Protein AF-A0A6I1GGJ2-F1 (afdb_monomer_lite)

pLDDT: mean 74.33, std 25.75, range [23.42, 98.56]

Structure (mmCIF, N/CA/C/O backbone):
data_AF-A0A6I1GGJ2-F1
#
_entry.id   AF-A0A6I1GGJ2-F1
#
loop_
_atom_site.group_PDB
_atom_site.id
_atom_site.type_symbol
_atom_site.label_atom_id
_atom_site.label_alt_id
_atom_site.label_comp_id
_atom_site.label_asym_id
_atom_site.label_entity_id
_atom_site.label_seq_id
_atom_site.pdbx_PDB_ins_code
_atom_site.Cartn_x
_atom_site.Cartn_y
_atom_site.Cartn_z
_atom_site.occupancy
_atom_site.B_iso_or_equiv
_atom_site.auth_seq_id
_atom_site.auth_comp_id
_atom_site.auth_asym_id
_atom_site.auth_atom_id
_atom_site.pdbx_PDB_model_num
ATOM 1 N N . MET A 1 1 ? 4.518 8.548 12.542 1.00 58.81 1 MET A N 1
ATOM 2 C CA . MET A 1 1 ? 3.381 9.434 12.881 1.00 58.81 1 MET A CA 1
ATOM 3 C C . MET A 1 1 ? 2.373 9.217 11.781 1.00 58.81 1 MET A C 1
ATOM 5 O O . MET A 1 1 ? 2.470 9.875 10.749 1.00 58.81 1 MET A O 1
ATOM 9 N N . SER A 1 2 ? 1.492 8.241 11.960 1.00 67.00 2 SER A N 1
ATOM 10 C CA . SER A 1 2 ? 0.818 7.618 10.827 1.00 67.00 2 SER A CA 1
ATOM 11 C C . SER A 1 2 ? -0.687 7.611 11.093 1.00 67.00 2 SER A C 1
ATOM 13 O O . SER A 1 2 ? -1.154 7.250 12.176 1.00 67.00 2 SER A O 1
ATOM 15 N N . VAL A 1 3 ? -1.469 8.124 10.138 1.00 72.62 3 VAL A N 1
ATOM 16 C CA . VAL A 1 3 ? -2.931 8.223 10.251 1.00 72.62 3 VAL A CA 1
ATOM 17 C C . VAL A 1 3 ? -3.589 7.920 8.914 1.00 72.62 3 VAL A C 1
ATOM 19 O O . VAL A 1 3 ? -3.220 8.500 7.898 1.00 72.62 3 VAL A O 1
ATOM 22 N N . VAL A 1 4 ? -4.603 7.062 8.938 1.00 72.38 4 VAL A N 1
ATOM 23 C CA . VAL A 1 4 ? -5.478 6.752 7.800 1.00 72.38 4 VAL A CA 1
ATOM 24 C C . VAL A 1 4 ? -6.804 7.469 7.987 1.00 72.38 4 VAL A C 1
ATOM 26 O O . VAL A 1 4 ? -7.313 7.514 9.104 1.00 72.38 4 VAL A O 1
ATOM 29 N N . SER A 1 5 ? -7.379 8.019 6.919 1.00 73.62 5 SER A N 1
ATOM 30 C CA . SER A 1 5 ? -8.709 8.649 6.937 1.00 73.62 5 SER A CA 1
ATOM 31 C C . SER A 1 5 ? -9.759 7.798 6.213 1.00 73.62 5 SER A C 1
ATOM 33 O O . SER A 1 5 ? -9.436 7.028 5.315 1.00 73.62 5 SER A O 1
ATOM 35 N N . GLU A 1 6 ? -11.021 7.938 6.612 1.00 79.19 6 GLU A N 1
ATOM 36 C CA . GLU A 1 6 ? -12.163 7.235 6.023 1.00 79.19 6 GLU A CA 1
ATOM 37 C C . GLU A 1 6 ? -12.409 7.659 4.572 1.00 79.19 6 GLU A C 1
ATOM 39 O O . GLU A 1 6 ? -12.434 8.849 4.242 1.00 79.19 6 GLU A O 1
ATOM 44 N N . ALA A 1 7 ? -12.669 6.678 3.707 1.00 75.44 7 ALA A N 1
ATOM 45 C CA . ALA A 1 7 ? -13.117 6.944 2.349 1.00 75.44 7 ALA A CA 1
ATOM 46 C C . ALA A 1 7 ? -14.560 7.470 2.311 1.00 75.44 7 ALA A C 1
ATOM 48 O O . ALA A 1 7 ? -15.476 6.899 2.902 1.00 75.44 7 ALA A O 1
ATOM 49 N N . VAL A 1 8 ? -14.794 8.487 1.474 1.00 64.25 8 VAL A N 1
ATOM 50 C CA . VAL A 1 8 ? -16.075 9.213 1.306 1.00 64.25 8 VAL A CA 1
ATOM 51 C C . VAL A 1 8 ? -17.298 8.303 1.052 1.00 64.25 8 VAL A C 1
ATOM 53 O O . VAL A 1 8 ? -18.436 8.713 1.276 1.00 64.25 8 VAL A O 1
ATOM 56 N N . GLY A 1 9 ? -17.095 7.064 0.590 1.00 61.88 9 GLY A N 1
ATOM 57 C CA . GLY A 1 9 ? -18.158 6.115 0.247 1.00 61.88 9 GLY A CA 1
ATOM 58 C C . GLY A 1 9 ? -18.479 5.036 1.285 1.00 61.88 9 GLY A C 1
ATOM 59 O O . GLY A 1 9 ? -19.393 4.245 1.034 1.00 61.88 9 GLY A O 1
ATOM 60 N N . ARG A 1 10 ? -17.762 4.944 2.414 1.00 69.19 10 ARG A N 1
ATOM 61 C CA . ARG A 1 10 ? -17.879 3.789 3.316 1.00 69.19 10 ARG A CA 1
ATOM 62 C C . ARG A 1 10 ? -17.888 4.190 4.782 1.00 69.19 10 ARG A C 1
ATOM 64 O O . ARG A 1 10 ? -16.882 4.635 5.294 1.00 69.19 10 ARG A O 1
ATOM 71 N N . ARG A 1 11 ? -19.019 3.941 5.451 1.00 84.06 11 ARG A N 1
ATOM 72 C CA . ARG A 1 11 ? -19.171 4.164 6.892 1.00 84.06 11 ARG A CA 1
ATOM 73 C C . ARG A 1 11 ? -18.656 2.967 7.686 1.00 84.06 11 ARG A C 1
ATOM 75 O O . ARG A 1 11 ? -19.275 1.903 7.623 1.00 84.06 11 ARG A O 1
ATOM 82 N N . VAL A 1 12 ? -17.603 3.152 8.478 1.00 91.81 12 VAL A N 1
ATOM 83 C CA . VAL A 1 12 ? -17.054 2.102 9.355 1.00 91.81 12 VAL A CA 1
ATOM 84 C C . VAL A 1 12 ? -17.538 2.299 10.792 1.00 91.81 12 VAL A C 1
ATOM 86 O O . VAL A 1 12 ? -17.296 3.333 11.413 1.00 91.81 12 VAL A O 1
ATOM 89 N N . THR A 1 13 ? -18.253 1.312 11.342 1.00 94.75 13 THR A N 1
ATOM 90 C CA . THR A 1 13 ? -18.711 1.335 12.744 1.00 94.75 13 THR A CA 1
ATOM 91 C C . THR A 1 13 ? -17.974 0.320 13.605 1.00 94.75 13 THR A C 1
ATOM 93 O O . THR A 1 13 ? -17.486 -0.689 13.102 1.00 94.75 13 THR A O 1
ATOM 96 N N . LEU A 1 14 ? -17.939 0.544 14.921 1.00 95.12 14 LEU A N 1
ATOM 97 C CA . LEU A 1 14 ? -17.317 -0.400 15.856 1.00 95.12 14 LEU A CA 1
ATOM 98 C C . LEU A 1 14 ? -18.001 -1.769 15.829 1.00 95.12 14 LEU A C 1
ATOM 100 O O . LEU A 1 14 ? -17.326 -2.788 15.888 1.00 95.12 14 LEU A O 1
ATOM 104 N N . GLY A 1 15 ? -19.332 -1.802 15.692 1.00 94.50 15 GLY A N 1
ATOM 105 C CA . GLY A 1 15 ? -20.070 -3.058 15.546 1.00 94.50 15 GLY A CA 1
ATOM 106 C C . GLY A 1 15 ? -19.724 -3.786 14.249 1.00 94.50 15 GLY A C 1
ATOM 107 O O . GLY A 1 15 ? -19.552 -4.996 14.257 1.00 94.50 15 GLY A O 1
ATOM 108 N N . TYR A 1 16 ? -19.541 -3.048 13.150 1.00 95.19 16 TYR A N 1
ATOM 109 C CA . TYR A 1 16 ? -19.079 -3.634 11.895 1.00 95.19 16 TYR A CA 1
ATOM 110 C C . TYR A 1 16 ? -17.673 -4.231 12.027 1.00 95.19 16 TYR A C 1
ATOM 112 O O . TYR A 1 16 ? -17.453 -5.347 11.563 1.00 95.19 16 TYR A O 1
ATOM 120 N N . LEU A 1 17 ? -16.741 -3.519 12.672 1.00 95.06 17 LEU A N 1
ATOM 121 C CA . LEU A 1 17 ? -15.391 -4.028 12.913 1.00 95.06 17 LEU A CA 1
ATOM 122 C C . LEU A 1 17 ? -15.421 -5.286 13.792 1.00 95.06 17 LEU A C 1
ATOM 124 O O . LEU A 1 17 ? -14.803 -6.285 13.439 1.00 95.06 17 LEU A O 1
ATOM 128 N N . ALA A 1 18 ? -16.193 -5.263 14.881 1.00 94.25 18 ALA A N 1
ATOM 129 C CA . ALA A 1 18 ? -16.393 -6.410 15.763 1.00 94.25 18 ALA A CA 1
ATOM 130 C C . ALA A 1 18 ? -16.926 -7.639 15.011 1.00 94.25 18 ALA A C 1
ATOM 132 O O . ALA A 1 18 ? -16.300 -8.698 15.030 1.00 94.25 18 ALA A O 1
ATOM 133 N N . ASP A 1 19 ? -18.027 -7.480 14.275 1.00 94.75 19 ASP A N 1
ATOM 134 C CA . ASP A 1 19 ? -18.679 -8.581 13.562 1.00 94.75 19 ASP A CA 1
ATOM 135 C C . ASP A 1 19 ? -17.818 -9.133 12.415 1.00 94.75 19 ASP A C 1
ATOM 137 O O . ASP A 1 19 ? -17.764 -10.345 12.201 1.00 94.75 19 ASP A O 1
ATOM 141 N N . ARG A 1 20 ? -17.158 -8.255 11.647 1.00 94.38 20 ARG A N 1
ATOM 142 C CA . ARG A 1 20 ? -16.384 -8.646 10.460 1.00 94.38 20 ARG A CA 1
ATOM 143 C C . ARG A 1 20 ? -15.062 -9.310 10.815 1.00 94.38 20 ARG A C 1
ATOM 145 O O . ARG A 1 20 ? -14.686 -10.274 10.153 1.00 94.38 20 ARG A O 1
ATOM 152 N N . TYR A 1 21 ? -14.366 -8.764 11.804 1.00 94.31 21 TYR A N 1
ATOM 153 C CA . TYR A 1 21 ? -12.999 -9.147 12.146 1.00 94.31 21 TYR A CA 1
ATOM 154 C C . TYR A 1 21 ? -12.923 -10.029 13.397 1.00 94.31 21 TYR A C 1
ATOM 156 O O . TYR A 1 21 ? -11.836 -10.402 13.819 1.00 94.31 21 TYR A O 1
ATOM 164 N N . GLY A 1 22 ? -14.070 -10.390 13.985 1.00 92.75 22 GLY A N 1
ATOM 165 C CA . GLY A 1 22 ? -14.121 -11.248 15.169 1.00 92.75 22 GLY A CA 1
ATOM 166 C C . GLY A 1 22 ? -13.567 -10.574 16.424 1.00 92.75 22 GLY A C 1
ATOM 167 O O . GLY A 1 22 ? -13.031 -11.260 17.292 1.00 92.75 22 GLY A O 1
ATOM 168 N N . LEU A 1 23 ? -13.679 -9.246 16.511 1.00 92.69 23 LEU A N 1
ATOM 169 C CA . LEU A 1 23 ? -13.225 -8.469 17.663 1.00 92.69 23 LEU A CA 1
ATOM 170 C C . LEU A 1 23 ? -14.333 -8.392 18.719 1.00 92.69 23 LEU A C 1
ATOM 172 O O . LEU A 1 23 ? -15.518 -8.278 18.406 1.00 92.69 23 LEU A O 1
ATOM 176 N N . GLU A 1 24 ? -13.945 -8.401 19.984 1.00 92.06 24 GLU A N 1
ATOM 177 C CA . GLU A 1 24 ? -14.825 -8.180 21.121 1.00 92.06 24 GLU A CA 1
ATOM 178 C C . GLU A 1 24 ? -14.922 -6.683 21.427 1.00 92.06 24 GLU A C 1
ATOM 180 O O . GLU A 1 24 ? -13.915 -6.015 21.648 1.00 92.06 24 GLU A O 1
ATOM 185 N N . LEU A 1 25 ? -16.145 -6.150 21.438 1.00 91.06 25 LEU A N 1
ATOM 186 C CA . LEU A 1 25 ? -16.409 -4.741 21.717 1.00 91.06 25 LEU A CA 1
ATOM 187 C C . LEU A 1 25 ? -16.906 -4.539 23.150 1.00 91.06 25 LEU A C 1
ATOM 189 O O . LEU A 1 25 ? -17.974 -5.038 23.516 1.00 91.06 25 LEU A O 1
ATOM 193 N N . ASP A 1 26 ? -16.206 -3.694 23.901 1.00 87.38 26 ASP A N 1
ATOM 194 C CA . ASP A 1 26 ? -16.595 -3.257 25.240 1.00 87.38 26 ASP A CA 1
ATOM 195 C C . ASP A 1 26 ? -16.662 -1.719 25.323 1.00 87.38 26 ASP A C 1
ATOM 197 O O . ASP A 1 26 ? -15.684 -1.043 25.011 1.00 87.38 26 ASP A O 1
ATOM 201 N N . PRO A 1 27 ? -17.793 -1.113 25.718 1.00 87.56 27 PRO A N 1
ATOM 202 C CA . PRO A 1 27 ? -19.073 -1.747 26.002 1.00 87.56 27 PRO A CA 1
ATOM 203 C C . PRO A 1 27 ? -19.859 -2.071 24.728 1.00 87.56 27 PRO A C 1
ATOM 205 O O . PRO A 1 27 ? -19.887 -1.301 23.767 1.00 87.56 27 PRO A O 1
ATOM 208 N N . SER A 1 28 ? -20.617 -3.167 24.759 1.00 84.44 28 SER A N 1
ATOM 209 C CA . SER A 1 28 ? -21.405 -3.661 23.615 1.00 84.44 28 SER A CA 1
ATOM 210 C C . SER A 1 28 ? -22.452 -2.676 23.068 1.00 84.44 28 SER A C 1
ATOM 212 O O . SER A 1 28 ? -22.871 -2.783 21.916 1.00 84.44 28 SER A O 1
ATOM 214 N N . PHE A 1 29 ? -22.873 -1.668 23.838 1.00 86.12 29 PHE A N 1
ATOM 215 C CA . PHE A 1 29 ? -23.775 -0.628 23.326 1.00 86.12 29 PHE A CA 1
ATOM 216 C C . PHE A 1 29 ? -23.089 0.347 22.351 1.00 86.12 29 PHE A C 1
ATOM 218 O O . PHE A 1 29 ? -23.779 1.096 21.659 1.00 86.12 29 PHE A O 1
ATOM 225 N N . ALA A 1 30 ? -21.754 0.354 22.271 1.00 90.81 30 ALA A N 1
ATOM 226 C CA . ALA A 1 30 ? -20.984 1.240 21.398 1.00 90.81 30 ALA A CA 1
ATOM 227 C C . ALA A 1 30 ? -20.971 0.796 19.921 1.00 90.81 30 ALA A C 1
ATOM 229 O O . ALA A 1 30 ? -20.355 1.454 19.088 1.00 90.81 30 ALA A O 1
ATOM 230 N N . THR A 1 31 ? -21.684 -0.276 19.558 1.00 93.56 31 THR A N 1
ATOM 231 C CA . THR A 1 31 ? -21.755 -0.819 18.183 1.00 93.56 31 THR A CA 1
ATOM 232 C C . THR A 1 31 ? -22.093 0.219 17.107 1.00 93.56 31 THR A C 1
ATOM 234 O O . THR A 1 31 ? -21.592 0.134 15.986 1.00 93.56 31 THR A O 1
ATOM 237 N N . GLY A 1 32 ? -22.925 1.214 17.434 1.00 92.81 32 GLY A N 1
ATOM 238 C CA . GLY A 1 32 ? -23.326 2.286 16.516 1.00 92.81 32 GLY A CA 1
ATOM 239 C C . GLY A 1 32 ? -22.306 3.420 16.336 1.00 92.81 32 GLY A C 1
ATOM 240 O O . GLY A 1 32 ? -22.527 4.298 15.495 1.00 92.81 32 GLY A O 1
ATOM 241 N N . VAL A 1 33 ? -21.215 3.436 17.109 1.00 93.38 33 VAL A N 1
ATOM 242 C CA . VAL A 1 33 ? -20.159 4.454 17.009 1.00 93.38 33 VAL A CA 1
ATOM 243 C C . VAL A 1 33 ? -19.429 4.292 15.680 1.00 93.38 33 VAL A C 1
ATOM 245 O O . VAL A 1 33 ? -19.117 3.181 15.261 1.00 93.38 33 VAL A O 1
ATOM 248 N N . THR A 1 34 ? -19.207 5.406 14.987 1.00 93.75 34 THR A N 1
ATOM 249 C CA . THR A 1 34 ? -18.533 5.460 13.682 1.00 93.75 34 THR A CA 1
ATOM 250 C C . THR A 1 34 ? -17.123 5.983 13.870 1.00 93.75 34 THR A C 1
ATOM 252 O O . THR A 1 34 ? -16.952 6.976 14.574 1.00 93.75 34 THR A O 1
ATOM 255 N N . VAL A 1 35 ? -16.151 5.319 13.252 1.00 94.12 35 VAL A N 1
ATOM 256 C CA . VAL A 1 35 ? -14.756 5.756 13.222 1.00 94.12 35 VAL A CA 1
ATOM 257 C C . VAL A 1 35 ? -14.412 6.227 11.819 1.00 94.12 35 VAL A C 1
ATOM 259 O O . VAL A 1 35 ? -14.782 5.588 10.840 1.00 94.12 35 VAL A O 1
ATOM 262 N N . THR A 1 36 ? -13.739 7.368 11.738 1.00 91.69 36 THR A N 1
ATOM 263 C CA . THR A 1 36 ? -13.448 8.065 10.479 1.00 91.69 36 THR A CA 1
ATOM 264 C C . THR A 1 36 ? -11.951 8.163 10.195 1.00 91.69 36 THR A C 1
ATOM 266 O O . THR A 1 36 ? -11.535 8.768 9.212 1.00 91.69 36 THR A O 1
ATOM 269 N N . SER A 1 37 ? -11.119 7.652 11.096 1.00 92.69 37 SER A N 1
ATOM 270 C CA . SER A 1 37 ? -9.673 7.579 10.925 1.00 92.69 37 SER A CA 1
ATOM 271 C C . SER A 1 37 ? -9.078 6.495 11.817 1.00 92.69 37 SER A C 1
ATOM 273 O O . SER A 1 37 ? -9.748 6.004 12.723 1.00 92.69 37 SER A O 1
ATOM 275 N N . MET A 1 38 ? -7.837 6.105 11.556 1.00 94.88 38 MET A N 1
ATOM 276 C CA . MET A 1 38 ? -7.077 5.161 12.371 1.00 94.88 38 MET A CA 1
ATOM 277 C C . MET A 1 38 ? -5.667 5.703 12.566 1.00 94.88 38 MET A C 1
ATOM 279 O O . MET A 1 38 ? -5.090 6.204 11.606 1.00 94.88 38 MET A O 1
ATOM 283 N N . ALA A 1 39 ? -5.137 5.647 13.785 1.00 94.25 39 ALA A N 1
ATOM 284 C CA . ALA A 1 39 ? -3.797 6.136 14.112 1.00 94.25 39 ALA A CA 1
ATOM 285 C C . ALA A 1 39 ? -3.075 5.151 15.030 1.00 94.25 39 ALA A C 1
ATOM 287 O O . ALA A 1 39 ? -3.695 4.619 15.951 1.00 94.25 39 ALA A O 1
ATOM 288 N N . ASP A 1 40 ? -1.781 4.956 14.803 1.00 91.62 40 ASP A N 1
ATOM 289 C CA . ASP A 1 40 ? -0.914 4.066 15.585 1.00 91.62 40 ASP A CA 1
ATOM 290 C C . ASP A 1 40 ? -0.084 4.795 16.646 1.00 91.62 40 ASP A C 1
ATOM 292 O O . ASP A 1 40 ? 0.334 4.208 17.645 1.00 91.62 40 ASP A O 1
ATOM 296 N N . ASP A 1 41 ? 0.079 6.101 16.464 1.00 91.00 41 ASP A N 1
ATOM 297 C CA . ASP A 1 41 ? 0.760 6.999 17.376 1.00 91.00 41 ASP A CA 1
ATOM 298 C C . ASP A 1 41 ? -0.206 8.009 18.014 1.00 91.00 41 ASP A C 1
ATOM 300 O O . ASP A 1 41 ? -1.119 8.556 17.382 1.00 91.00 41 ASP A O 1
ATOM 304 N N . ILE A 1 42 ? 0.037 8.294 19.293 1.00 90.69 42 ILE A N 1
ATOM 305 C CA . ILE A 1 42 ? -0.795 9.184 20.100 1.00 90.69 42 ILE A CA 1
ATOM 306 C C . ILE A 1 42 ? -0.821 10.608 19.542 1.00 90.69 42 ILE A C 1
ATOM 308 O O . ILE A 1 42 ? -1.840 11.296 19.643 1.00 90.69 42 ILE A O 1
ATOM 312 N N . GLU A 1 43 ? 0.273 11.063 18.924 1.00 90.81 43 GLU A N 1
ATOM 313 C CA . GLU A 1 43 ? 0.354 12.404 18.353 1.00 90.81 43 GLU A CA 1
ATOM 314 C C . GLU A 1 43 ? -0.520 12.564 17.112 1.00 90.81 43 GLU A C 1
ATOM 316 O O . GLU A 1 43 ? -1.009 13.661 16.833 1.00 90.81 43 GLU A O 1
ATOM 321 N N . SER A 1 44 ? -0.795 11.447 16.442 1.00 90.81 44 SER A N 1
ATOM 322 C CA . SER A 1 44 ? -1.529 11.365 15.181 1.00 90.81 44 SER A CA 1
ATOM 323 C C . SER A 1 44 ? -3.039 11.157 15.369 1.00 90.81 44 SER A C 1
ATOM 325 O O . SER A 1 44 ? -3.804 11.283 14.410 1.00 90.81 44 SER A O 1
ATOM 327 N N . VAL A 1 45 ? -3.495 10.895 16.601 1.00 93.56 45 VAL A N 1
ATOM 328 C CA . VAL A 1 45 ? -4.918 10.729 16.935 1.00 93.56 45 VAL A CA 1
ATOM 329 C C . VAL A 1 45 ? -5.713 11.992 16.599 1.00 93.56 45 VAL A C 1
ATOM 331 O O . VAL A 1 45 ? -5.379 13.104 17.016 1.00 93.56 45 VAL A O 1
ATOM 334 N N . ARG A 1 46 ? -6.822 11.802 15.879 1.00 90.44 46 ARG A N 1
ATOM 335 C CA . ARG A 1 46 ? -7.773 12.855 15.507 1.00 90.44 46 ARG A CA 1
ATOM 336 C C . ARG A 1 46 ? -9.166 12.558 16.068 1.00 90.44 46 ARG A C 1
ATOM 338 O O . ARG A 1 46 ? -9.492 11.389 16.283 1.00 90.44 46 ARG A O 1
ATOM 345 N N . PRO A 1 47 ? -10.015 13.585 16.256 1.00 92.56 47 PRO A N 1
ATOM 346 C CA . PRO A 1 47 ? -11.421 13.387 16.582 1.00 92.56 47 PRO A CA 1
ATOM 347 C C . PRO A 1 47 ? -12.108 12.424 15.608 1.00 92.56 47 PRO A C 1
ATOM 349 O O . PRO A 1 47 ? -12.028 12.622 14.398 1.00 92.56 47 PRO A O 1
ATOM 352 N N . GLY A 1 48 ? -12.789 11.409 16.142 1.00 89.81 48 GLY A N 1
ATOM 353 C CA . GLY A 1 48 ? -13.439 10.362 15.344 1.00 89.81 48 GLY A CA 1
ATOM 354 C C . GLY A 1 48 ? -12.536 9.173 15.006 1.00 89.81 48 GLY A C 1
ATOM 355 O O . GLY A 1 48 ? -12.986 8.255 14.328 1.00 89.81 48 GLY A O 1
ATOM 356 N N . GLY A 1 49 ? -11.284 9.164 15.469 1.00 92.56 49 GLY A N 1
ATOM 357 C CA . GLY A 1 49 ? -10.326 8.109 15.153 1.00 92.56 49 GLY A CA 1
ATOM 358 C C . GLY A 1 49 ? -10.445 6.850 16.015 1.00 92.56 49 GLY A C 1
ATOM 359 O O . GLY A 1 49 ? -10.863 6.900 17.173 1.00 92.56 49 GLY A O 1
ATOM 360 N N . LEU A 1 50 ? -10.022 5.726 15.448 1.00 95.06 50 LEU A N 1
ATOM 361 C CA . LEU A 1 50 ? -9.662 4.491 16.131 1.00 95.06 50 LEU A CA 1
ATOM 362 C C . LEU A 1 50 ? -8.167 4.544 16.464 1.00 95.06 50 LEU A C 1
ATOM 364 O O . LEU A 1 50 ? -7.335 4.653 15.566 1.00 95.06 50 LEU A O 1
ATOM 368 N N . TYR A 1 51 ? -7.813 4.481 17.741 1.00 94.81 51 TYR A N 1
ATOM 369 C CA . TYR A 1 51 ? -6.409 4.398 18.137 1.00 94.81 51 TYR A CA 1
ATOM 370 C C . TYR A 1 51 ? -5.966 2.930 18.161 1.00 94.81 51 TYR A C 1
ATOM 372 O O . TYR A 1 51 ? -6.577 2.125 18.856 1.00 94.81 51 TYR A O 1
ATOM 380 N N . ALA A 1 52 ? -4.941 2.579 17.393 1.00 92.75 52 ALA A N 1
ATOM 381 C CA . ALA A 1 52 ? -4.412 1.228 17.233 1.00 92.75 52 ALA A CA 1
ATOM 382 C C . ALA A 1 52 ? -2.917 1.225 17.586 1.00 92.75 52 ALA A C 1
ATOM 384 O O . ALA A 1 52 ? -2.076 1.271 16.695 1.00 92.75 52 ALA A O 1
ATOM 385 N N . PRO A 1 53 ? -2.589 1.267 18.882 1.00 87.31 53 PRO A N 1
ATOM 386 C CA . PRO A 1 53 ? -1.232 1.482 19.358 1.00 87.31 53 PRO A CA 1
ATOM 387 C C . PRO A 1 53 ? -0.250 0.432 18.828 1.00 87.31 53 PRO A C 1
ATOM 389 O O . PRO A 1 53 ? -0.524 -0.763 18.901 1.00 87.31 53 PRO A O 1
ATOM 392 N N . ALA A 1 54 ? 0.918 0.888 18.375 1.00 78.31 54 ALA A N 1
ATOM 393 C CA . ALA A 1 54 ? 2.012 -0.000 17.972 1.00 78.31 54 ALA A CA 1
ATOM 394 C C . ALA A 1 54 ? 2.716 -0.683 19.166 1.00 78.31 54 ALA A C 1
ATOM 396 O O . ALA A 1 54 ? 3.284 -1.761 19.023 1.00 78.31 54 ALA A O 1
ATOM 397 N N . ASP A 1 55 ? 2.669 -0.057 20.346 1.00 78.69 55 ASP A N 1
ATOM 398 C CA . ASP A 1 55 ? 3.293 -0.545 21.580 1.00 78.69 55 ASP A CA 1
ATOM 399 C C . ASP A 1 55 ? 2.245 -0.900 22.641 1.00 78.69 55 ASP A C 1
ATOM 401 O O . ASP A 1 55 ? 1.093 -0.466 22.575 1.00 78.69 55 ASP A O 1
ATOM 405 N N . ASP A 1 56 ? 2.686 -1.558 23.716 1.00 75.88 56 ASP A N 1
ATOM 406 C CA . ASP A 1 56 ? 1.886 -1.714 24.929 1.00 75.88 56 ASP A CA 1
ATOM 407 C C . ASP A 1 56 ? 1.313 -0.371 25.421 1.00 75.88 56 ASP A C 1
ATOM 409 O O . ASP A 1 56 ? 1.967 0.686 25.448 1.00 75.88 56 ASP A O 1
ATOM 413 N N . VAL A 1 57 ? 0.051 -0.425 25.845 1.00 76.44 57 VAL A N 1
ATOM 414 C CA . VAL A 1 57 ? -0.715 0.743 26.273 1.00 76.44 57 VAL A CA 1
ATOM 415 C C . VAL A 1 57 ? -1.083 0.649 27.740 1.00 76.44 57 VAL A C 1
ATOM 417 O O . VAL A 1 57 ? -1.653 -0.332 28.208 1.00 76.44 57 VAL A O 1
ATOM 420 N N . ASP A 1 58 ? -0.792 1.729 28.461 1.00 80.56 58 ASP A N 1
ATOM 421 C CA . ASP A 1 58 ? -1.241 1.939 29.826 1.00 80.56 58 ASP A CA 1
ATOM 422 C C . ASP A 1 58 ? -2.515 2.802 29.878 1.00 80.56 58 ASP A C 1
ATOM 424 O O . ASP A 1 58 ? -2.949 3.414 28.898 1.00 80.56 58 ASP A O 1
ATOM 428 N N . LEU A 1 59 ? -3.121 2.883 31.066 1.00 78.31 59 LEU A N 1
ATOM 429 C CA . LEU A 1 59 ? -4.324 3.692 31.291 1.00 78.31 59 LEU A CA 1
ATOM 430 C C . LEU A 1 59 ? -4.120 5.169 30.921 1.00 78.31 59 LEU A C 1
ATOM 432 O O . LEU A 1 59 ? -5.044 5.815 30.432 1.00 78.31 59 LEU A O 1
ATOM 436 N N . LYS A 1 60 ? -2.910 5.701 31.122 1.00 83.19 60 LYS A N 1
ATOM 437 C CA . LYS A 1 60 ? -2.596 7.101 30.835 1.00 83.19 60 LYS A CA 1
ATOM 438 C C . LYS A 1 60 ? -2.640 7.382 29.332 1.00 83.19 60 LYS A C 1
ATOM 440 O O . LYS A 1 60 ? -3.212 8.390 28.923 1.00 83.19 60 LYS A O 1
ATOM 445 N N . ARG A 1 61 ? -2.085 6.490 28.507 1.00 85.62 61 ARG A N 1
ATOM 446 C CA . ARG A 1 61 ? -2.167 6.573 27.043 1.00 85.62 61 ARG A CA 1
ATOM 447 C C . ARG A 1 61 ? -3.610 6.446 26.548 1.00 85.62 61 ARG A C 1
ATOM 449 O O . ARG A 1 61 ? -3.988 7.194 25.652 1.00 85.62 61 ARG A O 1
ATOM 456 N N . LEU A 1 62 ? -4.440 5.590 27.155 1.00 87.25 62 LEU A N 1
ATOM 457 C CA . LEU A 1 62 ? -5.876 5.508 26.823 1.00 87.25 62 LEU A CA 1
ATOM 458 C C . LEU A 1 62 ? -6.612 6.823 27.118 1.00 87.25 62 LEU A C 1
ATOM 460 O O . LEU A 1 62 ? -7.403 7.302 26.302 1.00 87.25 62 LEU A O 1
ATOM 464 N N . GLU A 1 63 ? -6.349 7.427 28.278 1.00 85.94 63 GLU A N 1
ATOM 465 C CA . GLU A 1 63 ? -6.923 8.722 28.646 1.00 85.94 63 GLU A CA 1
ATOM 466 C C . GLU A 1 63 ? -6.470 9.839 27.705 1.00 85.94 63 GLU A C 1
ATOM 468 O O . GLU A 1 63 ? -7.291 10.672 27.312 1.00 85.94 63 GLU A O 1
ATOM 473 N N . GLU A 1 64 ? -5.195 9.841 27.316 1.00 90.19 64 GLU A N 1
ATOM 474 C CA . GLU A 1 64 ? -4.656 10.796 26.352 1.00 90.19 64 GLU A CA 1
ATOM 475 C C . GLU A 1 64 ? -5.293 10.618 24.968 1.00 90.19 64 GLU A C 1
ATOM 477 O O . GLU A 1 64 ? -5.715 11.606 24.363 1.00 90.19 64 GLU A O 1
ATOM 482 N N . ALA A 1 65 ? -5.451 9.379 24.494 1.00 91.38 65 ALA A N 1
ATOM 483 C CA . ALA A 1 65 ? -6.062 9.090 23.197 1.00 91.38 65 ALA A CA 1
ATOM 484 C C . ALA A 1 65 ? -7.506 9.602 23.168 1.00 91.38 65 ALA A C 1
ATOM 486 O O . ALA A 1 65 ? -7.913 10.314 22.246 1.00 91.38 65 ALA A O 1
ATOM 487 N N . ARG A 1 66 ? -8.261 9.338 24.239 1.00 91.00 66 ARG A N 1
ATOM 488 C CA . ARG A 1 66 ? -9.612 9.876 24.431 1.00 91.00 66 ARG A CA 1
ATOM 489 C C . ARG A 1 66 ? -9.619 11.404 24.465 1.00 91.00 66 ARG A C 1
ATOM 491 O O . ARG A 1 66 ? -10.468 12.021 23.827 1.00 91.00 66 ARG A O 1
ATOM 498 N N . ALA A 1 67 ? -8.692 12.027 25.194 1.00 91.25 67 ALA A N 1
ATOM 499 C CA . ALA A 1 67 ? -8.594 13.484 25.290 1.00 91.25 67 ALA A CA 1
ATOM 500 C C . ALA A 1 67 ? -8.286 14.144 23.934 1.00 91.25 67 ALA A C 1
ATOM 502 O O . ALA A 1 67 ? -8.756 15.251 23.672 1.00 91.25 67 ALA A O 1
ATOM 503 N N . ARG A 1 68 ? -7.556 13.447 23.056 1.00 92.31 68 ARG A N 1
ATOM 504 C CA . ARG A 1 68 ? -7.281 13.853 21.668 1.00 92.31 68 ARG A CA 1
ATOM 505 C C . ARG A 1 68 ? -8.431 13.556 20.698 1.00 92.31 68 ARG A C 1
ATOM 507 O O . ARG A 1 68 ? -8.415 14.030 19.565 1.00 92.31 68 ARG A O 1
ATOM 514 N N . GLY A 1 69 ? -9.461 12.844 21.153 1.00 91.25 69 GLY A N 1
ATOM 515 C CA . GLY A 1 69 ? -10.692 12.607 20.405 1.00 91.25 69 GLY A CA 1
ATOM 516 C C . GLY A 1 69 ? -10.803 11.228 19.757 1.00 91.25 69 GLY A C 1
ATOM 517 O O . GLY A 1 69 ? -11.675 11.055 18.904 1.00 91.25 69 GLY A O 1
ATOM 518 N N . ALA A 1 70 ? -9.983 10.252 20.161 1.00 94.69 70 ALA A N 1
ATOM 519 C CA . ALA A 1 70 ? -10.218 8.859 19.794 1.00 94.69 70 ALA A CA 1
ATOM 520 C C . ALA A 1 70 ? -11.602 8.408 20.286 1.00 94.69 70 ALA A C 1
ATOM 522 O O . ALA A 1 70 ? -12.004 8.684 21.421 1.00 94.69 70 ALA A O 1
ATOM 523 N N . TYR A 1 71 ? -12.340 7.730 19.413 1.00 94.56 71 TYR A N 1
ATOM 524 C CA . TYR A 1 71 ? -13.673 7.196 19.693 1.00 94.56 71 TYR A CA 1
ATOM 525 C C . TYR A 1 71 ? -13.630 5.747 20.161 1.00 94.56 71 TYR A C 1
ATOM 527 O O . TYR A 1 71 ? -14.591 5.285 20.769 1.00 94.56 71 TYR A O 1
ATOM 535 N N . ALA A 1 72 ? -12.534 5.048 19.881 1.00 94.38 72 ALA A N 1
ATOM 536 C CA . ALA A 1 72 ? -12.268 3.709 20.368 1.00 94.38 72 ALA A CA 1
ATOM 537 C C . ALA A 1 72 ? -10.764 3.424 20.359 1.00 94.38 72 ALA A C 1
ATOM 539 O O . ALA A 1 72 ? -9.992 4.148 19.720 1.00 94.38 72 ALA A O 1
ATOM 540 N N . VAL A 1 73 ? -10.373 2.348 21.035 1.00 93.81 73 VAL A N 1
ATOM 541 C CA . VAL A 1 73 ? -9.013 1.803 21.011 1.00 93.81 73 VAL A CA 1
ATOM 542 C C . VAL A 1 73 ? -9.052 0.343 20.576 1.00 93.81 73 VAL A C 1
ATOM 544 O O . VAL A 1 73 ? -9.893 -0.415 21.050 1.00 93.81 73 VAL A O 1
ATOM 547 N N . LEU A 1 74 ? -8.157 -0.039 19.672 1.00 92.38 74 LEU A N 1
ATOM 548 C CA . LEU A 1 74 ? -7.921 -1.415 19.252 1.00 92.38 74 LEU A CA 1
ATOM 549 C C . LEU A 1 74 ? -6.823 -2.015 20.140 1.00 92.38 74 LEU A C 1
ATOM 551 O O . LEU A 1 74 ? -5.818 -1.358 20.393 1.00 92.38 74 LEU A O 1
ATOM 555 N N . MET A 1 75 ? -7.013 -3.227 20.653 1.00 87.94 75 MET A N 1
ATOM 556 C CA . MET A 1 75 ? -6.084 -3.821 21.616 1.00 87.94 75 MET A CA 1
ATOM 557 C C . MET A 1 75 ? -6.020 -5.355 21.553 1.00 87.94 75 MET A C 1
ATOM 559 O O . MET A 1 75 ? -7.013 -5.996 21.206 1.00 87.94 75 MET A O 1
ATOM 563 N N . PRO A 1 76 ? -4.876 -5.977 21.886 1.00 86.56 76 PRO A N 1
ATOM 564 C CA . PRO A 1 76 ? -4.768 -7.431 21.871 1.00 86.56 76 PRO A CA 1
ATOM 565 C C . PRO A 1 76 ? -5.716 -8.096 22.878 1.00 86.56 76 PRO A C 1
ATOM 567 O O . PRO A 1 76 ? -5.991 -7.562 23.958 1.00 86.56 76 PRO A O 1
ATOM 570 N N . ALA A 1 77 ? -6.196 -9.295 22.565 1.00 79.12 77 ALA A N 1
ATOM 571 C CA . ALA A 1 77 ? -7.061 -10.060 23.453 1.00 79.12 77 ALA A CA 1
ATOM 572 C C . ALA A 1 77 ? -6.385 -10.305 24.814 1.00 79.12 77 ALA A C 1
ATOM 574 O O . ALA A 1 77 ? -5.183 -10.545 24.909 1.00 79.12 77 ALA A O 1
ATOM 575 N N . GLY A 1 78 ? -7.162 -10.230 25.898 1.00 67.81 78 GL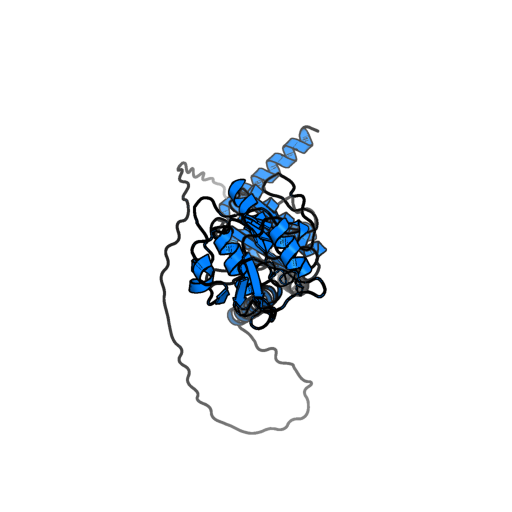Y A N 1
ATOM 576 C CA . GLY A 1 78 ? -6.643 -10.415 27.258 1.00 67.81 78 GLY A CA 1
ATOM 577 C C . GLY A 1 78 ? -5.833 -9.238 27.819 1.00 67.81 78 GLY A C 1
ATOM 578 O O . GLY A 1 78 ? -5.451 -9.292 28.985 1.00 67.81 78 GLY A O 1
ATOM 579 N N . THR A 1 79 ? -5.619 -8.166 27.046 1.00 65.88 79 THR A N 1
ATOM 580 C CA . THR A 1 79 ? -5.020 -6.908 27.539 1.00 65.88 79 THR A CA 1
ATOM 581 C C . THR A 1 79 ? -6.058 -5.905 28.033 1.00 65.88 79 THR A C 1
ATOM 583 O O . THR A 1 79 ? -5.695 -4.793 28.415 1.00 65.88 79 THR A O 1
ATOM 586 N N . LEU A 1 80 ? -7.347 -6.286 28.049 1.00 59.41 80 LEU A N 1
ATOM 587 C CA . LEU A 1 80 ? -8.403 -5.492 28.676 1.00 59.41 80 LEU A CA 1
ATOM 588 C C . LEU A 1 80 ? -7.929 -5.145 30.090 1.00 59.41 80 LEU A C 1
ATOM 590 O O . LEU A 1 80 ? -7.737 -6.062 30.895 1.00 59.41 80 LEU A O 1
ATOM 594 N N . PRO A 1 81 ? -7.676 -3.861 30.408 1.00 55.81 81 PRO A N 1
ATOM 595 C CA . PRO A 1 81 ? -7.232 -3.512 31.740 1.00 55.81 81 PRO A CA 1
ATOM 596 C C . PRO A 1 81 ? -8.288 -4.033 32.711 1.00 55.81 81 PRO A C 1
ATOM 598 O O . PRO A 1 81 ? -9.481 -3.852 32.469 1.00 55.81 81 PRO A O 1
ATOM 601 N N . GLU A 1 82 ? -7.866 -4.656 33.816 1.00 47.03 82 GLU A N 1
ATOM 602 C CA . GLU A 1 82 ? -8.757 -5.266 34.824 1.00 47.03 82 GLU A CA 1
ATOM 603 C C . GLU A 1 82 ? -9.874 -4.307 35.309 1.00 47.03 82 GLU A C 1
ATOM 605 O O . GLU A 1 82 ? -10.885 -4.735 35.859 1.00 47.03 82 GLU A O 1
ATOM 610 N N . ARG A 1 83 ? -9.721 -3.000 35.048 1.00 44.62 83 ARG A N 1
ATOM 611 C CA . ARG A 1 83 ? -10.648 -1.904 35.355 1.00 44.62 83 ARG A CA 1
ATOM 612 C C . ARG A 1 83 ? -11.641 -1.496 34.255 1.00 44.62 83 ARG A C 1
ATOM 614 O O . ARG A 1 83 ? -12.506 -0.684 34.560 1.00 44.62 83 ARG A O 1
ATOM 621 N N . ALA A 1 84 ? -11.531 -1.980 33.014 1.00 45.28 84 ALA A N 1
ATOM 622 C CA . ALA A 1 84 ? -12.480 -1.651 31.936 1.00 45.28 84 ALA A CA 1
ATOM 623 C C . ALA A 1 84 ? -13.793 -2.444 32.027 1.00 45.28 84 ALA A C 1
ATOM 625 O O . ALA A 1 84 ? -14.809 -2.017 31.490 1.00 45.28 84 ALA A O 1
ATOM 626 N N . THR A 1 85 ? -13.802 -3.547 32.779 1.00 41.50 85 THR A N 1
ATOM 627 C CA . THR A 1 85 ? -15.028 -4.308 33.018 1.00 41.50 85 THR A CA 1
ATOM 628 C C . THR A 1 85 ? -16.009 -3.507 33.882 1.00 41.50 85 THR A C 1
ATOM 630 O O . THR A 1 85 ? -15.635 -2.838 34.849 1.00 41.50 85 THR A O 1
ATOM 633 N N . ALA A 1 86 ? -17.293 -3.585 33.530 1.00 43.91 86 ALA A N 1
ATOM 634 C CA . ALA A 1 86 ? -18.403 -2.819 34.106 1.00 43.91 86 ALA A CA 1
ATOM 635 C C . ALA A 1 86 ? -18.601 -2.943 35.641 1.00 43.91 86 ALA A C 1
ATOM 637 O O . ALA A 1 86 ? -19.443 -2.240 36.200 1.00 43.91 86 ALA A O 1
ATOM 638 N N . ASP A 1 87 ? -17.813 -3.773 36.333 1.00 40.28 87 ASP A N 1
ATOM 639 C CA . ASP A 1 87 ? -17.860 -3.986 37.785 1.00 40.28 87 ASP A CA 1
ATOM 640 C C . ASP A 1 87 ? -16.910 -3.069 38.593 1.00 40.28 87 ASP A C 1
ATOM 642 O O . ASP A 1 87 ? -16.991 -3.014 39.824 1.00 40.28 87 ASP A O 1
ATOM 646 N N . ALA A 1 88 ? -16.060 -2.265 37.938 1.00 43.50 88 ALA A N 1
ATOM 647 C CA . ALA A 1 88 ? -15.120 -1.348 38.602 1.00 43.50 88 ALA A CA 1
ATOM 648 C C . ALA A 1 88 ? -15.770 -0.104 39.257 1.00 43.50 88 ALA A C 1
ATOM 650 O O . ALA A 1 88 ? -15.084 0.704 39.884 1.00 43.50 88 ALA A O 1
ATOM 651 N N . ALA A 1 89 ? -17.099 0.044 39.188 1.00 43.81 89 ALA A N 1
ATOM 652 C CA . ALA A 1 89 ? -17.848 1.162 39.775 1.00 43.81 89 ALA A CA 1
ATOM 653 C C . ALA A 1 89 ? -17.851 1.209 41.324 1.00 43.81 89 ALA A C 1
ATOM 655 O O . ALA A 1 89 ? -18.543 2.046 41.906 1.00 43.81 89 ALA A O 1
ATOM 656 N N . THR A 1 90 ? -17.100 0.333 42.003 1.00 43.28 90 THR A N 1
ATOM 657 C CA . THR A 1 90 ? -17.156 0.176 43.469 1.00 43.28 90 THR A CA 1
ATOM 658 C C . THR A 1 90 ? -15.853 0.532 44.196 1.00 43.28 90 THR A C 1
ATOM 660 O O . THR A 1 90 ? -15.857 0.602 45.425 1.00 43.28 90 THR A O 1
ATOM 663 N N . GLU A 1 91 ? -14.748 0.821 43.499 1.00 41.47 91 GLU A N 1
ATOM 664 C CA . GLU A 1 91 ? -13.500 1.211 44.170 1.00 41.47 91 GLU A CA 1
ATOM 665 C C . GLU A 1 91 ? -13.335 2.731 44.255 1.00 41.47 91 GLU A C 1
ATOM 667 O O . GLU A 1 91 ? -13.269 3.467 43.268 1.00 41.47 91 GLU A O 1
ATOM 672 N N . THR A 1 92 ? -13.304 3.194 45.500 1.00 41.19 92 THR A N 1
ATOM 673 C CA . THR A 1 92 ? -13.087 4.582 45.889 1.00 41.19 92 THR A CA 1
ATOM 674 C C . THR A 1 92 ? -11.581 4.855 45.915 1.00 41.19 92 THR A C 1
ATOM 676 O O . THR A 1 92 ? -10.839 4.093 46.532 1.00 41.19 92 THR A O 1
ATOM 679 N N . GLY A 1 93 ? -11.116 5.919 45.258 1.00 46.66 93 GLY A N 1
ATOM 680 C CA . GLY A 1 93 ? -9.740 6.406 45.378 1.00 46.66 93 GLY A CA 1
ATOM 681 C C . GLY A 1 93 ? -9.383 6.777 46.824 1.00 46.66 93 GLY A C 1
ATOM 682 O O . GLY A 1 93 ? -10.266 6.930 47.672 1.00 46.66 93 GLY A O 1
ATOM 683 N N . GLU A 1 94 ? -8.088 6.949 47.117 1.00 48.34 94 GLU A N 1
ATOM 684 C CA . GLU A 1 94 ? -7.571 7.330 48.452 1.00 48.34 94 GLU A CA 1
ATOM 685 C C . GLU A 1 94 ? -8.165 8.653 48.996 1.00 48.34 94 GLU A C 1
ATOM 687 O O . GLU A 1 94 ? -8.059 8.958 50.183 1.00 48.34 94 GLU A O 1
ATOM 692 N N . ASP A 1 95 ? -8.823 9.424 48.133 1.00 49.91 95 ASP A N 1
ATOM 693 C CA . ASP A 1 95 ? -9.470 10.715 48.352 1.00 49.91 95 ASP A CA 1
ATOM 694 C C . ASP A 1 95 ? -11.013 10.657 48.397 1.00 49.91 95 ASP A C 1
ATOM 696 O O . ASP A 1 95 ? -11.663 11.691 48.564 1.00 49.91 95 ASP A O 1
ATOM 700 N N . GLY A 1 96 ? -11.627 9.477 48.278 1.00 45.38 96 GLY A N 1
ATOM 701 C CA . GLY A 1 96 ? -13.088 9.354 48.246 1.00 45.38 96 GLY A CA 1
ATOM 702 C C . GLY A 1 96 ? -13.713 9.571 46.857 1.00 45.38 96 GLY A C 1
ATOM 703 O O . GLY A 1 96 ? -14.936 9.498 46.728 1.00 45.38 96 GLY A O 1
ATOM 704 N N . SER A 1 97 ? -12.906 9.828 45.823 1.00 44.66 97 SER A N 1
ATOM 705 C CA . SER A 1 97 ? -13.354 10.015 44.437 1.00 44.66 97 SER A CA 1
ATOM 706 C C . SER A 1 97 ? -13.595 8.658 43.760 1.00 44.66 97 SER A C 1
ATOM 708 O O . SER A 1 97 ? -12.828 7.727 44.001 1.00 44.66 97 SER A O 1
ATOM 710 N N . PRO A 1 98 ? -14.611 8.486 42.893 1.00 46.12 98 PRO A N 1
ATOM 711 C CA . PRO A 1 98 ? -14.721 7.264 42.095 1.00 46.12 98 PRO A CA 1
ATOM 712 C C . PRO A 1 98 ? -13.472 7.109 41.215 1.00 46.12 98 PRO A C 1
ATOM 714 O O . PRO A 1 98 ? -13.055 8.080 40.576 1.00 46.12 98 PRO A O 1
ATOM 717 N N . ALA A 1 99 ? -12.879 5.910 41.175 1.00 45.75 99 ALA A N 1
ATOM 718 C CA . ALA A 1 99 ? -11.810 5.603 40.229 1.00 45.75 99 ALA A CA 1
ATOM 719 C C . ALA A 1 99 ? -12.307 5.898 38.801 1.00 45.75 99 ALA A C 1
ATOM 721 O O . ALA A 1 99 ? -13.316 5.346 38.358 1.00 45.75 99 ALA A O 1
ATOM 722 N N . GLN A 1 100 ? -11.647 6.821 38.096 1.00 47.62 100 GLN A N 1
ATOM 723 C CA . GLN A 1 100 ? -12.014 7.173 36.725 1.00 47.62 100 GLN A CA 1
ATOM 724 C C . GLN A 1 100 ? -11.616 6.019 35.804 1.00 47.62 100 GLN A C 1
ATOM 726 O O . GLN A 1 100 ? -10.464 5.877 35.414 1.00 47.62 100 GLN A O 1
ATOM 731 N N . VAL A 1 101 ? -12.581 5.154 35.501 1.00 50.97 101 VAL A N 1
ATOM 732 C CA . VAL A 1 101 ? -12.456 4.157 34.437 1.00 50.97 101 VAL A CA 1
ATOM 733 C C . VAL A 1 101 ? -12.349 4.914 33.107 1.00 50.97 101 VAL A C 1
ATOM 735 O O . VAL A 1 101 ? -13.152 5.832 32.883 1.00 50.97 101 VAL A O 1
ATOM 738 N N . PRO A 1 102 ? -11.391 4.586 32.220 1.00 53.34 102 PRO A N 1
ATOM 739 C CA . PRO A 1 102 ? -11.320 5.215 30.909 1.00 53.34 102 PRO A CA 1
ATOM 740 C C . PRO A 1 102 ? -12.625 4.953 30.143 1.00 53.34 102 PRO A C 1
ATOM 742 O O . PRO A 1 102 ? -12.939 3.830 29.773 1.00 53.34 102 PRO A O 1
ATOM 745 N N . GLN A 1 103 ? -13.410 6.011 29.920 1.00 73.56 103 GLN A N 1
ATOM 746 C CA . GLN A 1 103 ? -14.688 5.969 29.195 1.00 73.56 103 GLN A CA 1
ATOM 747 C C . GLN A 1 103 ? -14.470 5.964 27.672 1.00 73.56 103 GLN A C 1
ATOM 749 O O . GLN A 1 103 ? -15.041 6.795 26.962 1.00 73.56 103 GLN A O 1
ATOM 754 N N . ILE A 1 104 ? -13.583 5.108 27.171 1.00 87.25 104 ILE A N 1
ATOM 755 C CA . ILE A 1 104 ? -13.358 4.930 25.735 1.00 87.25 104 ILE A CA 1
ATOM 756 C C . ILE A 1 104 ? -13.672 3.476 25.363 1.00 87.25 104 ILE A C 1
ATOM 758 O O . ILE A 1 104 ? -13.167 2.578 26.031 1.00 87.25 104 ILE A O 1
ATOM 762 N N . PRO A 1 105 ? -14.521 3.234 24.348 1.00 91.31 105 PRO A N 1
ATOM 763 C CA . PRO A 1 105 ? -14.763 1.894 23.833 1.00 91.31 105 PRO A CA 1
ATOM 764 C C . PRO A 1 105 ? -13.474 1.173 23.430 1.00 91.31 105 PRO A C 1
ATOM 766 O O . PRO A 1 105 ? -12.575 1.772 22.838 1.00 91.31 105 PRO A O 1
ATOM 769 N N . LEU A 1 106 ? -13.415 -0.119 23.715 1.00 90.50 106 LEU A N 1
ATOM 770 C CA . LEU A 1 106 ? -12.295 -1.007 23.447 1.00 90.50 106 LEU A CA 1
ATOM 771 C C . LEU A 1 106 ? -12.732 -2.082 22.448 1.00 90.50 106 LEU A C 1
ATOM 773 O O . LEU A 1 106 ? -13.789 -2.690 22.619 1.00 90.50 106 LEU A O 1
ATOM 777 N N . LEU A 1 107 ? -11.929 -2.310 21.411 1.00 91.94 107 LEU A N 1
ATOM 778 C CA . LEU A 1 107 ? -12.040 -3.459 20.518 1.00 91.94 107 LEU A CA 1
ATOM 779 C C . LEU A 1 107 ? -10.867 -4.392 20.785 1.00 91.94 107 LEU A C 1
ATOM 781 O O . LEU A 1 107 ? -9.731 -4.070 20.440 1.00 91.94 107 LEU A O 1
ATOM 785 N N . ALA A 1 108 ? -11.149 -5.535 21.397 1.00 90.62 108 ALA A N 1
ATOM 786 C CA . ALA A 1 108 ? -10.153 -6.530 21.752 1.00 90.62 108 ALA A CA 1
ATOM 787 C C . ALA A 1 108 ? -10.175 -7.716 20.779 1.00 90.62 108 ALA A C 1
ATOM 789 O O . ALA A 1 108 ? -11.241 -8.219 20.439 1.00 90.62 108 ALA A O 1
ATOM 790 N N . GLY A 1 109 ? -9.017 -8.209 20.348 1.00 90.19 109 GLY A N 1
ATOM 791 C CA . GLY A 1 109 ? -8.957 -9.386 19.476 1.00 90.19 109 GLY A CA 1
ATOM 792 C C . GLY A 1 109 ? -7.547 -9.904 19.236 1.00 90.19 109 GLY A C 1
ATOM 793 O O . GLY A 1 109 ? -6.591 -9.426 19.841 1.00 90.19 109 GLY A O 1
ATOM 794 N N . ASP A 1 110 ? -7.422 -10.909 18.375 1.00 89.69 110 ASP A N 1
ATOM 795 C CA . ASP A 1 110 ? -6.116 -11.369 17.899 1.00 89.69 110 ASP A CA 1
ATOM 796 C C . ASP A 1 110 ? -5.621 -10.389 16.832 1.00 89.69 110 ASP A C 1
ATOM 798 O O . ASP A 1 110 ? -6.129 -10.382 15.714 1.00 89.69 110 ASP A O 1
ATOM 802 N N . LEU A 1 111 ? -4.736 -9.475 17.228 1.00 88.75 111 LEU A N 1
ATOM 803 C CA . LEU A 1 111 ? -4.268 -8.385 16.378 1.00 88.75 111 LEU A CA 1
ATOM 804 C C . LEU A 1 111 ? -2.901 -8.737 15.801 1.00 88.75 111 LEU A C 1
ATOM 806 O O . LEU A 1 111 ? -1.878 -8.485 16.437 1.00 88.75 111 LEU A O 1
ATOM 810 N N . ASP A 1 112 ? -2.898 -9.308 14.603 1.00 90.75 112 ASP A N 1
ATOM 811 C CA . ASP A 1 112 ? -1.704 -9.395 13.770 1.00 90.75 112 ASP A CA 1
ATOM 812 C C . ASP A 1 112 ? -1.657 -8.241 12.753 1.00 90.75 112 ASP A C 1
ATOM 814 O O . ASP A 1 112 ? -2.659 -7.572 12.479 1.00 90.75 112 ASP A O 1
ATOM 818 N N . ASP A 1 113 ? -0.475 -7.989 12.191 1.00 92.81 113 ASP A N 1
ATOM 819 C CA . ASP A 1 113 ? -0.256 -6.906 11.225 1.00 92.81 113 ASP A CA 1
ATOM 820 C C . ASP A 1 113 ? -1.156 -7.035 9.991 1.00 92.81 113 ASP A C 1
ATOM 822 O O . ASP A 1 113 ? -1.663 -6.044 9.459 1.00 92.81 113 ASP A O 1
ATOM 826 N N . ARG A 1 114 ? -1.451 -8.274 9.589 1.00 92.56 114 ARG A N 1
ATOM 827 C CA . ARG A 1 114 ? -2.385 -8.561 8.507 1.00 92.56 114 ARG A CA 1
ATOM 828 C C . ARG A 1 114 ? -3.779 -8.024 8.819 1.00 92.56 114 ARG A C 1
ATOM 830 O O . ARG A 1 114 ? -4.364 -7.345 7.976 1.00 92.56 114 ARG A O 1
ATOM 837 N N . LEU A 1 115 ? -4.312 -8.296 10.008 1.00 93.88 115 LEU A N 1
ATOM 838 C CA . LEU A 1 115 ? -5.612 -7.799 10.439 1.00 93.88 115 LEU A CA 1
ATOM 839 C C . LEU A 1 115 ? -5.625 -6.272 10.535 1.00 93.88 115 LEU A C 1
ATOM 841 O O . LEU A 1 115 ? -6.586 -5.639 10.094 1.00 93.88 115 LEU A O 1
ATOM 845 N N . ILE A 1 116 ? -4.553 -5.674 11.063 1.00 94.94 116 ILE A N 1
ATOM 846 C CA . ILE A 1 116 ? -4.378 -4.216 11.100 1.00 94.94 116 ILE A CA 1
ATOM 847 C C . ILE A 1 116 ? -4.429 -3.636 9.683 1.00 94.94 116 ILE A C 1
ATOM 849 O O . ILE A 1 116 ? -5.171 -2.683 9.441 1.00 94.94 116 ILE A O 1
ATOM 853 N N . GLY A 1 117 ? -3.713 -4.241 8.733 1.00 95.00 117 GLY A N 1
ATOM 854 C CA . GLY A 1 117 ? -3.737 -3.862 7.322 1.00 95.00 117 GLY A CA 1
ATOM 855 C C . GLY A 1 117 ? -5.111 -4.018 6.683 1.00 95.00 117 GLY A C 1
ATOM 856 O O . GLY A 1 117 ? -5.557 -3.123 5.968 1.00 95.00 117 GLY A O 1
ATOM 857 N N . GLU A 1 118 ? -5.832 -5.099 6.982 1.00 94.31 118 GLU A N 1
ATOM 858 C CA . GLU A 1 118 ? -7.197 -5.307 6.496 1.00 94.31 118 GLU A CA 1
ATOM 859 C C . GLU A 1 118 ? -8.175 -4.261 7.047 1.00 94.31 118 GLU A C 1
ATOM 861 O O . GLU A 1 118 ? -9.007 -3.765 6.288 1.00 94.31 118 GLU A O 1
ATOM 866 N N . ILE A 1 119 ? -8.088 -3.893 8.330 1.00 95.19 119 ILE A N 1
ATOM 867 C CA . ILE A 1 119 ? -8.916 -2.835 8.935 1.00 95.19 119 ILE A CA 1
ATOM 868 C C . ILE A 1 119 ? -8.565 -1.470 8.334 1.00 95.19 119 ILE A C 1
ATOM 870 O O . ILE A 1 119 ? -9.464 -0.717 7.951 1.00 95.19 119 ILE A O 1
ATOM 874 N N . ALA A 1 120 ? -7.273 -1.154 8.226 1.00 95.12 120 ALA A N 1
ATOM 875 C CA . ALA A 1 120 ? -6.789 0.114 7.692 1.00 95.12 120 ALA A CA 1
ATOM 876 C C . ALA A 1 120 ? -7.181 0.292 6.218 1.00 95.12 120 ALA A C 1
ATOM 878 O O . ALA A 1 120 ? -7.707 1.340 5.845 1.00 95.12 120 ALA A O 1
ATOM 879 N N . ALA A 1 121 ? -7.005 -0.747 5.396 1.00 93.88 121 ALA A N 1
ATOM 880 C CA . ALA A 1 121 ? -7.447 -0.754 4.006 1.00 93.88 121 ALA A CA 1
ATOM 881 C C . ALA A 1 121 ? -8.968 -0.599 3.906 1.00 93.88 121 ALA A C 1
ATOM 883 O O . ALA A 1 121 ? -9.456 0.159 3.071 1.00 93.88 121 ALA A O 1
ATOM 884 N N . ASP A 1 122 ? -9.737 -1.280 4.756 1.00 92.81 122 ASP A N 1
ATOM 885 C CA . ASP A 1 122 ? -11.196 -1.194 4.735 1.00 92.81 122 ASP A CA 1
ATOM 886 C C . ASP A 1 122 ? -11.702 0.209 5.089 1.00 92.81 122 ASP A C 1
ATOM 888 O O . ASP A 1 122 ? -12.593 0.731 4.411 1.00 92.81 122 ASP A O 1
ATOM 892 N N . LEU A 1 123 ? -11.080 0.841 6.089 1.00 93.56 123 LEU A N 1
ATOM 893 C CA . LEU A 1 123 ? -11.334 2.224 6.480 1.00 93.56 123 LEU A CA 1
ATOM 894 C C . LEU A 1 123 ? -10.967 3.207 5.362 1.00 93.56 123 LEU A C 1
ATOM 896 O O . LEU A 1 123 ? -11.770 4.077 5.027 1.00 93.56 123 LEU A O 1
ATOM 900 N N . ALA A 1 124 ? -9.813 3.012 4.722 1.00 92.50 124 ALA A N 1
ATOM 901 C CA . ALA A 1 124 ? -9.355 3.794 3.573 1.00 92.50 124 ALA A CA 1
ATOM 902 C C . ALA A 1 124 ? -10.154 3.536 2.279 1.00 92.50 124 ALA A C 1
ATOM 904 O O . ALA A 1 124 ? -9.869 4.129 1.242 1.00 92.50 124 ALA A O 1
ATOM 905 N N . GLY A 1 125 ? -11.145 2.635 2.286 1.00 92.69 125 GLY A N 1
ATOM 906 C CA . GLY A 1 125 ? -11.925 2.300 1.091 1.00 92.69 125 GLY A CA 1
ATOM 907 C C . GLY A 1 125 ? -11.171 1.454 0.061 1.00 92.69 125 GLY A C 1
ATOM 908 O O . GLY A 1 125 ? -11.554 1.420 -1.107 1.00 92.69 125 GLY A O 1
ATOM 909 N N . THR A 1 126 ? -10.142 0.726 0.487 1.00 93.69 126 THR A N 1
ATOM 910 C CA . THR A 1 126 ? -9.295 -0.176 -0.308 1.00 93.69 126 THR A CA 1
ATOM 911 C C . THR A 1 126 ? -8.603 0.522 -1.488 1.00 93.69 126 THR A C 1
ATOM 913 O O . THR A 1 126 ? -8.811 0.133 -2.639 1.00 93.69 126 THR A O 1
ATOM 916 N N . PRO A 1 127 ? -7.777 1.554 -1.234 1.00 94.69 127 PRO A N 1
ATOM 917 C CA . PRO A 1 127 ? -7.227 2.413 -2.285 1.00 94.69 127 PRO A CA 1
ATOM 918 C C . PRO A 1 127 ? -6.337 1.649 -3.277 1.00 94.69 127 PRO A C 1
ATOM 920 O O . PRO A 1 127 ? -6.344 1.958 -4.466 1.00 94.69 127 PRO A O 1
ATOM 923 N N . ALA A 1 128 ? -5.650 0.592 -2.825 1.00 95.38 128 ALA A N 1
ATOM 924 C CA . ALA A 1 128 ? -4.854 -0.284 -3.687 1.00 95.38 128 ALA A CA 1
ATOM 925 C C . ALA A 1 128 ? -5.659 -0.872 -4.862 1.00 95.38 128 ALA A C 1
ATOM 927 O O . ALA A 1 128 ? -5.123 -1.022 -5.949 1.00 95.38 128 ALA A O 1
ATOM 928 N N . ASN A 1 129 ? -6.961 -1.137 -4.691 1.00 94.31 129 ASN A N 1
ATOM 929 C CA . ASN A 1 129 ? -7.801 -1.707 -5.752 1.00 94.31 129 ASN A CA 1
ATOM 930 C C . ASN A 1 129 ? -8.050 -0.746 -6.929 1.00 94.31 129 ASN A C 1
ATOM 932 O O . ASN A 1 129 ? -8.560 -1.175 -7.965 1.00 94.31 129 ASN A O 1
ATOM 936 N N . ALA A 1 130 ? -7.755 0.546 -6.764 1.00 94.88 130 ALA A N 1
ATOM 937 C CA . ALA A 1 130 ? -7.897 1.563 -7.802 1.00 94.88 130 ALA A CA 1
ATOM 938 C C . ALA A 1 130 ? -6.583 1.850 -8.552 1.00 94.88 130 ALA A C 1
ATOM 940 O O . ALA A 1 130 ? -6.594 2.621 -9.511 1.00 94.88 130 ALA A O 1
ATOM 941 N N . LEU A 1 131 ? -5.469 1.245 -8.130 1.00 95.88 131 LEU A N 1
ATOM 942 C CA . LEU A 1 131 ? -4.131 1.479 -8.664 1.00 95.88 131 LEU A CA 1
ATOM 943 C C . LEU A 1 131 ? -3.559 0.180 -9.230 1.00 95.88 131 LEU A C 1
ATOM 945 O O . LEU A 1 131 ? -3.794 -0.889 -8.681 1.00 95.88 131 LEU A O 1
ATOM 949 N N . ALA A 1 132 ? -2.753 0.280 -10.284 1.00 96.50 132 ALA A N 1
ATOM 950 C CA . ALA A 1 132 ? -1.824 -0.788 -10.633 1.00 96.50 132 ALA A CA 1
ATOM 951 C C . ALA A 1 132 ? -0.604 -0.716 -9.702 1.00 96.50 132 ALA A C 1
ATOM 953 O O . ALA A 1 132 ? 0.149 0.264 -9.736 1.00 96.50 132 ALA A O 1
ATOM 954 N N . VAL A 1 133 ? -0.408 -1.726 -8.862 1.00 98.12 133 VAL A N 1
ATOM 955 C CA . VAL A 1 133 ? 0.643 -1.738 -7.840 1.00 98.12 133 VAL A CA 1
ATOM 956 C C . VAL A 1 133 ? 1.864 -2.505 -8.340 1.00 98.12 133 VAL A C 1
ATOM 958 O O . VAL A 1 133 ? 1.824 -3.718 -8.555 1.00 98.12 133 VAL A O 1
ATOM 961 N N . PHE A 1 134 ? 2.975 -1.789 -8.485 1.00 98.44 134 PHE A N 1
ATOM 962 C CA . PHE A 1 134 ? 4.277 -2.333 -8.848 1.00 98.44 134 PHE A CA 1
ATOM 963 C C . PHE A 1 134 ? 5.185 -2.352 -7.622 1.00 98.44 134 PHE A C 1
ATOM 965 O O . PHE A 1 134 ? 5.285 -1.364 -6.897 1.00 98.44 134 PHE A O 1
ATOM 972 N N . ALA A 1 135 ? 5.894 -3.453 -7.422 1.00 98.00 135 ALA A N 1
ATOM 973 C CA . ALA A 1 135 ? 6.888 -3.590 -6.372 1.00 98.00 135 ALA A CA 1
ATOM 974 C C . ALA A 1 135 ? 8.223 -4.019 -6.982 1.00 98.00 135 ALA A C 1
ATOM 976 O O . ALA A 1 135 ? 8.272 -4.902 -7.838 1.00 98.00 135 ALA A O 1
ATOM 977 N N . VAL A 1 136 ? 9.303 -3.373 -6.569 1.00 97.12 136 VAL A N 1
ATOM 978 C CA . VAL A 1 136 ? 10.650 -3.600 -7.094 1.00 97.12 136 VAL A CA 1
ATOM 979 C C . VAL A 1 136 ? 11.540 -4.056 -5.956 1.00 97.12 136 VAL A C 1
ATOM 981 O O . VAL A 1 136 ? 11.506 -3.451 -4.892 1.00 97.12 136 VAL A O 1
ATOM 984 N N . SER A 1 137 ? 12.336 -5.098 -6.174 1.00 93.62 137 SER A N 1
ATOM 985 C CA . SER A 1 137 ? 13.312 -5.581 -5.201 1.00 93.62 137 SER A CA 1
ATOM 986 C C . SER A 1 137 ? 14.663 -5.846 -5.861 1.00 93.62 137 SER A C 1
ATOM 988 O O . SER A 1 137 ? 14.731 -6.374 -6.974 1.00 93.62 137 SER A O 1
ATOM 990 N N . ASP A 1 138 ? 15.725 -5.479 -5.148 1.00 91.00 138 ASP A N 1
ATOM 991 C CA . ASP A 1 138 ? 17.124 -5.789 -5.443 1.00 91.00 138 ASP A CA 1
ATOM 992 C C . ASP A 1 138 ? 17.831 -6.104 -4.116 1.00 91.00 138 ASP A C 1
ATOM 994 O O . ASP A 1 138 ? 17.415 -5.631 -3.057 1.00 91.00 138 ASP A O 1
ATOM 998 N N . ASP A 1 139 ? 18.904 -6.893 -4.173 1.00 86.31 139 ASP A N 1
ATOM 999 C CA . ASP A 1 139 ? 19.745 -7.209 -3.012 1.00 86.31 139 ASP A CA 1
ATOM 1000 C C . ASP A 1 139 ? 20.464 -5.967 -2.446 1.00 86.31 139 ASP A C 1
ATOM 1002 O O . ASP A 1 139 ? 20.852 -5.942 -1.277 1.00 86.31 139 ASP A O 1
ATOM 1006 N N . ASP A 1 140 ? 20.684 -4.944 -3.277 1.00 89.56 140 ASP A N 1
ATOM 1007 C CA . ASP A 1 140 ? 21.234 -3.655 -2.864 1.00 89.56 140 ASP A CA 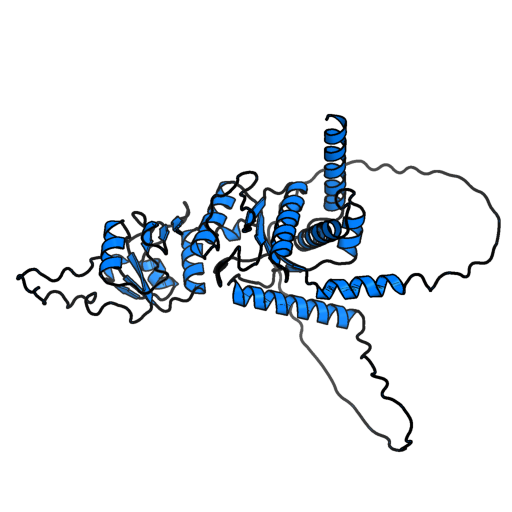1
ATOM 1008 C C . ASP A 1 140 ? 20.128 -2.598 -2.775 1.00 89.56 140 ASP A C 1
ATOM 1010 O O . ASP A 1 140 ? 19.430 -2.341 -3.763 1.00 89.56 140 ASP A O 1
ATOM 1014 N N . PRO A 1 141 ? 19.978 -1.925 -1.625 1.00 90.38 141 PRO A N 1
ATOM 1015 C CA . PRO A 1 141 ? 18.866 -1.012 -1.429 1.00 90.38 141 PRO A CA 1
ATOM 1016 C C . PRO A 1 141 ? 18.981 0.235 -2.320 1.00 90.38 141 PRO A C 1
ATOM 1018 O O . PRO A 1 141 ? 17.960 0.754 -2.766 1.00 90.38 141 PRO A O 1
ATOM 1021 N N . GLU A 1 142 ? 20.192 0.715 -2.643 1.00 92.00 142 GLU A N 1
ATOM 1022 C CA . GLU A 1 142 ? 20.365 1.866 -3.545 1.00 92.00 142 GLU A CA 1
ATOM 1023 C C . GLU A 1 142 ? 19.989 1.516 -4.990 1.00 92.00 142 GLU A C 1
ATOM 1025 O O . GLU A 1 142 ? 19.378 2.332 -5.684 1.00 92.00 142 GLU A O 1
ATOM 1030 N N . ARG A 1 143 ? 20.317 0.303 -5.457 1.00 90.88 143 ARG A N 1
ATOM 1031 C CA . ARG A 1 143 ? 19.806 -0.224 -6.731 1.00 90.88 143 ARG A CA 1
ATOM 1032 C C . ARG A 1 143 ? 18.298 -0.400 -6.711 1.00 90.88 143 ARG A C 1
ATOM 1034 O O . ARG A 1 143 ? 17.660 0.006 -7.675 1.00 90.88 143 ARG A O 1
ATOM 1041 N N . CYS A 1 144 ? 17.729 -0.932 -5.630 1.00 93.50 144 CYS A N 1
ATOM 1042 C CA . CYS A 1 144 ? 16.282 -1.106 -5.484 1.00 93.50 144 CYS A CA 1
ATOM 1043 C C . CYS A 1 144 ? 15.535 0.219 -5.718 1.00 93.50 144 CYS A C 1
ATOM 1045 O O . CYS A 1 144 ? 14.635 0.297 -6.556 1.00 93.50 144 CYS A O 1
ATOM 1047 N N . GLU A 1 145 ? 15.981 1.298 -5.071 1.00 94.00 145 GLU A N 1
ATOM 1048 C CA . GLU A 1 145 ? 15.397 2.631 -5.247 1.00 94.00 145 GLU A CA 1
ATOM 1049 C C . GLU A 1 145 ? 15.588 3.192 -6.664 1.00 94.00 145 GLU A C 1
ATOM 1051 O O . GLU A 1 145 ? 14.660 3.777 -7.229 1.00 94.00 145 GLU A O 1
ATOM 1056 N N . ARG A 1 146 ? 16.766 3.002 -7.276 1.00 93.88 146 ARG A N 1
ATOM 1057 C CA . ARG A 1 146 ? 17.010 3.416 -8.670 1.00 93.88 146 ARG A CA 1
ATOM 1058 C C . ARG A 1 146 ? 16.125 2.655 -9.651 1.00 93.88 146 ARG A C 1
ATOM 1060 O O . ARG A 1 146 ? 15.557 3.264 -10.557 1.00 93.88 146 ARG A O 1
ATOM 1067 N N . HIS A 1 147 ? 15.955 1.352 -9.450 1.00 94.69 147 HIS A N 1
ATOM 1068 C CA . HIS A 1 147 ? 15.042 0.526 -10.227 1.00 94.69 147 HIS A CA 1
ATOM 1069 C C . HIS A 1 147 ? 13.594 0.993 -10.067 1.00 94.69 147 HIS A C 1
ATOM 1071 O O . HIS A 1 147 ? 12.923 1.206 -11.075 1.00 94.69 147 HIS A O 1
ATOM 1077 N N . ALA A 1 148 ? 13.127 1.248 -8.842 1.00 96.81 148 ALA A N 1
ATOM 1078 C CA . ALA A 1 148 ? 11.787 1.782 -8.597 1.00 96.81 148 ALA A CA 1
ATOM 1079 C C . ALA A 1 148 ? 11.567 3.135 -9.299 1.00 96.81 148 ALA A C 1
ATOM 1081 O O . ALA A 1 148 ? 10.563 3.325 -9.991 1.00 96.81 148 ALA A O 1
ATOM 1082 N N . ALA A 1 149 ? 12.533 4.052 -9.205 1.00 95.88 149 ALA A N 1
ATOM 1083 C CA . ALA A 1 149 ? 12.473 5.345 -9.883 1.00 95.88 149 ALA A CA 1
ATOM 1084 C C . ALA A 1 149 ? 12.484 5.213 -11.417 1.00 95.88 149 ALA A C 1
ATOM 1086 O O . ALA A 1 149 ? 11.754 5.935 -12.105 1.00 95.88 149 ALA A O 1
ATOM 1087 N N . SER A 1 150 ? 13.275 4.283 -11.961 1.00 94.94 150 SER A N 1
ATOM 1088 C CA . SER A 1 150 ? 13.332 3.994 -13.399 1.00 94.94 150 SER A CA 1
ATOM 1089 C C . SER A 1 150 ? 12.006 3.428 -13.912 1.00 94.94 150 SER A C 1
ATOM 1091 O O . SER A 1 150 ? 11.473 3.925 -14.906 1.00 94.94 150 SER A O 1
ATOM 1093 N N . VAL A 1 151 ? 11.401 2.490 -13.174 1.00 96.62 151 VAL A N 1
ATOM 1094 C CA . VAL A 1 151 ? 10.078 1.922 -13.485 1.00 96.62 151 VAL A CA 1
ATOM 1095 C C . VAL A 1 151 ? 9.017 3.018 -13.478 1.00 96.62 151 VAL A C 1
ATOM 1097 O O . VAL A 1 151 ? 8.263 3.140 -14.444 1.00 96.62 151 VAL A O 1
ATOM 1100 N N . ALA A 1 152 ? 8.982 3.855 -12.438 1.00 96.31 152 ALA A N 1
ATOM 1101 C CA . ALA A 1 152 ? 8.020 4.950 -12.339 1.00 96.31 152 ALA A CA 1
ATOM 1102 C C . ALA A 1 152 ? 8.167 5.948 -13.500 1.00 96.31 152 ALA A C 1
ATOM 1104 O O . ALA A 1 152 ? 7.185 6.283 -14.164 1.00 96.31 152 ALA A O 1
ATOM 1105 N N . SER A 1 153 ? 9.404 6.352 -13.804 1.00 93.69 153 SER A N 1
ATOM 1106 C CA . SER A 1 153 ? 9.713 7.255 -14.921 1.00 93.69 153 SER A CA 1
ATOM 1107 C C . SER A 1 153 ? 9.310 6.650 -16.265 1.00 93.69 153 SER A C 1
ATOM 1109 O O . SER A 1 153 ? 8.741 7.326 -17.120 1.00 93.69 153 SER A O 1
ATOM 1111 N N . PHE A 1 154 ? 9.558 5.357 -16.462 1.00 94.44 154 PHE A N 1
ATOM 1112 C CA . PHE A 1 154 ? 9.206 4.669 -17.696 1.00 94.44 154 PHE A CA 1
ATOM 1113 C C . PHE A 1 154 ? 7.689 4.526 -17.875 1.00 94.44 154 PHE A C 1
ATOM 1115 O O . PHE A 1 154 ? 7.167 4.787 -18.961 1.00 94.44 154 PHE A O 1
ATOM 1122 N N . LEU A 1 155 ? 6.957 4.173 -16.814 1.00 94.31 155 LEU A N 1
ATOM 1123 C CA . LEU A 1 155 ? 5.493 4.142 -16.830 1.00 94.31 155 LEU A CA 1
ATOM 1124 C C . LEU A 1 155 ? 4.901 5.532 -17.107 1.00 94.31 155 LEU A C 1
ATOM 1126 O O . LEU A 1 155 ? 3.917 5.627 -17.846 1.00 94.31 155 LEU A O 1
ATOM 1130 N N . HIS A 1 156 ? 5.528 6.592 -16.596 1.00 92.12 156 HIS A N 1
ATOM 1131 C CA . HIS A 1 156 ? 5.163 7.972 -16.905 1.00 92.12 156 HIS A CA 1
ATOM 1132 C C . HIS A 1 156 ? 5.398 8.322 -18.382 1.00 92.12 156 HIS A C 1
ATOM 1134 O O . HIS A 1 156 ? 4.509 8.866 -19.034 1.00 92.12 156 HIS A O 1
ATOM 1140 N N . ILE A 1 157 ? 6.539 7.931 -18.962 1.00 91.62 157 ILE A N 1
ATOM 1141 C CA . ILE A 1 157 ? 6.830 8.098 -20.401 1.00 91.62 157 ILE A CA 1
ATOM 1142 C C . ILE A 1 157 ? 5.799 7.361 -21.277 1.00 91.62 157 ILE A C 1
ATOM 1144 O O . ILE A 1 157 ? 5.469 7.815 -22.374 1.00 91.62 157 ILE A O 1
ATOM 1148 N N . LEU A 1 158 ? 5.248 6.243 -20.796 1.00 91.00 158 LEU A N 1
ATOM 1149 C CA . LEU A 1 158 ? 4.147 5.526 -21.452 1.00 91.00 158 LEU A CA 1
ATOM 1150 C C . LEU A 1 158 ? 2.787 6.242 -21.344 1.00 91.00 158 LEU A C 1
ATOM 1152 O O . LEU A 1 158 ? 1.808 5.762 -21.916 1.00 91.00 158 LEU A O 1
ATOM 1156 N N . GLY A 1 159 ? 2.726 7.380 -20.652 1.00 89.06 159 GLY A N 1
ATOM 1157 C CA . GLY A 1 159 ? 1.531 8.201 -20.477 1.00 89.06 159 GLY A CA 1
ATOM 1158 C C . GLY A 1 159 ? 0.692 7.837 -19.254 1.00 89.06 159 GLY A C 1
ATOM 1159 O O . GLY A 1 159 ? -0.460 8.260 -19.180 1.00 89.06 159 GLY A O 1
ATOM 1160 N N . ASN A 1 160 ? 1.228 7.054 -18.311 1.00 90.38 160 ASN A N 1
ATOM 1161 C CA . ASN A 1 160 ? 0.503 6.714 -17.090 1.00 90.38 160 ASN A CA 1
ATOM 1162 C C . ASN A 1 160 ? 0.792 7.742 -15.982 1.00 90.38 160 ASN A C 1
ATOM 1164 O O . ASN A 1 160 ? 1.956 8.044 -15.721 1.00 90.38 160 ASN A O 1
ATOM 1168 N N . PRO A 1 161 ? -0.232 8.249 -15.280 1.00 92.75 161 PRO A N 1
ATOM 1169 C CA . PRO A 1 161 ? -0.032 8.995 -14.043 1.00 92.75 161 PRO A CA 1
ATOM 1170 C C . PRO A 1 161 ? 0.421 8.023 -12.937 1.00 92.75 161 PRO A C 1
ATOM 1172 O O . PRO A 1 161 ? -0.287 7.062 -12.633 1.00 92.75 161 PRO A O 1
ATOM 1175 N N . VAL A 1 162 ? 1.616 8.229 -12.375 1.00 95.62 162 VAL A N 1
ATOM 1176 C CA . VAL A 1 162 ? 2.297 7.253 -11.501 1.00 95.62 162 VAL A CA 1
ATOM 1177 C C . VAL A 1 162 ? 2.726 7.902 -10.183 1.00 95.62 162 VAL A C 1
ATOM 1179 O O . VAL A 1 162 ? 3.252 9.012 -10.182 1.00 95.62 162 VAL A O 1
ATOM 1182 N N . GLY A 1 163 ? 2.520 7.202 -9.067 1.00 97.19 163 GLY A N 1
ATOM 1183 C CA . GLY A 1 163 ? 3.174 7.483 -7.787 1.00 97.19 163 GLY A CA 1
ATOM 1184 C C . GLY A 1 163 ? 4.447 6.649 -7.598 1.00 97.19 163 GLY A C 1
ATOM 1185 O O . GLY A 1 163 ? 4.556 5.539 -8.118 1.00 97.19 163 GLY A O 1
ATOM 1186 N N . LEU A 1 164 ? 5.406 7.161 -6.833 1.00 98.06 164 LEU A N 1
ATOM 1187 C CA . LEU A 1 164 ? 6.636 6.467 -6.446 1.00 98.06 164 LEU A CA 1
ATOM 1188 C C . LEU A 1 164 ? 6.782 6.534 -4.932 1.00 98.06 164 LEU A C 1
ATOM 1190 O O . LEU A 1 164 ? 6.698 7.621 -4.369 1.00 98.06 164 LEU A O 1
ATOM 1194 N N . ILE A 1 165 ? 7.058 5.402 -4.295 1.00 98.19 165 ILE A N 1
ATOM 1195 C CA . ILE A 1 165 ? 7.347 5.306 -2.868 1.00 98.19 165 ILE A CA 1
ATOM 1196 C C . ILE A 1 165 ? 8.739 4.703 -2.687 1.00 98.19 165 ILE A C 1
ATOM 1198 O O . ILE A 1 165 ? 8.976 3.544 -3.029 1.00 98.19 165 ILE A O 1
ATOM 1202 N N . SER A 1 166 ? 9.666 5.524 -2.198 1.00 96.81 166 SER A N 1
ATOM 1203 C CA . SER A 1 166 ? 11.094 5.210 -2.080 1.00 96.81 166 SER A CA 1
ATOM 1204 C C . SER A 1 166 ? 11.756 6.143 -1.067 1.00 96.81 166 SER A C 1
ATOM 1206 O O . SER A 1 166 ? 11.510 7.352 -1.116 1.00 96.81 166 SER A O 1
ATOM 1208 N N . ALA A 1 167 ? 12.639 5.641 -0.199 1.00 95.25 167 ALA A N 1
ATOM 1209 C CA . ALA A 1 167 ? 13.321 6.468 0.801 1.00 95.25 167 ALA A CA 1
ATOM 1210 C C . ALA A 1 167 ? 14.196 7.590 0.203 1.00 95.25 167 ALA A C 1
ATOM 1212 O O . ALA A 1 167 ? 14.401 8.617 0.854 1.00 95.25 167 ALA A O 1
ATOM 1213 N N . SER A 1 168 ? 14.630 7.472 -1.058 1.00 92.38 168 SER A N 1
ATOM 1214 C CA . SER A 1 168 ? 15.285 8.567 -1.800 1.00 92.38 168 SER A CA 1
ATOM 1215 C C . SER A 1 168 ? 14.350 9.701 -2.235 1.00 92.38 168 SER A C 1
ATOM 1217 O O . SER A 1 168 ? 14.825 10.777 -2.603 1.00 92.38 168 SER A O 1
ATOM 1219 N N . GLY A 1 169 ? 13.035 9.493 -2.181 1.00 92.19 169 GLY A N 1
ATOM 1220 C CA . GLY A 1 169 ? 12.021 10.493 -2.494 1.00 92.19 169 GLY A CA 1
ATOM 1221 C C . GLY A 1 169 ? 10.706 9.852 -2.928 1.00 92.19 169 GLY A C 1
ATOM 1222 O O . GLY A 1 169 ? 10.656 9.164 -3.948 1.00 92.19 169 GLY A O 1
ATOM 1223 N N . SER A 1 170 ? 9.634 10.114 -2.173 1.00 95.94 170 SER A N 1
ATOM 1224 C CA . SER A 1 170 ? 8.277 9.720 -2.561 1.00 95.94 170 SER A CA 1
ATOM 1225 C C . SER A 1 170 ? 7.595 10.811 -3.373 1.00 95.94 170 SER A C 1
ATOM 1227 O O . SER A 1 170 ? 7.730 11.999 -3.074 1.00 95.94 170 SER A O 1
ATOM 1229 N N . LYS A 1 171 ? 6.803 10.406 -4.363 1.00 95.75 171 LYS A N 1
ATOM 1230 C CA . LYS A 1 171 ? 6.024 11.292 -5.224 1.00 95.75 171 LYS A CA 1
ATOM 1231 C C . LYS A 1 171 ? 4.629 10.746 -5.478 1.00 95.75 171 LYS A C 1
ATOM 1233 O O . LYS A 1 171 ? 4.438 9.546 -5.645 1.00 95.75 171 LYS A O 1
ATOM 1238 N N . SER A 1 172 ? 3.676 11.654 -5.600 1.00 95.62 172 SER A N 1
ATOM 1239 C CA . SER A 1 172 ? 2.390 11.409 -6.242 1.00 95.62 172 SER A CA 1
ATOM 1240 C C . SER A 1 172 ? 2.360 12.252 -7.508 1.00 95.62 172 SER A C 1
ATOM 1242 O O . SER A 1 172 ? 2.338 13.485 -7.433 1.00 95.62 172 SER A O 1
ATOM 1244 N N . LEU A 1 173 ? 2.432 11.607 -8.675 1.00 92.94 173 LEU A N 1
ATOM 1245 C CA . LEU A 1 173 ? 2.634 12.294 -9.952 1.00 92.94 173 LEU A CA 1
ATOM 1246 C C . LEU A 1 173 ? 3.923 13.140 -9.904 1.00 92.94 173 LEU A C 1
ATOM 1248 O O . LEU A 1 173 ? 4.999 12.625 -9.614 1.00 92.94 173 LEU A O 1
ATOM 1252 N N . GLU A 1 174 ? 3.810 14.449 -10.130 1.00 89.25 174 GLU A N 1
ATOM 1253 C CA . GLU A 1 174 ? 4.927 15.401 -10.076 1.00 89.25 174 GLU A CA 1
ATOM 1254 C C . GLU A 1 174 ? 5.124 16.044 -8.695 1.00 89.25 174 GLU A C 1
ATOM 1256 O O . GLU A 1 174 ? 6.014 16.877 -8.516 1.00 89.25 174 GLU A O 1
ATOM 1261 N N . ARG A 1 175 ? 4.280 15.711 -7.712 1.00 93.69 175 ARG A N 1
ATOM 1262 C CA . ARG A 1 175 ? 4.314 16.313 -6.378 1.00 93.69 175 ARG A CA 1
ATOM 1263 C C . ARG A 1 175 ? 5.123 15.450 -5.419 1.00 93.69 175 ARG A C 1
ATOM 1265 O O . ARG A 1 175 ? 4.774 14.295 -5.192 1.00 93.69 175 ARG A O 1
ATOM 1272 N N . ASP A 1 176 ? 6.134 16.042 -4.790 1.00 94.75 176 ASP A N 1
ATOM 1273 C CA . ASP A 1 176 ? 6.866 15.400 -3.698 1.00 94.75 176 ASP A CA 1
ATOM 1274 C C . ASP A 1 176 ? 5.965 15.184 -2.471 1.00 94.75 176 ASP A C 1
ATOM 1276 O O . ASP A 1 176 ? 5.152 16.042 -2.099 1.00 94.75 176 ASP A O 1
ATOM 1280 N N . LEU A 1 177 ? 6.115 14.022 -1.840 1.00 93.50 177 LEU A N 1
ATOM 1281 C CA . LEU A 1 177 ? 5.421 13.648 -0.614 1.00 93.50 177 LEU A CA 1
ATOM 1282 C C . LEU A 1 177 ? 6.392 13.769 0.561 1.00 93.50 177 LEU A C 1
ATOM 1284 O O . LEU A 1 177 ? 7.441 13.130 0.579 1.00 93.50 177 LEU A O 1
ATOM 1288 N N . ASP A 1 178 ? 6.029 14.594 1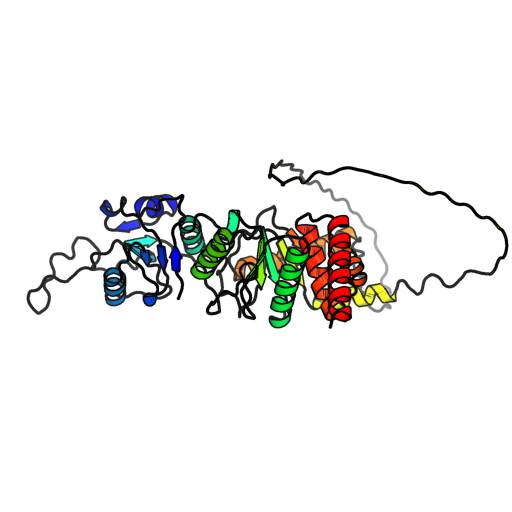.542 1.00 90.38 178 ASP A N 1
ATOM 1289 C CA . ASP A 1 178 ? 6.793 14.751 2.779 1.00 90.38 178 ASP A CA 1
ATOM 1290 C C . ASP A 1 178 ? 6.418 13.624 3.745 1.00 90.38 178 ASP A C 1
ATOM 1292 O O . ASP A 1 178 ? 5.379 13.669 4.407 1.00 90.38 178 ASP A O 1
ATOM 1296 N N . VAL A 1 179 ? 7.231 12.570 3.741 1.00 91.44 179 VAL A N 1
ATOM 1297 C CA . VAL A 1 179 ? 7.010 11.347 4.515 1.00 91.44 179 VAL A CA 1
ATOM 1298 C C . VAL A 1 179 ? 8.240 11.015 5.346 1.00 91.44 179 VAL A C 1
ATOM 1300 O O . VAL A 1 179 ? 9.377 11.286 4.956 1.00 91.44 179 VAL A O 1
ATOM 1303 N N . GLN A 1 180 ? 8.007 10.424 6.514 1.00 91.69 180 GLN A N 1
ATOM 1304 C CA . GLN A 1 180 ? 9.070 9.984 7.409 1.00 91.69 180 GLN A CA 1
ATOM 1305 C C . GLN A 1 180 ? 9.242 8.481 7.265 1.00 91.69 180 GLN A C 1
ATOM 1307 O O . GLN A 1 180 ? 8.294 7.729 7.455 1.00 91.69 180 GLN A O 1
ATOM 1312 N N . TYR A 1 181 ? 10.457 8.069 6.928 1.00 93.88 181 TYR A N 1
ATOM 1313 C CA . TYR A 1 181 ? 10.804 6.673 6.708 1.00 93.88 181 TYR A CA 1
ATOM 1314 C C . TYR A 1 181 ? 11.376 6.005 7.966 1.00 93.88 181 TYR A C 1
ATOM 1316 O O . TYR A 1 181 ? 12.001 6.695 8.782 1.00 93.88 181 TYR A O 1
ATOM 1324 N N . PRO A 1 182 ? 11.258 4.669 8.089 1.00 95.50 182 PRO A N 1
ATOM 1325 C CA . PRO A 1 182 ? 10.529 3.754 7.195 1.00 95.50 182 PRO A CA 1
ATOM 1326 C C . PRO A 1 182 ? 9.003 3.858 7.362 1.00 95.50 182 PRO A C 1
ATOM 1328 O O . PRO A 1 182 ? 8.521 4.249 8.422 1.00 95.50 182 PRO A O 1
ATOM 1331 N N . LEU A 1 183 ? 8.251 3.516 6.313 1.00 96.00 183 LEU A N 1
ATOM 1332 C CA . LEU A 1 183 ? 6.786 3.606 6.294 1.00 96.00 183 LEU A CA 1
ATOM 1333 C C . LEU A 1 183 ? 6.141 2.347 6.872 1.00 96.00 183 LEU A C 1
ATOM 1335 O O . LEU A 1 183 ? 6.528 1.239 6.497 1.00 96.00 183 LEU A O 1
ATOM 1339 N N . GLY A 1 184 ? 5.135 2.531 7.730 1.00 95.38 184 GLY A N 1
ATOM 1340 C CA . GLY A 1 184 ? 4.310 1.451 8.273 1.00 95.38 184 GLY A CA 1
ATOM 1341 C C . GLY A 1 184 ? 2.982 1.264 7.534 1.00 95.38 184 GLY A C 1
ATOM 1342 O O . GLY A 1 184 ? 2.667 1.966 6.573 1.00 95.38 184 GLY A O 1
ATOM 1343 N N . ILE A 1 185 ? 2.159 0.338 8.029 1.00 96.00 185 ILE A N 1
ATOM 1344 C CA . ILE A 1 185 ? 0.862 -0.036 7.431 1.00 96.00 185 ILE A CA 1
ATOM 1345 C C . ILE A 1 185 ? -0.045 1.180 7.217 1.00 96.00 185 ILE A C 1
ATOM 1347 O O . ILE A 1 185 ? -0.602 1.378 6.134 1.00 96.00 185 ILE A O 1
ATOM 1351 N N . LEU A 1 186 ? -0.191 2.020 8.245 1.00 95.31 186 LEU A N 1
ATOM 1352 C CA . LEU A 1 186 ? -1.078 3.179 8.184 1.00 95.31 186 LEU A CA 1
ATOM 1353 C C . LEU A 1 186 ? -0.557 4.254 7.222 1.00 95.31 186 LEU A C 1
ATOM 1355 O O . LEU A 1 186 ? -1.353 4.877 6.518 1.00 95.31 186 LEU A O 1
ATOM 1359 N N . ASP A 1 187 ? 0.764 4.435 7.137 1.00 95.25 187 ASP A N 1
ATOM 1360 C CA . ASP A 1 187 ? 1.370 5.350 6.165 1.00 95.25 187 ASP A CA 1
ATOM 1361 C C . ASP A 1 187 ? 1.056 4.909 4.742 1.00 95.25 187 ASP A C 1
ATOM 1363 O O . ASP A 1 187 ? 0.620 5.715 3.923 1.00 95.25 187 ASP A O 1
ATOM 1367 N N . ILE A 1 188 ? 1.212 3.618 4.451 1.00 97.00 188 ILE A N 1
ATOM 1368 C CA . ILE A 1 188 ? 0.969 3.069 3.118 1.00 97.00 188 ILE A CA 1
ATOM 1369 C C . ILE A 1 188 ? -0.487 3.263 2.700 1.00 97.00 188 ILE A C 1
ATOM 1371 O O . ILE A 1 188 ? -0.741 3.763 1.604 1.00 97.00 188 ILE A O 1
ATOM 1375 N N . GLN A 1 189 ? -1.452 2.946 3.565 1.00 95.88 189 GLN A N 1
ATOM 1376 C CA . GLN A 1 189 ? -2.871 3.138 3.241 1.00 95.88 189 GLN A CA 1
ATOM 1377 C C . GLN A 1 189 ? -3.213 4.621 3.016 1.00 95.88 189 GLN A C 1
ATOM 1379 O O . GLN A 1 189 ? -3.977 4.961 2.104 1.00 95.88 189 GLN A O 1
ATOM 1384 N N . GLN A 1 190 ? -2.605 5.525 3.789 1.00 94.00 190 GLN A N 1
ATOM 1385 C CA . GLN A 1 190 ? -2.768 6.965 3.604 1.00 94.00 190 GLN A CA 1
ATOM 1386 C C . GLN A 1 190 ? -2.135 7.453 2.292 1.00 94.00 190 GLN A C 1
ATOM 1388 O O . GLN A 1 190 ? -2.764 8.219 1.562 1.00 94.00 190 GLN A O 1
ATOM 1393 N N . LEU A 1 191 ? -0.925 7.005 1.951 1.00 95.56 191 LEU A N 1
ATOM 1394 C CA . LEU A 1 191 ? -0.232 7.399 0.719 1.00 95.56 191 LEU A CA 1
ATOM 1395 C C . LEU A 1 191 ? -0.923 6.855 -0.530 1.00 95.56 191 LEU A C 1
ATOM 1397 O O . LEU A 1 191 ? -1.044 7.580 -1.517 1.00 95.56 191 LEU A O 1
ATOM 1401 N N . LEU A 1 192 ? -1.440 5.627 -0.479 1.00 96.81 192 LEU A N 1
ATOM 1402 C CA . LEU A 1 192 ? -2.269 5.068 -1.546 1.00 96.81 192 LEU A CA 1
ATOM 1403 C C . LEU A 1 192 ? -3.527 5.913 -1.759 1.00 96.81 192 LEU A C 1
ATOM 1405 O O . LEU A 1 192 ? -3.849 6.244 -2.897 1.00 96.81 192 LEU A O 1
ATOM 1409 N N . SER A 1 193 ? -4.202 6.315 -0.677 1.00 94.94 193 SER A N 1
ATOM 1410 C CA . SER A 1 193 ? -5.384 7.184 -0.754 1.00 94.94 193 SER A CA 1
ATOM 1411 C C . SER A 1 193 ? -5.052 8.530 -1.400 1.00 94.94 193 SER A C 1
ATOM 1413 O O . SER A 1 193 ? -5.747 8.957 -2.317 1.00 94.94 193 SER A O 1
ATOM 1415 N N . VAL A 1 194 ? -3.937 9.152 -1.003 1.00 94.44 194 VAL A N 1
ATOM 1416 C CA . VAL A 1 194 ? -3.440 10.398 -1.609 1.00 94.44 194 VAL A CA 1
ATOM 1417 C C . VAL A 1 194 ? -3.150 10.225 -3.102 1.00 94.44 194 VAL A C 1
ATOM 1419 O O . VAL A 1 194 ? -3.537 11.073 -3.900 1.00 94.44 194 VAL A O 1
ATOM 1422 N N . CYS A 1 195 ? -2.508 9.125 -3.503 1.00 95.38 195 CYS A N 1
ATOM 1423 C CA . CYS A 1 195 ? -2.233 8.855 -4.915 1.00 95.38 195 CYS A CA 1
ATOM 1424 C C . CYS A 1 195 ? -3.530 8.686 -5.720 1.00 95.38 195 CYS A C 1
ATOM 1426 O O . CYS A 1 195 ? -3.645 9.223 -6.821 1.00 95.38 195 CYS A O 1
ATOM 1428 N N . VAL A 1 196 ? -4.525 7.981 -5.170 1.00 95.38 196 VAL A N 1
ATOM 1429 C CA . VAL A 1 196 ? -5.848 7.833 -5.798 1.00 95.38 196 VAL A CA 1
ATOM 1430 C C . VAL A 1 196 ? -6.551 9.187 -5.930 1.00 95.38 196 VAL A C 1
ATOM 1432 O O . VAL A 1 196 ? -7.107 9.482 -6.986 1.00 95.38 196 VAL A O 1
ATOM 1435 N N . GLU A 1 197 ? -6.508 10.026 -4.895 1.00 93.88 197 GLU A N 1
ATOM 1436 C CA . GLU A 1 197 ? -7.097 11.373 -4.905 1.00 93.88 197 GLU A CA 1
ATOM 1437 C C . GLU A 1 197 ? -6.437 12.301 -5.932 1.00 93.88 197 GLU A C 1
ATOM 1439 O O . GLU A 1 197 ? -7.134 13.041 -6.630 1.00 93.88 197 GLU A O 1
ATOM 1444 N N . ASP A 1 198 ? -5.112 12.224 -6.066 1.00 94.62 198 ASP A N 1
ATOM 1445 C CA . ASP A 1 198 ? -4.347 12.968 -7.070 1.00 94.62 198 ASP A CA 1
ATOM 1446 C C . ASP A 1 198 ? -4.603 12.442 -8.503 1.00 94.62 198 ASP A C 1
ATOM 1448 O O . ASP A 1 198 ? -4.275 13.115 -9.482 1.00 94.62 198 ASP A O 1
ATOM 1452 N N . GLY A 1 199 ? -5.238 11.272 -8.653 1.00 95.00 199 GLY A N 1
ATOM 1453 C CA . GLY A 1 199 ? -5.586 10.670 -9.942 1.00 95.00 199 GLY A CA 1
ATOM 1454 C C . GLY A 1 199 ? -4.485 9.794 -10.542 1.00 95.00 199 GLY A C 1
ATOM 1455 O O . GLY A 1 199 ? -4.441 9.611 -11.762 1.00 95.00 199 GLY A O 1
ATOM 1456 N N . ALA A 1 200 ? -3.588 9.258 -9.712 1.00 96.25 200 ALA A N 1
ATOM 1457 C CA . ALA A 1 200 ? -2.640 8.237 -10.137 1.00 96.25 200 ALA A CA 1
ATOM 1458 C C . ALA A 1 200 ? -3.377 6.978 -10.617 1.00 96.25 200 ALA A C 1
ATOM 1460 O O . ALA A 1 200 ? -4.411 6.590 -10.078 1.00 96.25 200 ALA A O 1
ATOM 1461 N N . ALA A 1 201 ? -2.830 6.339 -11.647 1.00 95.56 201 ALA A N 1
ATOM 1462 C CA . ALA A 1 201 ? -3.309 5.066 -12.182 1.00 95.56 201 ALA A CA 1
ATOM 1463 C C . ALA A 1 201 ? -2.416 3.897 -11.751 1.00 95.56 201 ALA A C 1
ATOM 1465 O O . ALA A 1 201 ? -2.836 2.743 -11.807 1.00 95.56 201 ALA A O 1
ATOM 1466 N N . ALA A 1 202 ? -1.182 4.186 -11.342 1.00 97.00 202 ALA A N 1
ATOM 1467 C CA . ALA A 1 202 ? -0.226 3.200 -10.871 1.00 97.00 202 ALA A CA 1
ATOM 1468 C C . ALA A 1 202 ? 0.621 3.764 -9.730 1.00 97.00 202 ALA A C 1
ATOM 1470 O O . ALA A 1 202 ? 0.779 4.979 -9.597 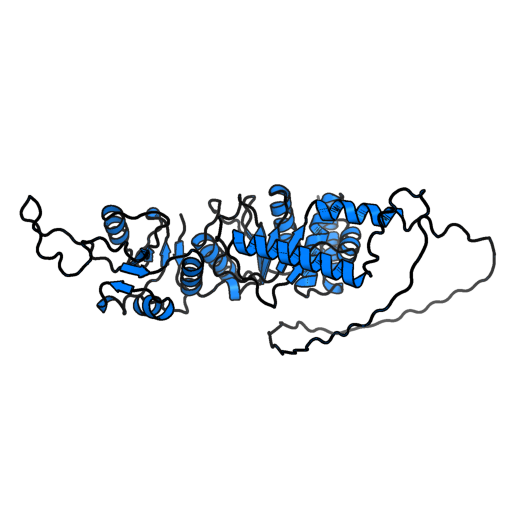1.00 97.00 202 ALA A O 1
ATOM 1471 N N . ILE A 1 203 ? 1.201 2.874 -8.938 1.00 98.12 203 ILE A N 1
ATOM 1472 C CA . ILE A 1 203 ? 2.166 3.213 -7.897 1.00 98.12 203 ILE A CA 1
ATOM 1473 C C . ILE A 1 203 ? 3.320 2.215 -7.922 1.00 98.12 203 ILE A C 1
ATOM 1475 O O . ILE A 1 203 ? 3.109 1.031 -8.184 1.00 98.12 203 ILE A O 1
ATOM 1479 N N . VAL A 1 204 ? 4.536 2.695 -7.676 1.00 98.56 204 VAL A N 1
ATOM 1480 C CA . VAL A 1 204 ? 5.748 1.873 -7.625 1.00 98.56 204 VAL A CA 1
ATOM 1481 C C . VAL A 1 204 ? 6.352 1.941 -6.228 1.00 98.56 204 VAL A C 1
ATOM 1483 O O . VAL A 1 204 ? 6.617 3.032 -5.730 1.00 98.56 204 VAL A O 1
ATOM 1486 N N . PHE A 1 205 ? 6.603 0.785 -5.620 1.00 98.31 205 PHE A N 1
ATOM 1487 C CA . PHE A 1 205 ? 7.279 0.646 -4.332 1.00 98.31 205 PHE A CA 1
ATOM 1488 C C . PHE A 1 205 ? 8.707 0.128 -4.511 1.00 98.31 205 PHE A C 1
ATOM 1490 O O . PHE A 1 205 ? 8.918 -0.883 -5.186 1.00 98.31 205 PHE A O 1
ATOM 1497 N N . ALA A 1 206 ? 9.669 0.777 -3.855 1.00 97.69 206 ALA A N 1
ATOM 1498 C CA . ALA A 1 206 ? 10.962 0.174 -3.550 1.00 97.69 206 ALA A CA 1
ATOM 1499 C C . ALA A 1 206 ? 10.808 -0.751 -2.328 1.00 97.69 206 ALA A C 1
ATOM 1501 O O . ALA A 1 206 ? 10.441 -0.302 -1.241 1.00 97.69 206 ALA A O 1
ATOM 1502 N N . LEU A 1 207 ? 11.036 -2.052 -2.515 1.00 96.69 207 LEU A N 1
ATOM 1503 C CA . LEU A 1 207 ? 10.995 -3.055 -1.452 1.00 96.69 207 LEU A CA 1
ATOM 1504 C C . LEU A 1 207 ? 12.366 -3.152 -0.787 1.00 96.69 207 LEU A C 1
ATOM 1506 O O . LEU A 1 207 ? 13.166 -4.036 -1.100 1.00 96.69 207 LEU A O 1
ATOM 1510 N N . ASP A 1 208 ? 12.638 -2.211 0.109 1.00 94.31 208 ASP A N 1
ATOM 1511 C CA . ASP A 1 208 ? 13.831 -2.205 0.943 1.00 94.31 208 ASP A CA 1
ATOM 1512 C C . ASP A 1 208 ? 13.525 -1.670 2.351 1.00 94.31 208 ASP A C 1
ATOM 1514 O O . ASP A 1 208 ? 12.560 -0.936 2.573 1.00 94.31 208 ASP A O 1
ATOM 1518 N N . GLU A 1 209 ? 14.359 -2.046 3.319 1.00 94.69 209 GLU A N 1
ATOM 1519 C CA . GLU A 1 209 ? 14.176 -1.730 4.744 1.00 94.69 209 GLU A CA 1
ATOM 1520 C C . GLU A 1 209 ? 14.296 -0.231 5.069 1.00 94.69 209 GLU A C 1
ATOM 1522 O O . GLU A 1 209 ? 13.874 0.205 6.141 1.00 94.69 209 GLU A O 1
ATOM 1527 N N . ARG A 1 210 ? 14.878 0.582 4.172 1.00 95.50 210 ARG A N 1
ATOM 1528 C CA . ARG A 1 210 ? 14.912 2.041 4.351 1.00 95.50 210 ARG A CA 1
ATOM 1529 C C . ARG A 1 210 ? 13.571 2.653 3.983 1.00 95.50 210 ARG A C 1
ATOM 1531 O O . ARG A 1 210 ? 13.199 3.656 4.579 1.00 95.50 210 ARG A O 1
ATOM 1538 N N . THR A 1 211 ? 12.855 2.061 3.027 1.00 96.88 211 THR A N 1
ATOM 1539 C CA . THR A 1 211 ? 11.554 2.545 2.557 1.00 96.88 211 THR A CA 1
ATOM 1540 C C . THR A 1 211 ? 10.406 2.015 3.417 1.00 96.88 211 THR A C 1
ATOM 1542 O O . THR A 1 211 ? 9.528 2.788 3.799 1.00 96.88 211 THR A O 1
ATOM 1545 N N . LEU A 1 212 ? 10.399 0.723 3.749 1.00 97.38 212 LEU A N 1
ATOM 1546 C CA . LEU A 1 212 ? 9.251 0.036 4.353 1.00 97.38 212 LEU A CA 1
ATOM 1547 C C . LEU A 1 212 ? 9.638 -0.702 5.636 1.00 97.38 212 LEU A C 1
ATOM 1549 O O . LEU A 1 212 ? 10.682 -1.355 5.694 1.00 97.38 212 LEU A O 1
ATOM 1553 N N . THR A 1 213 ? 8.767 -0.660 6.646 1.00 96.31 213 THR A N 1
ATOM 1554 C CA . THR A 1 213 ? 8.855 -1.594 7.775 1.00 96.31 213 THR A CA 1
ATOM 1555 C C . THR A 1 213 ? 8.422 -2.996 7.347 1.00 96.31 213 THR A C 1
ATOM 1557 O O . THR A 1 213 ? 7.789 -3.181 6.303 1.00 96.31 213 THR A O 1
ATOM 1560 N N . ALA A 1 214 ? 8.718 -3.995 8.184 1.00 94.56 214 ALA A N 1
ATOM 1561 C CA . ALA A 1 214 ? 8.087 -5.303 8.044 1.00 94.56 214 ALA A CA 1
ATOM 1562 C C . ALA A 1 214 ? 6.556 -5.149 8.032 1.00 94.56 214 ALA A C 1
ATOM 1564 O O . ALA A 1 214 ? 6.022 -4.244 8.680 1.00 94.56 214 ALA A O 1
ATOM 1565 N N . GLU A 1 215 ? 5.881 -5.988 7.249 1.00 96.25 215 GLU A N 1
ATOM 1566 C CA . GLU A 1 215 ? 4.420 -6.009 7.093 1.00 96.25 215 GLU A CA 1
ATOM 1567 C C . GLU A 1 215 ? 3.769 -4.694 6.602 1.00 96.25 215 GLU A C 1
ATOM 1569 O O . GLU A 1 215 ? 2.543 -4.603 6.549 1.00 96.25 215 GLU A O 1
ATOM 1574 N N . ALA A 1 216 ? 4.539 -3.679 6.181 1.00 97.19 216 ALA A N 1
ATOM 1575 C CA . ALA A 1 216 ? 4.016 -2.356 5.809 1.00 97.19 216 ALA A CA 1
ATOM 1576 C C . ALA A 1 216 ? 2.982 -2.371 4.669 1.00 97.19 216 ALA A C 1
ATOM 1578 O O . ALA A 1 216 ? 2.120 -1.499 4.593 1.00 97.19 216 ALA A O 1
ATOM 1579 N N . LEU A 1 217 ? 3.051 -3.355 3.773 1.00 97.94 217 LEU A N 1
ATOM 1580 C CA . LEU A 1 217 ? 2.120 -3.525 2.661 1.00 97.94 217 LEU A CA 1
ATOM 1581 C C . LEU A 1 217 ? 0.947 -4.460 3.013 1.00 97.94 217 LEU A C 1
ATOM 1583 O O . LEU A 1 217 ? 0.241 -4.925 2.116 1.00 97.94 217 LEU A O 1
ATOM 1587 N N . SER A 1 218 ? 0.698 -4.717 4.299 1.00 96.69 218 SER A N 1
ATOM 1588 C CA . SER A 1 218 ? -0.470 -5.473 4.758 1.00 96.69 218 SER A CA 1
ATOM 1589 C C . SER A 1 218 ? -1.773 -4.877 4.222 1.00 96.69 218 SER A C 1
ATOM 1591 O O . SER A 1 218 ? -2.052 -3.681 4.349 1.00 96.69 218 SER A O 1
ATOM 1593 N N . GLY A 1 219 ? -2.587 -5.731 3.596 1.00 94.06 219 GLY A N 1
ATOM 1594 C CA . GLY A 1 219 ? -3.833 -5.325 2.939 1.00 94.06 219 GLY A CA 1
ATOM 1595 C C . GLY A 1 219 ? -3.650 -4.675 1.559 1.00 94.06 219 GLY A C 1
ATOM 1596 O O . GLY A 1 219 ? -4.617 -4.141 1.013 1.00 94.06 219 GLY A O 1
ATOM 1597 N N . VAL A 1 220 ? -2.443 -4.710 0.981 1.00 97.62 220 VAL A N 1
ATOM 1598 C CA . VAL A 1 220 ? -2.151 -4.217 -0.375 1.00 97.62 220 VAL A CA 1
ATOM 1599 C C . VAL A 1 220 ? -1.970 -5.390 -1.333 1.00 97.62 220 VAL A C 1
ATOM 1601 O O . VAL A 1 220 ? -1.134 -6.265 -1.119 1.00 97.62 220 VAL A O 1
ATOM 1604 N N . ASN A 1 221 ? -2.730 -5.380 -2.424 1.00 95.56 221 ASN A N 1
ATOM 1605 C CA . ASN A 1 221 ? -2.576 -6.340 -3.514 1.00 95.56 221 ASN A CA 1
ATOM 1606 C C . ASN A 1 221 ? -1.486 -5.831 -4.460 1.00 95.56 221 ASN A C 1
ATOM 1608 O O . ASN A 1 221 ? -1.575 -4.692 -4.916 1.00 95.56 221 ASN A O 1
ATOM 1612 N N . VAL A 1 222 ? -0.479 -6.652 -4.760 1.00 97.38 222 VAL A N 1
ATOM 1613 C CA . VAL A 1 222 ? 0.584 -6.289 -5.711 1.00 97.38 222 VAL A CA 1
ATOM 1614 C C . VAL A 1 222 ? 0.332 -6.971 -7.051 1.00 97.38 222 VAL A C 1
ATOM 1616 O O . VAL A 1 222 ? 0.215 -8.196 -7.126 1.00 97.38 222 VAL A O 1
ATOM 1619 N N . ASP A 1 223 ? 0.289 -6.182 -8.123 1.00 97.31 223 ASP A N 1
ATOM 1620 C CA . ASP A 1 223 ? 0.020 -6.676 -9.475 1.00 97.31 223 ASP A CA 1
ATOM 1621 C C . ASP A 1 223 ? 1.293 -7.152 -10.173 1.00 97.31 223 ASP A C 1
ATOM 1623 O O . ASP A 1 223 ? 1.274 -8.160 -10.881 1.00 97.31 223 ASP A O 1
ATOM 1627 N N . VAL A 1 224 ? 2.409 -6.440 -9.991 1.00 97.56 224 VAL A N 1
ATOM 1628 C CA . VAL A 1 224 ? 3.675 -6.748 -10.669 1.00 97.56 224 VAL A CA 1
ATOM 1629 C C . VAL A 1 224 ? 4.847 -6.634 -9.709 1.00 97.56 224 VAL A C 1
ATOM 1631 O O . VAL A 1 224 ? 5.041 -5.605 -9.070 1.00 97.56 224 VAL A O 1
ATOM 1634 N N . ILE A 1 225 ? 5.673 -7.675 -9.667 1.00 97.44 225 ILE A N 1
ATOM 1635 C CA . ILE A 1 225 ? 6.901 -7.732 -8.877 1.00 97.44 225 ILE A CA 1
ATOM 1636 C C . ILE A 1 225 ? 8.081 -7.828 -9.837 1.00 97.44 225 ILE A C 1
ATOM 1638 O O . ILE A 1 225 ? 8.194 -8.795 -10.594 1.00 97.44 225 ILE A O 1
ATOM 1642 N N . GLY A 1 226 ? 8.942 -6.816 -9.811 1.00 95.88 226 GLY A N 1
ATOM 1643 C CA . GLY A 1 226 ? 10.219 -6.791 -10.509 1.00 95.88 226 GLY A CA 1
ATOM 1644 C C . GLY A 1 226 ? 11.338 -7.232 -9.584 1.00 95.88 226 GLY A C 1
ATOM 1645 O O . GLY A 1 226 ? 11.542 -6.632 -8.531 1.00 95.88 226 GLY A O 1
ATOM 1646 N N . LEU A 1 227 ? 12.059 -8.266 -9.991 1.00 92.44 227 LEU A N 1
ATOM 1647 C CA . LEU A 1 227 ? 13.224 -8.780 -9.289 1.00 92.44 227 LEU A CA 1
ATOM 1648 C C . LEU A 1 227 ? 14.462 -8.497 -10.136 1.00 92.44 227 LEU A C 1
ATOM 1650 O O . LEU A 1 227 ? 14.479 -8.845 -11.318 1.00 92.44 227 LEU A O 1
ATOM 1654 N N . ASP A 1 228 ? 15.495 -7.906 -9.547 1.00 82.88 228 ASP A N 1
ATOM 1655 C CA . ASP A 1 228 ? 16.828 -7.877 -10.149 1.00 82.88 228 ASP A CA 1
ATOM 1656 C C . ASP A 1 228 ? 17.845 -8.297 -9.086 1.00 82.88 228 ASP A C 1
ATOM 1658 O O . ASP A 1 228 ? 18.022 -7.634 -8.070 1.00 82.88 228 ASP A O 1
ATOM 1662 N N . SER A 1 229 ? 18.456 -9.466 -9.278 1.00 67.12 229 SER A N 1
ATOM 1663 C CA . SER A 1 229 ? 19.483 -9.992 -8.374 1.00 67.12 229 SER A CA 1
ATOM 1664 C C . SER A 1 229 ? 20.827 -9.933 -9.071 1.00 67.12 229 SER A C 1
ATOM 1666 O O . SER A 1 229 ? 20.949 -10.261 -10.254 1.00 67.12 229 SER A O 1
ATOM 1668 N N . ALA A 1 230 ? 21.883 -9.678 -8.301 1.00 50.97 230 ALA A N 1
ATOM 1669 C CA . ALA A 1 230 ? 23.247 -9.803 -8.804 1.00 50.97 230 ALA A CA 1
ATOM 1670 C C . ALA A 1 230 ? 23.542 -11.219 -9.353 1.00 50.97 230 ALA A C 1
ATOM 1672 O O . ALA A 1 230 ? 24.395 -11.370 -10.217 1.00 50.97 230 ALA A O 1
ATOM 1673 N N . ALA A 1 231 ? 22.825 -12.265 -8.933 1.00 46.88 231 ALA A N 1
ATOM 1674 C CA . ALA A 1 231 ? 23.006 -13.620 -9.465 1.00 46.88 231 ALA A CA 1
ATOM 1675 C C . ALA A 1 231 ? 22.560 -13.794 -10.935 1.00 46.88 231 ALA A C 1
ATOM 1677 O O . ALA A 1 231 ? 23.175 -14.575 -11.660 1.00 46.88 231 ALA A O 1
ATOM 1678 N N . ASP A 1 232 ? 21.559 -13.037 -11.405 1.00 51.84 232 ASP A N 1
ATOM 1679 C CA . ASP A 1 232 ? 21.140 -13.052 -12.819 1.00 51.84 232 ASP A CA 1
ATOM 1680 C C . ASP A 1 232 ? 22.158 -12.300 -13.714 1.00 51.84 232 ASP A C 1
ATOM 1682 O O . ASP A 1 232 ? 22.111 -12.413 -14.939 1.00 51.84 232 ASP A O 1
ATOM 1686 N N . SER A 1 233 ? 23.135 -11.591 -13.119 1.00 45.91 233 SER A N 1
ATOM 1687 C CA . SER A 1 233 ? 24.184 -10.864 -13.850 1.00 45.91 233 SER A CA 1
ATOM 1688 C C . SER A 1 233 ? 25.269 -11.752 -14.469 1.00 45.91 233 SER A C 1
ATOM 1690 O O . SER A 1 233 ? 25.701 -11.467 -15.586 1.00 45.91 233 SER A O 1
ATOM 1692 N N . ASP A 1 234 ? 25.661 -12.844 -13.804 1.00 40.31 234 ASP A N 1
ATOM 1693 C CA . ASP A 1 234 ? 26.723 -13.751 -14.278 1.00 40.31 234 ASP A CA 1
ATOM 1694 C C . ASP A 1 234 ? 26.226 -14.734 -15.359 1.00 40.31 234 ASP A C 1
ATOM 1696 O O . ASP A 1 234 ? 27.002 -15.250 -16.174 1.00 40.31 234 ASP A O 1
ATOM 1700 N N . ALA A 1 235 ? 24.915 -14.995 -15.404 1.00 42.78 235 ALA A N 1
ATOM 1701 C CA . ALA A 1 235 ? 24.317 -15.909 -16.375 1.00 42.78 235 ALA A CA 1
ATOM 1702 C C . ALA A 1 235 ? 24.203 -15.287 -17.779 1.00 42.78 235 ALA A C 1
ATOM 1704 O O . ALA A 1 235 ? 24.412 -15.975 -18.776 1.00 42.78 235 ALA A O 1
ATOM 1705 N N . THR A 1 236 ? 23.928 -13.982 -17.884 1.00 41.84 236 THR A N 1
ATOM 1706 C CA . THR A 1 236 ? 23.800 -13.304 -19.188 1.00 41.84 236 THR A CA 1
ATOM 1707 C C . THR A 1 236 ? 25.137 -13.028 -19.879 1.00 41.84 236 THR A C 1
ATOM 1709 O O . THR A 1 236 ? 25.181 -12.980 -21.106 1.00 41.84 236 THR A O 1
ATOM 1712 N N . ASP A 1 237 ? 26.230 -12.886 -19.122 1.00 41.12 237 ASP A N 1
ATOM 1713 C CA . ASP A 1 237 ? 27.562 -12.594 -19.681 1.00 41.12 237 ASP A CA 1
ATOM 1714 C C . ASP A 1 237 ? 28.260 -13.862 -20.222 1.00 41.12 237 ASP A C 1
ATOM 1716 O O . ASP A 1 237 ? 29.072 -13.817 -21.151 1.00 41.12 237 ASP A O 1
ATOM 1720 N N . SER A 1 238 ? 27.895 -15.038 -19.697 1.00 35.47 238 SER A N 1
ATOM 1721 C CA . SER A 1 238 ? 28.448 -16.323 -20.141 1.00 35.47 238 SER A CA 1
ATOM 1722 C C . SER A 1 238 ? 27.809 -16.856 -21.432 1.00 35.47 238 SER A C 1
ATOM 1724 O O . SER A 1 238 ? 28.517 -17.448 -22.247 1.00 35.47 238 SER A O 1
ATOM 1726 N N . ASP A 1 239 ? 26.528 -16.569 -21.690 1.00 38.41 239 ASP A N 1
ATOM 1727 C CA . ASP A 1 239 ? 25.825 -17.007 -22.913 1.00 38.41 239 ASP A CA 1
ATOM 1728 C C . ASP A 1 239 ? 26.162 -16.149 -24.153 1.00 38.41 239 ASP A C 1
ATOM 1730 O O . ASP A 1 239 ? 26.087 -16.622 -25.291 1.00 38.41 239 ASP A O 1
ATOM 1734 N N . ALA A 1 240 ? 26.598 -14.897 -23.962 1.00 40.62 240 ALA A N 1
ATOM 1735 C CA . ALA A 1 240 ? 27.020 -14.020 -25.059 1.00 40.62 240 ALA A CA 1
ATOM 1736 C C . ALA A 1 240 ? 28.372 -14.432 -25.676 1.00 40.62 240 ALA A C 1
ATOM 1738 O O . ALA A 1 240 ? 28.646 -14.118 -26.836 1.00 40.62 240 ALA A O 1
ATOM 1739 N N . THR A 1 241 ? 29.205 -15.169 -24.933 1.00 38.06 241 THR A N 1
ATOM 1740 C CA . THR A 1 241 ? 30.566 -15.520 -25.371 1.00 38.06 241 THR A CA 1
ATOM 1741 C C . THR A 1 241 ? 30.611 -16.794 -26.235 1.00 38.06 241 THR A C 1
ATOM 1743 O O . THR A 1 241 ? 31.571 -16.993 -26.979 1.00 38.06 241 THR A O 1
ATOM 1746 N N . ASP A 1 242 ? 29.559 -17.625 -26.223 1.00 36.47 242 ASP A N 1
ATOM 1747 C CA . ASP A 1 242 ? 29.525 -18.915 -26.942 1.00 36.47 242 ASP A CA 1
ATOM 1748 C C . ASP A 1 242 ? 28.799 -18.877 -28.307 1.00 36.47 242 ASP A C 1
ATOM 1750 O O . ASP A 1 242 ? 28.895 -19.825 -29.092 1.00 36.47 242 ASP A O 1
ATOM 1754 N N . MET A 1 243 ? 28.129 -17.772 -28.658 1.00 38.81 243 MET A N 1
ATOM 1755 C CA . MET A 1 243 ? 27.440 -17.624 -29.955 1.00 38.81 243 MET A CA 1
ATOM 1756 C C . MET A 1 243 ? 28.339 -17.104 -31.093 1.00 38.81 243 MET A C 1
ATOM 1758 O O . MET A 1 243 ? 28.019 -17.320 -32.262 1.00 38.81 243 MET A O 1
ATOM 1762 N N . ASP A 1 244 ? 29.485 -16.482 -30.790 1.00 33.75 244 ASP A N 1
ATOM 1763 C CA . ASP A 1 244 ? 30.349 -15.845 -31.806 1.00 33.75 244 ASP A CA 1
ATOM 1764 C C . ASP A 1 244 ? 31.434 -16.789 -32.380 1.00 33.75 244 ASP A C 1
ATOM 1766 O O . ASP A 1 244 ? 32.132 -16.474 -33.347 1.00 33.75 244 ASP A O 1
ATOM 1770 N N . ALA A 1 245 ? 31.559 -18.009 -31.841 1.00 34.66 245 ALA A N 1
ATOM 1771 C CA . ALA A 1 245 ? 32.545 -18.998 -32.293 1.00 34.66 245 ALA A CA 1
ATOM 1772 C C . ALA A 1 245 ? 32.054 -19.908 -33.440 1.00 34.66 245 ALA A C 1
ATOM 1774 O O . ALA A 1 245 ? 32.845 -20.662 -34.015 1.00 34.66 245 ALA A O 1
ATOM 1775 N N . ALA A 1 246 ? 30.769 -19.844 -33.810 1.00 35.50 246 ALA A N 1
ATOM 1776 C CA . ALA A 1 246 ? 30.139 -20.830 -34.690 1.00 35.50 246 ALA A CA 1
ATOM 1777 C C . ALA A 1 246 ? 29.762 -20.332 -36.097 1.00 35.50 246 ALA A C 1
ATOM 1779 O O . ALA A 1 246 ? 28.987 -21.001 -36.765 1.00 35.50 246 ALA A O 1
ATOM 1780 N N . THR A 1 247 ? 30.325 -19.237 -36.624 1.00 34.09 247 THR A N 1
ATOM 1781 C CA . THR A 1 247 ? 30.206 -18.921 -38.067 1.00 34.09 247 THR A CA 1
ATOM 1782 C C . THR A 1 247 ? 31.416 -18.157 -38.616 1.00 34.09 247 THR A C 1
ATOM 1784 O O . THR A 1 247 ? 31.340 -16.969 -38.908 1.00 34.09 247 THR A O 1
ATOM 1787 N N . SER A 1 248 ? 32.545 -18.839 -38.839 1.00 31.52 248 SER A N 1
ATOM 1788 C CA . SER A 1 248 ? 33.658 -18.294 -39.643 1.00 31.52 248 SER A CA 1
ATOM 1789 C C . SER A 1 248 ? 34.166 -19.272 -40.708 1.00 31.52 248 SER A C 1
ATOM 1791 O O . SER A 1 248 ? 35.361 -19.460 -40.916 1.00 31.52 248 SER A O 1
ATOM 1793 N N . HIS A 1 249 ? 33.247 -19.865 -41.470 1.00 34.06 249 HIS A N 1
ATOM 1794 C CA . HIS A 1 249 ? 33.578 -20.485 -42.755 1.00 34.06 249 HIS A CA 1
ATOM 1795 C C . HIS A 1 249 ? 32.530 -20.138 -43.811 1.00 34.06 249 HIS A C 1
ATOM 1797 O O . HIS A 1 249 ? 31.581 -20.880 -44.037 1.00 34.06 249 HIS A O 1
ATOM 1803 N N . VAL A 1 250 ? 32.739 -19.019 -44.511 1.00 31.80 250 VAL A N 1
ATOM 1804 C CA . VAL A 1 250 ? 32.137 -18.799 -45.830 1.00 31.80 250 VAL A CA 1
ATOM 1805 C C . VAL A 1 250 ? 33.232 -18.415 -46.813 1.00 31.80 250 VAL A C 1
ATOM 1807 O O . VAL A 1 250 ? 33.836 -17.344 -46.759 1.00 31.80 250 VAL A O 1
ATOM 1810 N N . GLY A 1 251 ? 33.497 -19.366 -47.706 1.00 30.06 251 GLY A N 1
ATOM 1811 C CA . GLY A 1 251 ? 34.278 -19.176 -48.908 1.00 30.06 251 GLY A CA 1
ATOM 1812 C C . GLY A 1 251 ? 33.572 -18.247 -49.893 1.00 30.06 251 GLY A C 1
ATOM 1813 O O . GLY A 1 251 ? 32.350 -18.190 -49.994 1.00 30.06 251 GLY A O 1
ATOM 1814 N N . ARG A 1 252 ? 34.415 -17.534 -50.632 1.00 29.34 252 ARG A N 1
ATOM 1815 C CA . ARG A 1 252 ? 34.111 -16.680 -51.779 1.00 29.34 252 ARG A CA 1
ATOM 1816 C C . ARG A 1 252 ? 33.109 -17.329 -52.741 1.00 29.34 252 ARG A C 1
ATOM 1818 O O . ARG A 1 252 ? 33.383 -18.419 -53.237 1.00 29.34 252 ARG A O 1
ATOM 1825 N N . ASN A 1 253 ? 32.078 -16.588 -53.148 1.00 29.00 253 ASN A N 1
ATOM 1826 C CA . ASN A 1 253 ? 31.734 -16.530 -54.566 1.00 29.00 253 ASN A CA 1
ATOM 1827 C C . ASN A 1 253 ? 30.968 -15.260 -54.948 1.00 29.00 253 ASN A C 1
ATOM 1829 O O . ASN A 1 253 ? 30.202 -14.706 -54.167 1.00 29.00 253 ASN A O 1
ATOM 1833 N N . ALA A 1 254 ? 31.249 -14.806 -56.164 1.00 27.75 254 ALA A N 1
ATOM 1834 C CA . ALA A 1 254 ? 30.764 -13.584 -56.780 1.00 27.75 254 ALA A CA 1
ATOM 1835 C C . ALA A 1 254 ? 29.467 -13.801 -57.578 1.00 27.75 254 ALA A C 1
ATOM 1837 O O . ALA A 1 254 ? 29.249 -14.886 -58.112 1.00 27.75 254 ALA A O 1
ATOM 1838 N N . GLY A 1 255 ? 28.715 -12.711 -57.776 1.00 25.09 255 GLY A N 1
ATOM 1839 C CA . GLY A 1 255 ? 27.898 -12.493 -58.975 1.00 25.09 255 GLY A CA 1
ATOM 1840 C C . GLY A 1 255 ? 26.410 -12.210 -58.743 1.00 25.09 255 GLY A C 1
ATOM 1841 O O . GLY A 1 255 ? 25.721 -13.014 -58.131 1.00 25.09 255 GLY A O 1
ATOM 1842 N N . GLY A 1 256 ? 25.922 -11.121 -59.353 1.00 25.66 256 GLY A N 1
ATOM 1843 C CA . GLY A 1 256 ? 24.562 -11.070 -59.912 1.00 25.66 256 GLY A CA 1
ATOM 1844 C C . GLY A 1 256 ? 23.577 -10.069 -59.302 1.00 25.66 256 GLY A C 1
ATOM 1845 O O . GLY A 1 256 ? 22.842 -10.405 -58.387 1.00 25.66 256 GLY A O 1
ATOM 1846 N N . GLU A 1 257 ? 23.569 -8.862 -59.871 1.00 25.12 257 GLU A N 1
ATOM 1847 C CA . GLU A 1 257 ? 22.423 -7.986 -60.193 1.00 25.12 257 GLU A CA 1
ATOM 1848 C C . GLU A 1 257 ? 21.020 -8.320 -59.633 1.00 25.12 257 GLU A C 1
ATOM 1850 O O . GLU A 1 257 ? 20.462 -9.375 -59.927 1.00 25.12 257 GLU A O 1
ATOM 1855 N N . SER A 1 258 ? 20.341 -7.324 -59.044 1.00 27.81 258 SER A N 1
ATOM 1856 C CA . SER A 1 258 ? 19.194 -6.613 -59.666 1.00 27.81 258 SER A CA 1
ATOM 1857 C C . SER A 1 258 ? 18.398 -5.786 -58.649 1.00 27.81 258 SER A C 1
ATOM 1859 O O . SER A 1 258 ? 18.211 -6.171 -57.501 1.00 27.81 258 SER A O 1
ATOM 1861 N N . ALA A 1 259 ? 17.939 -4.626 -59.116 1.00 26.94 259 ALA A N 1
ATOM 1862 C CA . ALA A 1 259 ? 17.169 -3.614 -58.404 1.00 26.94 259 ALA A CA 1
ATOM 1863 C C . ALA A 1 259 ? 15.648 -3.887 -58.372 1.00 26.94 259 ALA A C 1
ATOM 1865 O O . ALA A 1 259 ? 15.163 -4.746 -59.100 1.00 26.94 259 ALA A O 1
ATOM 1866 N N . GLN A 1 260 ? 14.946 -3.009 -57.633 1.00 27.38 260 GLN A N 1
ATOM 1867 C CA . GLN A 1 260 ? 13.489 -2.782 -57.469 1.00 27.38 260 GLN A CA 1
ATOM 1868 C C . GLN A 1 260 ? 12.982 -3.260 -56.099 1.00 27.38 260 GLN A C 1
ATOM 1870 O O . GLN A 1 260 ? 13.174 -4.405 -55.727 1.00 27.38 260 GLN A O 1
ATOM 1875 N N . GLY A 1 261 ? 12.387 -2.427 -55.243 1.00 23.42 261 GLY A N 1
ATOM 1876 C CA . GLY A 1 261 ? 11.558 -1.250 -55.505 1.00 23.42 261 GLY A CA 1
ATOM 1877 C C . GLY A 1 261 ? 10.104 -1.643 -55.256 1.00 23.42 261 GLY A C 1
ATOM 1878 O O . GLY A 1 261 ? 9.499 -2.283 -56.106 1.00 23.42 261 GLY A O 1
ATOM 1879 N N . GLY A 1 262 ? 9.556 -1.297 -54.091 1.00 25.09 262 GLY A N 1
ATOM 1880 C CA . GLY A 1 262 ? 8.191 -1.677 -53.729 1.00 25.09 262 GLY A CA 1
ATOM 1881 C C . GLY A 1 262 ? 7.750 -1.058 -52.412 1.00 25.09 262 GLY A C 1
ATOM 1882 O O . GLY A 1 262 ? 7.931 -1.645 -51.353 1.00 25.09 262 GLY A O 1
ATOM 1883 N N . ALA A 1 263 ? 7.200 0.149 -52.508 1.00 26.34 263 ALA A N 1
ATOM 1884 C CA . ALA A 1 263 ? 6.474 0.819 -51.442 1.00 26.34 263 ALA A CA 1
ATOM 1885 C C . ALA A 1 263 ? 5.168 0.073 -51.125 1.00 26.34 263 ALA A C 1
ATOM 1887 O O . ALA A 1 263 ? 4.472 -0.363 -52.041 1.00 26.34 263 ALA A O 1
ATOM 1888 N N . ALA A 1 264 ? 4.804 0.003 -49.846 1.00 29.97 264 ALA A N 1
ATOM 1889 C CA . ALA A 1 264 ? 3.447 -0.307 -49.424 1.00 29.97 264 ALA A CA 1
ATOM 1890 C C . ALA A 1 264 ? 3.059 0.609 -48.259 1.00 29.97 264 ALA A C 1
ATOM 1892 O O . ALA A 1 264 ? 3.619 0.561 -47.167 1.00 29.97 264 ALA A O 1
ATOM 1893 N N . THR A 1 265 ? 2.119 1.485 -48.583 1.00 27.14 265 THR A N 1
ATOM 1894 C CA . THR A 1 265 ? 1.281 2.309 -47.718 1.00 27.14 265 THR A CA 1
ATOM 1895 C C . THR A 1 265 ? 0.484 1.452 -46.741 1.00 27.14 265 THR A C 1
ATOM 1897 O O . THR A 1 265 ? 0.036 0.387 -47.150 1.00 27.14 265 THR A O 1
ATOM 1900 N N . ASN A 1 266 ? 0.188 1.956 -45.541 1.00 28.91 266 ASN A N 1
ATOM 1901 C CA . ASN A 1 266 ? -1.105 1.712 -44.899 1.00 28.91 266 ASN A CA 1
ATOM 1902 C C . ASN A 1 266 ? -1.466 2.874 -43.972 1.00 28.91 266 ASN A C 1
ATOM 1904 O O . ASN A 1 266 ? -0.663 3.305 -43.145 1.00 28.91 266 ASN A O 1
ATOM 1908 N N . ALA A 1 267 ? -2.671 3.374 -44.211 1.00 27.02 267 ALA A N 1
ATOM 1909 C CA . ALA A 1 267 ? -3.388 4.374 -43.450 1.00 27.02 267 ALA A CA 1
ATOM 1910 C C . ALA A 1 267 ? -4.274 3.694 -42.390 1.00 27.02 267 ALA A C 1
ATOM 1912 O O . ALA A 1 267 ? -4.609 2.521 -42.551 1.00 27.02 267 ALA A O 1
ATOM 1913 N N . ASP A 1 268 ? -4.641 4.496 -41.388 1.00 27.20 268 ASP A N 1
ATOM 1914 C CA . ASP A 1 268 ? -5.830 4.439 -40.525 1.00 27.20 268 ASP A CA 1
ATOM 1915 C C . ASP A 1 268 ? -6.043 3.190 -39.642 1.00 27.20 268 ASP A C 1
ATOM 1917 O O . ASP 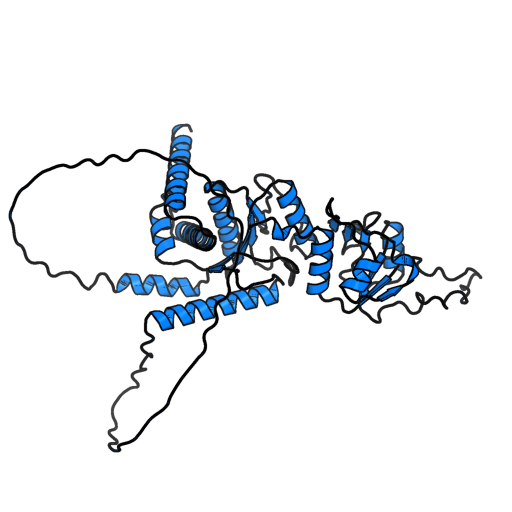A 1 268 ? -6.170 2.067 -40.117 1.00 27.20 268 ASP A O 1
ATOM 1921 N N . ASP A 1 269 ? -6.145 3.360 -38.320 1.00 28.22 269 ASP A N 1
ATOM 1922 C CA . ASP A 1 269 ? -7.402 3.753 -37.656 1.00 28.22 269 ASP A CA 1
ATOM 1923 C C . ASP A 1 269 ? -7.225 3.737 -36.120 1.00 28.22 269 ASP A C 1
ATOM 1925 O O . ASP A 1 269 ? -6.466 2.943 -35.556 1.00 28.22 269 ASP A O 1
ATOM 1929 N N . GLU A 1 270 ? -7.916 4.652 -35.449 1.00 31.80 270 GLU A N 1
ATOM 1930 C CA . GLU A 1 270 ? -7.944 4.846 -33.998 1.00 31.80 270 GLU A CA 1
ATOM 1931 C C . GLU A 1 270 ? -8.698 3.709 -33.283 1.00 31.80 270 GLU A C 1
ATOM 1933 O O . GLU A 1 270 ? -9.696 3.209 -33.802 1.00 31.80 270 GLU A O 1
ATOM 1938 N N . ARG A 1 271 ? -8.290 3.368 -32.047 1.00 27.02 271 ARG A N 1
ATOM 1939 C CA . ARG A 1 271 ? -9.193 3.099 -30.901 1.00 27.02 271 ARG A CA 1
ATOM 1940 C C . ARG A 1 271 ? -8.427 2.746 -29.626 1.00 27.02 271 ARG A C 1
ATOM 1942 O O . ARG A 1 271 ? -7.738 1.734 -29.532 1.00 27.02 271 ARG A O 1
ATOM 1949 N N . THR A 1 272 ? -8.611 3.608 -28.637 1.00 30.52 272 THR A N 1
ATOM 1950 C CA . THR A 1 272 ? -8.272 3.438 -27.226 1.00 30.52 272 THR A CA 1
ATOM 1951 C C . THR A 1 272 ? -9.220 2.410 -26.604 1.00 30.52 272 THR A C 1
ATOM 1953 O O . THR A 1 272 ? -10.435 2.591 -26.680 1.00 30.52 272 THR A O 1
ATOM 1956 N N . GLU A 1 273 ? -8.699 1.356 -25.974 1.00 30.17 273 GLU A N 1
ATOM 1957 C CA . GLU A 1 273 ? -9.506 0.425 -25.173 1.00 30.17 273 GLU A CA 1
ATOM 1958 C C . GLU A 1 273 ? -8.976 0.343 -23.738 1.00 30.17 273 GLU A C 1
ATOM 1960 O O . GLU A 1 273 ? -7.819 0.012 -23.487 1.00 30.17 273 GLU A O 1
ATOM 1965 N N . VAL A 1 274 ? -9.877 0.685 -22.817 1.00 28.39 274 VAL A N 1
ATOM 1966 C CA . VAL A 1 274 ? -9.795 0.543 -21.362 1.00 28.39 274 VAL A CA 1
ATOM 1967 C C . VAL A 1 274 ? -10.035 -0.930 -21.025 1.00 28.39 274 VAL A C 1
ATOM 1969 O O . VAL A 1 274 ? -11.041 -1.497 -21.452 1.00 28.39 274 VAL A O 1
ATOM 1972 N N . ILE A 1 275 ? -9.129 -1.567 -20.283 1.00 32.31 275 ILE A N 1
ATOM 1973 C CA . ILE A 1 275 ? -9.238 -2.996 -19.961 1.00 32.31 275 ILE A CA 1
ATOM 1974 C C . ILE A 1 275 ? -10.110 -3.180 -18.713 1.00 32.31 275 ILE A C 1
ATOM 1976 O O . ILE A 1 275 ? -9.731 -2.801 -17.609 1.00 32.31 275 ILE A O 1
ATOM 1980 N N . ALA A 1 276 ? -11.276 -3.801 -18.905 1.00 26.95 276 ALA A N 1
ATOM 1981 C CA . ALA A 1 276 ? -12.118 -4.357 -17.851 1.00 26.95 276 ALA A CA 1
ATOM 1982 C C . ALA A 1 276 ? -11.831 -5.864 -17.682 1.00 26.95 276 ALA A C 1
ATOM 1984 O O . ALA A 1 276 ? -11.754 -6.608 -18.659 1.00 26.95 276 ALA A O 1
ATOM 1985 N N . LYS A 1 277 ? -11.693 -6.309 -16.428 1.00 29.06 277 LYS A N 1
ATOM 1986 C CA . LYS A 1 277 ? -11.358 -7.682 -16.004 1.00 29.06 277 LYS A CA 1
ATOM 1987 C C . LYS A 1 277 ? -12.576 -8.613 -16.128 1.00 29.06 277 LYS A C 1
ATOM 1989 O O . LYS A 1 277 ? -13.620 -8.315 -15.553 1.00 29.06 277 LYS A O 1
ATOM 1994 N N . HIS A 1 278 ? -12.453 -9.739 -16.839 1.00 28.91 278 HIS A N 1
ATOM 1995 C CA . HIS A 1 278 ? -13.350 -10.908 -16.751 1.00 28.91 278 HIS A CA 1
ATOM 1996 C C . HIS A 1 278 ? -12.523 -12.200 -16.857 1.00 28.91 278 HIS A C 1
ATOM 1998 O O . HIS A 1 278 ? -11.700 -12.336 -17.761 1.00 28.91 278 HIS A O 1
ATOM 2004 N N . GLY A 1 279 ? -12.734 -13.117 -15.908 1.00 27.69 279 GLY A N 1
ATOM 2005 C CA . GLY A 1 279 ? -11.974 -14.358 -15.741 1.00 27.69 279 GLY A CA 1
ATOM 2006 C C . GLY A 1 279 ? -12.574 -15.585 -16.433 1.00 27.69 279 GLY A C 1
ATOM 2007 O O . GLY A 1 279 ? -13.730 -15.575 -16.858 1.00 27.69 279 GLY A O 1
ATOM 2008 N N . ALA A 1 280 ? -11.776 -16.654 -16.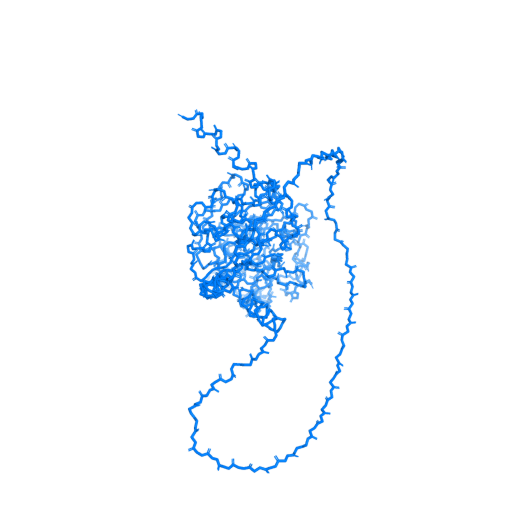494 1.00 27.91 280 ALA A N 1
ATOM 2009 C CA . ALA A 1 280 ? -12.242 -18.023 -16.699 1.00 27.91 280 ALA A CA 1
ATOM 2010 C C . ALA A 1 280 ? -11.201 -19.047 -16.199 1.00 27.91 280 ALA A C 1
ATOM 2012 O O . ALA A 1 280 ? -10.030 -18.980 -16.568 1.00 27.91 280 ALA A O 1
ATOM 2013 N N . ASP A 1 281 ? -11.679 -19.989 -15.383 1.00 27.03 281 ASP A N 1
ATOM 2014 C CA . ASP A 1 281 ? -10.996 -21.172 -14.846 1.00 27.03 281 ASP A CA 1
ATOM 2015 C C . ASP A 1 281 ? -10.685 -22.248 -15.904 1.00 27.03 281 ASP A C 1
ATOM 2017 O O . ASP A 1 281 ? -11.423 -22.419 -16.877 1.00 27.03 281 ASP A O 1
ATOM 2021 N N . GLY A 1 282 ? -9.659 -23.070 -15.642 1.00 26.66 282 GLY A N 1
ATOM 2022 C CA . GLY A 1 282 ? -9.405 -24.316 -16.374 1.00 26.66 282 GLY A CA 1
ATOM 2023 C C . GLY A 1 282 ? -8.342 -25.216 -15.728 1.00 26.66 282 GLY A C 1
ATOM 2024 O O . GLY A 1 282 ? -7.157 -24.909 -15.767 1.00 26.66 282 GLY A O 1
ATOM 2025 N N . VAL A 1 283 ? -8.787 -26.341 -15.160 1.00 29.42 283 VAL A N 1
ATOM 2026 C CA . VAL A 1 283 ? -8.033 -27.399 -14.449 1.00 29.42 283 VAL A CA 1
ATOM 2027 C C . VAL A 1 283 ? -7.594 -28.535 -15.397 1.00 29.42 283 VAL A C 1
ATOM 2029 O O . VAL A 1 283 ? -8.389 -28.935 -16.244 1.00 29.42 283 VAL A O 1
ATOM 2032 N N . ALA A 1 284 ? -6.399 -29.117 -15.195 1.00 29.78 284 ALA A N 1
ATOM 2033 C CA . ALA A 1 284 ? -6.010 -30.505 -15.553 1.00 29.78 284 ALA A CA 1
ATOM 2034 C C . ALA A 1 284 ? -4.673 -30.842 -14.845 1.00 29.78 284 ALA A C 1
ATOM 2036 O O . ALA A 1 284 ? -3.706 -30.107 -15.012 1.00 29.78 284 ALA A O 1
ATOM 2037 N N . ASP A 1 285 ? -4.597 -31.715 -13.837 1.00 27.69 285 ASP A N 1
ATOM 2038 C CA . ASP A 1 285 ? -4.655 -33.195 -13.765 1.00 27.69 285 ASP A CA 1
ATOM 2039 C C . ASP A 1 285 ? -3.470 -33.955 -14.404 1.00 27.69 285 ASP A C 1
ATOM 2041 O O . ASP A 1 285 ? -3.033 -33.687 -15.520 1.00 27.69 285 ASP A O 1
ATOM 2045 N N . ASN A 1 286 ? -2.944 -34.895 -13.619 1.00 33.62 286 ASN A N 1
ATOM 2046 C CA . ASN A 1 286 ? -1.601 -35.469 -13.615 1.00 33.62 286 ASN A CA 1
ATOM 2047 C C . ASN A 1 286 ? -1.675 -36.978 -13.922 1.00 33.62 286 ASN A C 1
ATOM 2049 O O . ASN A 1 286 ? -2.617 -37.650 -13.507 1.00 33.62 286 ASN A O 1
ATOM 2053 N N . GLY A 1 287 ? -0.653 -37.563 -14.552 1.00 28.53 287 GLY A N 1
ATOM 2054 C CA . GLY A 1 287 ? -0.606 -39.018 -14.754 1.00 28.53 287 GLY A CA 1
ATOM 2055 C C . GLY A 1 287 ? 0.776 -39.539 -15.140 1.00 28.53 287 GLY A C 1
ATOM 2056 O O . GLY A 1 287 ? 1.251 -39.282 -16.242 1.00 28.53 287 GLY A O 1
ATOM 2057 N N . GLY A 1 288 ? 1.414 -40.275 -14.224 1.00 28.94 288 GLY A N 1
ATOM 2058 C CA . GLY A 1 288 ? 2.692 -40.965 -14.437 1.00 28.94 288 GLY A CA 1
ATOM 2059 C C . GLY A 1 288 ? 2.552 -42.392 -14.979 1.00 28.94 288 GLY A C 1
ATOM 2060 O O . GLY A 1 288 ? 1.439 -42.864 -15.176 1.00 28.94 288 GLY A O 1
ATOM 2061 N N . THR A 1 289 ? 3.692 -43.077 -15.166 1.00 30.73 289 THR A N 1
ATOM 2062 C CA . THR A 1 289 ? 3.884 -44.532 -14.944 1.00 30.73 289 THR A CA 1
ATOM 2063 C C . THR A 1 289 ? 5.354 -44.949 -15.104 1.00 30.73 289 THR A C 1
ATOM 2065 O O . THR A 1 289 ? 6.050 -44.477 -16.001 1.00 30.73 289 THR A O 1
ATOM 2068 N N . ASP A 1 290 ? 5.759 -45.869 -14.224 1.00 29.22 290 ASP A N 1
ATOM 2069 C CA . ASP A 1 290 ? 7.040 -46.576 -14.091 1.00 29.22 290 ASP A CA 1
ATOM 2070 C C . ASP A 1 290 ? 7.289 -47.689 -15.131 1.00 29.22 290 ASP A C 1
ATOM 2072 O O . ASP A 1 290 ? 6.356 -48.235 -15.720 1.00 29.22 290 ASP A O 1
ATOM 2076 N N . GLY A 1 291 ? 8.548 -48.148 -15.222 1.00 29.05 291 GLY A N 1
ATOM 2077 C CA . GLY A 1 291 ? 8.878 -49.508 -15.679 1.00 29.05 291 GLY A CA 1
ATOM 2078 C C . GLY A 1 291 ? 10.366 -49.749 -15.976 1.00 29.05 291 GLY A C 1
ATOM 2079 O O . GLY A 1 291 ? 10.857 -49.351 -17.027 1.00 29.05 291 GLY A O 1
ATOM 2080 N N . GLY A 1 292 ? 11.088 -50.427 -15.072 1.00 26.55 292 GLY A N 1
ATOM 2081 C CA . GLY A 1 292 ? 12.511 -50.784 -15.223 1.00 26.55 292 GLY A CA 1
ATOM 2082 C C . GLY A 1 292 ? 12.794 -52.214 -15.719 1.00 26.55 292 GLY A C 1
ATOM 2083 O O . GLY A 1 292 ? 11.878 -53.025 -15.801 1.00 26.55 292 GLY A O 1
ATOM 2084 N N . ALA A 1 293 ? 14.077 -52.518 -16.005 1.00 27.25 293 ALA A N 1
ATOM 2085 C CA . ALA A 1 293 ? 14.825 -53.723 -15.568 1.00 27.25 293 ALA A CA 1
ATOM 2086 C C . ALA A 1 293 ? 16.167 -53.949 -16.328 1.00 27.25 293 ALA A C 1
ATOM 2088 O O . ALA A 1 293 ? 16.172 -54.281 -17.506 1.00 27.25 293 ALA A O 1
ATOM 2089 N N . GLY A 1 294 ? 17.289 -53.842 -15.595 1.00 26.38 294 GLY A N 1
ATOM 2090 C CA . GLY A 1 294 ? 18.370 -54.843 -15.440 1.00 26.38 294 GLY A CA 1
ATOM 2091 C C . GLY A 1 294 ? 19.301 -55.276 -16.595 1.00 26.38 294 GLY A C 1
ATOM 2092 O O . GLY A 1 294 ? 18.875 -55.996 -17.487 1.00 26.38 294 GLY A O 1
ATOM 2093 N N . ALA A 1 295 ? 20.620 -55.049 -16.435 1.00 27.94 295 ALA A N 1
ATOM 2094 C CA . ALA A 1 295 ? 21.691 -56.051 -16.643 1.00 27.94 295 ALA A CA 1
ATOM 2095 C C . ALA A 1 295 ? 23.072 -55.557 -16.139 1.00 27.94 295 ALA A C 1
ATOM 2097 O O . ALA A 1 295 ? 23.332 -54.364 -16.052 1.00 27.94 295 ALA A O 1
ATOM 2098 N N . VAL A 1 296 ? 23.947 -56.503 -15.785 1.00 28.89 296 VAL A N 1
ATOM 2099 C CA . VAL A 1 296 ? 25.117 -56.383 -14.891 1.00 28.89 296 VAL A CA 1
ATOM 2100 C C . VAL A 1 296 ? 26.440 -56.581 -15.654 1.00 28.89 296 VAL A C 1
ATOM 2102 O O . VAL A 1 296 ? 26.511 -57.535 -16.424 1.00 28.89 296 VAL A O 1
ATOM 2105 N N . ARG A 1 297 ? 27.495 -55.795 -15.349 1.00 26.28 297 ARG A N 1
ATOM 2106 C CA . ARG A 1 297 ? 28.920 -56.192 -15.109 1.00 26.28 297 ARG A CA 1
ATOM 2107 C C . ARG A 1 297 ? 29.953 -55.164 -15.597 1.00 26.28 297 ARG A C 1
ATOM 2109 O O . ARG A 1 297 ? 29.925 -54.762 -16.750 1.00 26.28 297 ARG A O 1
ATOM 2116 N N . GLY A 1 298 ? 30.966 -54.936 -14.753 1.00 27.09 298 GLY A N 1
ATOM 2117 C CA . GLY A 1 298 ? 32.302 -54.486 -15.162 1.00 27.09 298 GLY A CA 1
ATOM 2118 C C . GLY A 1 298 ? 32.886 -53.415 -14.245 1.00 27.09 298 GLY A C 1
ATOM 2119 O O . GLY A 1 298 ? 32.605 -52.242 -14.440 1.00 27.09 298 GLY A O 1
ATOM 2120 N N . LEU A 1 299 ? 33.690 -53.815 -13.252 1.00 33.03 299 LEU A N 1
ATOM 2121 C CA . LEU A 1 299 ? 34.602 -52.892 -12.572 1.00 33.03 299 LEU A CA 1
ATOM 2122 C C . LEU A 1 299 ? 35.779 -52.611 -13.510 1.00 33.03 299 LEU A C 1
ATOM 2124 O O . LEU A 1 299 ? 36.520 -53.541 -13.827 1.00 33.03 299 LEU A O 1
ATOM 2128 N N . ASP A 1 300 ? 35.959 -51.351 -13.896 1.00 29.16 300 ASP A N 1
ATOM 2129 C CA . ASP A 1 300 ? 37.231 -50.844 -14.403 1.00 29.16 300 ASP A CA 1
ATOM 2130 C C . ASP A 1 300 ? 37.555 -49.514 -13.713 1.00 29.16 300 ASP A C 1
ATOM 2132 O O . ASP A 1 300 ? 36.729 -48.605 -13.608 1.00 29.16 300 ASP A O 1
ATOM 2136 N N . THR A 1 301 ? 38.751 -49.457 -13.147 1.00 40.94 301 THR A N 1
ATOM 2137 C CA . THR A 1 301 ? 39.257 -48.393 -12.287 1.00 40.94 301 THR A CA 1
ATOM 2138 C C . THR A 1 301 ? 40.113 -47.444 -13.113 1.00 40.94 301 THR A C 1
ATOM 2140 O O . THR A 1 301 ? 41.330 -47.591 -13.130 1.00 40.94 301 THR A O 1
ATOM 2143 N N . SER A 1 302 ? 39.492 -46.459 -13.764 1.00 35.31 302 SER A N 1
ATOM 2144 C CA . SER A 1 302 ? 40.146 -45.205 -14.176 1.00 35.31 302 SER A CA 1
ATOM 2145 C C . SER A 1 302 ? 39.146 -44.258 -14.844 1.00 35.31 302 SER A C 1
ATOM 2147 O O . SER A 1 302 ? 38.934 -44.350 -16.049 1.00 35.31 302 SER A O 1
ATOM 2149 N N . GLN A 1 303 ? 38.547 -43.328 -14.095 1.00 30.52 303 GLN A N 1
ATOM 2150 C CA . GLN A 1 303 ? 37.962 -42.100 -14.653 1.00 30.52 303 GLN A CA 1
ATOM 2151 C C . GLN A 1 303 ? 37.703 -41.090 -13.527 1.00 30.52 303 GLN A C 1
ATOM 2153 O O . GLN A 1 303 ? 37.077 -41.409 -12.518 1.00 30.52 303 GLN A O 1
ATOM 2158 N N . ALA A 1 304 ? 38.245 -39.882 -13.687 1.00 27.17 304 ALA A N 1
ATOM 2159 C CA . ALA A 1 304 ? 37.935 -38.721 -12.856 1.00 27.17 304 ALA A CA 1
ATOM 2160 C C . ALA A 1 304 ? 36.427 -38.401 -12.943 1.00 27.17 304 ALA A C 1
ATOM 2162 O O . ALA A 1 304 ? 35.820 -38.697 -13.974 1.00 27.17 304 ALA A O 1
ATOM 2163 N N . PRO A 1 305 ? 35.798 -37.817 -11.904 1.00 24.17 305 PRO A N 1
ATOM 2164 C CA . PRO A 1 305 ? 34.356 -37.627 -11.894 1.00 24.17 305 PRO A CA 1
ATOM 2165 C C . PRO A 1 305 ? 33.973 -36.573 -12.935 1.00 24.17 305 PRO A C 1
ATOM 2167 O O . PRO A 1 305 ? 34.143 -35.375 -12.726 1.00 24.17 305 PRO A O 1
ATOM 2170 N N . THR A 1 306 ? 33.439 -37.011 -14.072 1.00 25.17 306 THR A N 1
ATOM 2171 C CA . THR A 1 306 ? 32.648 -36.139 -14.936 1.00 25.17 306 THR A CA 1
ATOM 2172 C C . THR A 1 306 ? 31.321 -35.912 -14.224 1.00 25.17 306 THR A C 1
ATOM 2174 O O . THR A 1 306 ? 30.451 -36.784 -14.221 1.00 25.17 306 THR A O 1
ATOM 2177 N N . ILE A 1 307 ? 31.180 -34.752 -13.577 1.00 30.38 307 ILE A N 1
ATOM 2178 C CA . ILE A 1 307 ? 29.889 -34.260 -13.096 1.00 30.38 307 ILE A CA 1
ATOM 2179 C C . ILE A 1 307 ? 28.998 -34.139 -14.333 1.00 30.38 307 ILE A C 1
ATOM 2181 O O . ILE A 1 307 ? 29.163 -33.241 -15.155 1.00 30.38 307 ILE A O 1
ATOM 2185 N N . SER A 1 308 ? 28.094 -35.100 -14.509 1.00 25.11 308 SER A N 1
ATOM 2186 C CA . SER A 1 308 ? 27.039 -34.996 -15.507 1.00 25.11 308 SER A CA 1
ATOM 2187 C C . SER A 1 308 ? 26.030 -33.991 -14.974 1.00 25.11 308 SER A C 1
ATOM 2189 O O . SER A 1 308 ? 25.178 -34.342 -14.160 1.00 25.11 308 SER A O 1
ATOM 2191 N N . LEU A 1 309 ? 26.158 -32.731 -15.399 1.00 32.38 309 LEU A N 1
ATOM 2192 C CA . LEU A 1 309 ? 25.080 -31.759 -15.263 1.00 32.38 309 LEU A CA 1
ATOM 2193 C C . LEU A 1 309 ? 23.836 -32.366 -15.931 1.00 32.38 309 LEU A C 1
ATOM 2195 O O . LEU A 1 309 ? 23.931 -32.824 -17.079 1.00 32.38 309 LEU A O 1
ATOM 2199 N N . PRO A 1 310 ? 22.690 -32.445 -15.238 1.00 32.97 310 PRO A N 1
ATOM 2200 C CA . PRO A 1 310 ? 21.473 -32.913 -15.871 1.00 32.97 310 PRO A CA 1
ATOM 2201 C C . PRO A 1 310 ? 21.188 -31.987 -17.054 1.00 32.97 310 PRO A C 1
ATOM 2203 O O . PRO A 1 310 ? 21.184 -30.766 -16.910 1.00 32.97 310 PRO A O 1
ATOM 2206 N N . LYS A 1 311 ? 20.977 -32.566 -18.242 1.00 42.19 311 LYS A N 1
ATOM 2207 C CA . LYS A 1 311 ? 20.462 -31.829 -19.399 1.00 42.19 311 LYS A CA 1
ATOM 2208 C C . LYS A 1 311 ? 19.017 -31.447 -19.088 1.00 42.19 311 LYS A C 1
ATOM 2210 O O . LYS A 1 311 ? 18.092 -32.119 -19.542 1.00 42.19 311 LYS A O 1
ATOM 2215 N N . LEU A 1 312 ? 18.812 -30.422 -18.264 1.00 43.50 312 LEU A N 1
ATOM 2216 C CA . LEU A 1 312 ? 17.515 -29.774 -18.189 1.00 43.50 312 LEU A CA 1
ATOM 2217 C C . LEU A 1 312 ? 17.268 -29.208 -19.587 1.00 43.50 312 LEU A C 1
ATOM 2219 O O . LEU A 1 312 ? 18.041 -28.396 -20.090 1.00 43.50 312 LEU A O 1
ATOM 2223 N N . GLY A 1 313 ? 16.220 -29.691 -20.255 1.00 43.28 313 GLY A N 1
ATOM 2224 C CA . GLY A 1 313 ? 15.749 -29.031 -21.468 1.00 43.28 313 GLY A CA 1
ATOM 2225 C C . GLY A 1 313 ? 15.440 -27.567 -21.150 1.00 43.28 313 GLY A C 1
ATOM 2226 O O . GLY A 1 313 ? 15.075 -27.261 -20.017 1.00 43.28 313 GLY A O 1
ATOM 2227 N N . ALA A 1 314 ? 15.555 -26.671 -22.130 1.00 48.53 314 ALA A N 1
ATOM 2228 C CA . ALA A 1 314 ? 15.334 -25.233 -21.932 1.00 48.53 314 ALA A CA 1
ATOM 2229 C C . ALA A 1 314 ? 14.031 -24.917 -21.164 1.00 48.53 314 ALA A C 1
ATOM 2231 O O . ALA A 1 314 ? 14.020 -24.048 -20.304 1.00 48.53 314 ALA A O 1
ATOM 2232 N N . GLY A 1 315 ? 12.960 -25.693 -21.381 1.00 41.34 315 GLY A N 1
ATOM 2233 C CA . GLY A 1 315 ? 11.711 -25.555 -20.621 1.00 41.34 315 GLY A CA 1
ATOM 2234 C C . GLY A 1 315 ? 11.815 -25.903 -19.128 1.00 41.34 315 GLY A C 1
ATOM 2235 O O . GLY A 1 315 ? 11.146 -25.280 -18.315 1.00 41.34 315 GLY A O 1
ATOM 2236 N N . ALA A 1 316 ? 12.664 -26.855 -18.737 1.00 46.75 316 ALA A N 1
ATOM 2237 C CA . ALA A 1 316 ? 12.898 -27.187 -17.331 1.00 46.75 316 ALA A CA 1
ATOM 2238 C C . ALA A 1 316 ? 13.758 -26.127 -16.623 1.00 46.75 316 ALA A C 1
ATOM 2240 O O . ALA A 1 316 ? 13.486 -25.835 -15.464 1.00 46.75 316 ALA A O 1
ATOM 2241 N N . LEU A 1 317 ? 14.739 -25.533 -17.319 1.00 52.34 317 LEU A N 1
ATOM 2242 C CA . LEU A 1 317 ? 15.535 -24.409 -16.799 1.00 52.34 317 LEU A CA 1
ATOM 2243 C C . LEU A 1 317 ? 14.684 -23.149 -16.623 1.00 52.34 317 LEU A C 1
ATOM 2245 O O . LEU A 1 317 ? 14.745 -22.502 -15.586 1.00 52.34 317 LEU A O 1
ATOM 2249 N N . LEU A 1 318 ? 13.842 -22.825 -17.607 1.00 54.88 318 LEU A N 1
ATOM 2250 C CA . LEU A 1 318 ? 12.906 -21.706 -17.488 1.00 54.88 318 LEU A CA 1
ATOM 2251 C C . LEU A 1 318 ? 11.921 -21.939 -16.340 1.00 54.88 318 LEU A C 1
ATOM 2253 O O . LEU A 1 318 ? 11.695 -21.043 -15.535 1.00 54.88 318 LEU A O 1
ATOM 2257 N N . ASN A 1 319 ? 11.396 -23.159 -16.197 1.00 55.06 319 ASN A N 1
ATOM 2258 C CA . ASN A 1 319 ? 10.524 -23.500 -15.076 1.00 55.06 319 ASN A CA 1
ATOM 2259 C C . ASN A 1 319 ? 11.233 -23.399 -13.718 1.00 55.06 319 ASN A C 1
ATOM 2261 O O . ASN A 1 319 ? 10.605 -22.936 -12.770 1.00 55.06 319 ASN A O 1
ATOM 2265 N N . SER A 1 320 ? 12.505 -23.802 -13.603 1.00 62.50 320 SER A N 1
ATOM 2266 C CA . SER A 1 320 ? 13.260 -23.642 -12.354 1.00 62.50 320 SER A CA 1
ATOM 2267 C C . SER A 1 320 ? 13.540 -22.174 -12.048 1.00 62.50 320 SER A C 1
ATOM 2269 O O . SER A 1 320 ? 13.286 -21.752 -10.931 1.00 62.50 320 SER A O 1
ATOM 2271 N N . LEU A 1 321 ? 13.929 -21.371 -13.043 1.00 62.22 321 LEU A N 1
ATOM 2272 C CA . LEU A 1 321 ? 14.127 -19.925 -12.877 1.00 62.22 321 LEU A CA 1
ATOM 2273 C C . LEU A 1 321 ? 12.830 -19.216 -12.461 1.00 62.22 321 LEU A C 1
ATOM 2275 O O . LEU A 1 321 ? 12.829 -18.400 -11.543 1.00 62.22 321 LEU A O 1
ATOM 2279 N N . HIS A 1 322 ? 11.696 -19.550 -13.086 1.00 67.25 322 HIS A N 1
ATOM 2280 C CA . HIS A 1 322 ? 10.392 -19.022 -12.680 1.00 67.25 322 HIS A CA 1
ATOM 2281 C C . HIS A 1 322 ? 9.992 -19.478 -11.271 1.00 67.25 322 HIS A C 1
ATOM 2283 O O . HIS A 1 322 ? 9.398 -18.694 -10.531 1.00 67.25 322 HIS A O 1
ATOM 2289 N N . ALA A 1 323 ? 10.303 -20.722 -10.890 1.00 67.88 323 ALA A N 1
ATOM 2290 C CA . ALA A 1 323 ? 10.055 -21.229 -9.544 1.00 67.88 323 ALA A CA 1
ATOM 2291 C C . ALA A 1 323 ? 10.918 -20.505 -8.498 1.00 67.88 323 ALA A C 1
ATOM 2293 O O . ALA A 1 323 ? 10.391 -20.109 -7.460 1.00 67.88 323 ALA A O 1
ATOM 2294 N N . ASP A 1 324 ? 12.192 -20.258 -8.802 1.00 82.25 324 ASP A N 1
ATOM 2295 C CA . ASP A 1 324 ? 13.122 -19.528 -7.937 1.00 82.25 324 ASP A CA 1
ATOM 2296 C C . ASP A 1 324 ? 12.674 -18.071 -7.752 1.00 82.25 324 ASP A C 1
ATOM 2298 O O . ASP A 1 324 ? 12.606 -17.578 -6.625 1.00 82.25 324 ASP A O 1
ATOM 2302 N N . ARG A 1 325 ? 12.242 -17.407 -8.834 1.00 85.62 325 ARG A N 1
ATOM 2303 C CA . ARG A 1 325 ? 11.674 -16.048 -8.791 1.00 85.62 325 ARG A CA 1
ATOM 2304 C C . ARG A 1 325 ? 10.400 -15.979 -7.956 1.00 85.62 325 ARG A C 1
ATOM 2306 O O . ARG A 1 325 ? 10.265 -15.093 -7.118 1.00 85.62 325 ARG A O 1
ATOM 2313 N N . ARG A 1 326 ? 9.466 -16.920 -8.137 1.00 88.31 326 ARG A N 1
ATOM 2314 C CA . ARG A 1 326 ? 8.245 -16.973 -7.313 1.00 88.31 326 ARG A CA 1
ATOM 2315 C C . ARG A 1 326 ? 8.557 -17.230 -5.843 1.00 88.31 326 ARG A C 1
ATOM 2317 O O . ARG A 1 326 ? 7.921 -16.627 -4.990 1.00 88.31 326 ARG A O 1
ATOM 2324 N N . ALA A 1 327 ? 9.522 -18.099 -5.547 1.00 89.50 327 ALA A N 1
ATOM 2325 C CA . ALA A 1 327 ? 9.946 -18.360 -4.177 1.00 89.50 327 ALA A CA 1
ATOM 2326 C C . ALA A 1 327 ? 10.572 -17.116 -3.531 1.00 89.50 327 ALA A C 1
ATOM 2328 O O . ALA A 1 327 ? 10.329 -16.855 -2.355 1.00 89.50 327 ALA A O 1
ATOM 2329 N N . TRP A 1 328 ? 11.342 -16.329 -4.286 1.00 88.88 328 TRP A N 1
ATOM 2330 C CA . TRP A 1 328 ? 11.874 -15.061 -3.795 1.00 88.88 328 TRP A CA 1
ATOM 2331 C C . TRP A 1 328 ? 10.769 -14.022 -3.572 1.00 88.88 328 TRP A C 1
ATOM 2333 O O . TRP A 1 328 ? 10.689 -13.456 -2.485 1.00 88.88 328 TRP A O 1
ATOM 2343 N N . ALA A 1 329 ? 9.858 -13.849 -4.531 1.00 92.88 329 ALA A N 1
ATOM 2344 C CA . ALA A 1 329 ? 8.698 -12.975 -4.367 1.00 92.88 329 ALA A CA 1
ATOM 2345 C C . ALA A 1 329 ? 7.842 -13.361 -3.146 1.00 92.88 329 ALA A C 1
ATOM 2347 O O . ALA A 1 329 ? 7.399 -12.482 -2.415 1.00 92.88 329 ALA A O 1
ATOM 2348 N N . GLN A 1 330 ? 7.692 -14.661 -2.865 1.00 94.06 330 GLN A N 1
ATOM 2349 C CA . GLN A 1 330 ? 7.003 -15.125 -1.660 1.00 94.06 330 GLN A CA 1
ATOM 2350 C C . GLN A 1 330 ? 7.726 -14.696 -0.379 1.00 94.06 330 GLN A C 1
ATOM 2352 O O . GLN A 1 330 ? 7.075 -14.232 0.542 1.00 94.06 330 GLN A O 1
ATOM 2357 N N . ARG A 1 331 ? 9.063 -14.769 -0.319 1.00 93.25 331 ARG A N 1
ATOM 2358 C CA . ARG A 1 331 ? 9.813 -14.270 0.851 1.00 93.25 331 ARG A CA 1
ATOM 2359 C C . ARG A 1 331 ? 9.636 -12.768 1.053 1.00 93.25 331 ARG A C 1
ATOM 2361 O O . ARG A 1 331 ? 9.591 -12.314 2.190 1.00 93.25 331 ARG A O 1
ATOM 2368 N N . LEU A 1 332 ? 9.554 -12.005 -0.038 1.00 94.88 332 LEU A N 1
ATOM 2369 C CA . LEU A 1 332 ? 9.270 -10.572 0.025 1.00 94.88 332 LEU A CA 1
ATOM 2370 C C . LEU A 1 332 ? 7.852 -10.321 0.551 1.00 94.88 332 LEU A C 1
ATOM 2372 O O . LEU A 1 332 ? 7.676 -9.445 1.391 1.00 94.88 332 LEU A O 1
ATOM 2376 N N . SER A 1 333 ? 6.869 -11.112 0.113 1.00 95.88 333 SER A N 1
ATOM 2377 C CA . SER A 1 333 ? 5.496 -11.081 0.640 1.00 95.88 333 SER A CA 1
ATOM 2378 C C . SER A 1 333 ? 5.468 -11.415 2.132 1.00 95.88 333 SER A C 1
ATOM 2380 O O . SER A 1 333 ? 4.872 -10.666 2.892 1.00 95.88 333 SER A O 1
ATOM 2382 N N . ASP A 1 334 ? 6.207 -12.438 2.567 1.00 95.50 334 ASP A N 1
ATOM 2383 C CA . ASP A 1 334 ? 6.333 -12.822 3.981 1.00 95.50 334 ASP A CA 1
ATOM 2384 C C . ASP A 1 334 ? 7.090 -11.779 4.834 1.00 95.50 334 ASP A C 1
ATOM 2386 O O . ASP A 1 334 ? 7.073 -11.862 6.055 1.00 95.50 334 ASP A O 1
ATOM 2390 N N . THR A 1 335 ? 7.825 -10.850 4.209 1.00 95.38 335 THR A N 1
ATOM 2391 C CA . THR A 1 335 ? 8.592 -9.803 4.912 1.00 95.38 335 THR A CA 1
ATOM 2392 C C . THR A 1 335 ? 7.815 -8.493 4.981 1.00 95.38 335 THR A C 1
ATOM 2394 O O . THR A 1 335 ? 7.803 -7.824 6.011 1.00 95.38 335 THR A O 1
ATOM 2397 N N . TYR A 1 336 ? 7.193 -8.094 3.870 1.00 97.44 336 TYR A N 1
ATOM 2398 C CA . TYR A 1 336 ? 6.526 -6.801 3.722 1.00 97.44 336 TYR A CA 1
ATOM 2399 C C . TYR A 1 336 ? 4.996 -6.890 3.793 1.00 97.44 336 TYR A C 1
ATOM 2401 O O . TYR A 1 336 ? 4.346 -5.850 3.763 1.00 97.44 336 TYR A O 1
ATOM 2409 N N . GLY A 1 337 ? 4.402 -8.081 3.885 1.00 96.38 337 GLY A N 1
ATOM 2410 C CA . GLY A 1 337 ? 2.971 -8.287 4.149 1.00 96.38 337 GLY A CA 1
ATOM 2411 C C . GLY A 1 337 ? 2.021 -8.099 2.962 1.00 96.38 337 GLY A C 1
ATOM 2412 O O . GLY A 1 337 ? 0.801 -8.166 3.126 1.00 96.38 337 GLY A O 1
ATOM 2413 N N . PHE A 1 338 ? 2.527 -7.860 1.746 1.00 97.06 338 PHE A N 1
ATOM 2414 C CA . PHE A 1 338 ? 1.657 -7.677 0.579 1.00 97.06 338 PHE A CA 1
ATOM 2415 C C . PHE A 1 338 ? 1.007 -8.982 0.113 1.00 97.06 338 PHE A C 1
ATOM 2417 O O . PHE A 1 338 ? 1.569 -10.073 0.224 1.00 97.06 338 PHE A O 1
ATOM 2424 N N . ILE A 1 339 ? -0.166 -8.855 -0.502 1.00 95.69 339 ILE A N 1
ATOM 2425 C CA . ILE A 1 339 ? -0.949 -9.968 -1.028 1.00 95.69 339 ILE A CA 1
ATOM 2426 C C . ILE A 1 339 ? -0.498 -10.276 -2.459 1.00 95.69 339 ILE A C 1
ATOM 2428 O O . ILE A 1 339 ? -0.616 -9.442 -3.359 1.00 95.69 339 ILE A O 1
ATOM 2432 N N . MET A 1 340 ? -0.027 -11.508 -2.665 1.00 93.25 340 MET A N 1
ATOM 2433 C CA . MET A 1 340 ? 0.195 -12.098 -3.986 1.00 93.25 340 MET A CA 1
ATOM 2434 C C . MET A 1 340 ? -0.974 -13.012 -4.346 1.00 93.25 340 MET A C 1
ATOM 2436 O O . MET A 1 340 ? -1.216 -14.012 -3.667 1.00 93.25 340 MET A O 1
ATOM 2440 N N . ASP A 1 341 ? -1.687 -12.702 -5.425 1.00 89.44 341 ASP A N 1
ATOM 2441 C CA . ASP A 1 341 ? -2.771 -13.542 -5.928 1.00 89.44 341 ASP A CA 1
ATOM 2442 C C . ASP A 1 341 ? -2.355 -14.302 -7.202 1.00 89.44 341 ASP A C 1
ATOM 2444 O O . ASP A 1 341 ? -1.214 -14.255 -7.667 1.00 89.44 341 ASP A O 1
ATOM 2448 N N . GLY A 1 342 ? -3.286 -15.063 -7.782 1.00 86.81 342 GLY A N 1
ATOM 2449 C CA . GLY A 1 342 ? -3.026 -15.799 -9.022 1.00 86.81 342 GLY A CA 1
ATOM 2450 C C . GLY A 1 342 ? -2.811 -14.912 -10.256 1.00 86.81 342 GLY A C 1
ATOM 2451 O O . GLY A 1 342 ? -2.526 -15.442 -11.329 1.00 86.81 342 GLY A O 1
ATOM 2452 N N . GLN A 1 343 ? -3.014 -13.600 -10.150 1.00 88.31 343 GLN A N 1
ATOM 2453 C CA . GLN A 1 343 ? -2.833 -12.601 -11.204 1.00 88.31 343 GLN A CA 1
ATOM 2454 C C . GLN A 1 343 ? -1.554 -11.779 -11.013 1.00 88.31 343 GLN A C 1
ATOM 2456 O O . GLN A 1 343 ? -1.133 -11.127 -11.964 1.00 88.31 343 GLN A O 1
ATOM 2461 N N . THR A 1 344 ? -0.898 -11.852 -9.850 1.00 94.69 344 THR A N 1
ATOM 2462 C CA . THR A 1 344 ? 0.398 -11.207 -9.627 1.00 94.69 344 THR A CA 1
ATOM 2463 C C . THR A 1 344 ? 1.450 -11.731 -10.609 1.00 94.69 344 THR A C 1
ATOM 2465 O O . THR A 1 344 ? 1.782 -12.924 -10.651 1.00 94.69 344 THR A O 1
ATOM 2468 N N . HIS A 1 345 ? 2.024 -10.817 -11.385 1.00 95.12 345 HIS A N 1
ATOM 2469 C CA . HIS A 1 345 ? 3.097 -11.091 -12.325 1.00 95.12 345 HIS A CA 1
ATOM 2470 C C . HIS A 1 345 ? 4.457 -10.921 -11.649 1.00 95.12 345 HIS A C 1
ATOM 2472 O O . HIS A 1 345 ? 4.847 -9.818 -11.288 1.00 95.12 345 HIS A O 1
ATOM 2478 N N . VAL A 1 346 ? 5.217 -12.009 -11.529 1.00 94.75 346 VAL A N 1
ATOM 2479 C CA . VAL A 1 346 ? 6.611 -11.961 -11.065 1.00 94.75 346 VAL A CA 1
ATOM 2480 C C . VAL A 1 346 ? 7.528 -11.994 -12.279 1.00 94.75 346 VAL A C 1
ATOM 2482 O O . VAL A 1 346 ? 7.499 -12.956 -13.051 1.00 94.75 346 VAL A O 1
ATOM 2485 N N . THR A 1 347 ? 8.337 -10.956 -12.453 1.00 93.50 347 THR A N 1
ATOM 2486 C CA . THR A 1 347 ? 9.226 -10.796 -13.604 1.00 93.50 347 THR A CA 1
ATOM 2487 C C . THR A 1 347 ? 10.620 -10.366 -13.173 1.00 93.50 347 THR A C 1
ATOM 2489 O O . THR A 1 347 ? 10.825 -9.822 -12.094 1.00 93.50 347 THR A O 1
ATOM 2492 N N . ALA A 1 348 ? 11.578 -10.596 -14.055 1.00 92.44 348 ALA A N 1
ATOM 2493 C CA . ALA A 1 348 ? 12.894 -9.980 -14.002 1.00 92.44 348 ALA A CA 1
ATOM 2494 C C . ALA A 1 348 ? 13.259 -9.540 -15.420 1.00 92.44 348 ALA A C 1
ATOM 2496 O O . ALA A 1 348 ? 12.441 -9.652 -16.341 1.00 92.44 348 ALA A O 1
ATOM 2497 N N . ARG A 1 349 ? 14.489 -9.078 -15.609 1.00 91.00 349 ARG A N 1
ATOM 2498 C CA . ARG A 1 349 ? 15.028 -8.820 -16.941 1.00 91.00 349 ARG A CA 1
ATOM 2499 C C . ARG A 1 349 ? 15.042 -10.093 -17.786 1.00 91.00 349 ARG A C 1
ATOM 2501 O O . ARG A 1 349 ? 15.271 -11.203 -17.300 1.00 91.00 349 ARG A O 1
ATOM 2508 N N . GLU A 1 350 ? 14.781 -9.911 -19.071 1.00 88.25 350 GLU A N 1
ATOM 2509 C CA . GLU A 1 350 ? 14.805 -10.968 -20.072 1.00 88.25 350 GLU A CA 1
ATOM 2510 C C . GLU A 1 350 ? 15.518 -10.468 -21.328 1.00 88.25 350 GLU A C 1
ATOM 2512 O O . GLU A 1 350 ? 15.499 -9.275 -21.635 1.00 88.25 350 GLU A O 1
ATOM 2517 N N . ALA A 1 351 ? 16.037 -11.390 -22.145 1.00 86.88 351 ALA A N 1
ATOM 2518 C CA . ALA A 1 351 ? 16.711 -11.047 -23.401 1.00 86.88 351 ALA A CA 1
ATOM 2519 C C . ALA A 1 351 ? 15.884 -10.092 -24.281 1.00 86.88 351 ALA A C 1
ATOM 2521 O O . ALA A 1 351 ? 16.414 -9.243 -24.998 1.00 86.88 351 ALA A O 1
ATOM 2522 N N . GLN A 1 352 ? 14.555 -10.210 -24.231 1.00 88.75 352 GLN A N 1
ATOM 2523 C CA . GLN A 1 352 ? 13.676 -9.349 -25.001 1.00 88.75 352 GLN A CA 1
ATOM 2524 C C . GLN A 1 352 ? 13.579 -7.917 -24.459 1.00 88.75 352 GLN A C 1
ATOM 2526 O O . GLN A 1 352 ? 13.478 -6.987 -25.264 1.00 88.75 352 GLN A O 1
ATOM 2531 N N . SER A 1 353 ? 13.566 -7.730 -23.138 1.00 92.00 353 SER A N 1
ATOM 2532 C CA . SER A 1 353 ? 13.586 -6.397 -22.536 1.00 92.00 353 SER A CA 1
ATOM 2533 C C . SER A 1 353 ? 14.964 -5.759 -22.695 1.00 92.00 353 SER A C 1
ATOM 2535 O O . SER A 1 353 ? 15.040 -4.588 -23.061 1.00 92.00 353 SER A O 1
ATOM 2537 N N . ASP A 1 354 ? 16.034 -6.551 -22.582 1.00 90.31 354 ASP A N 1
ATOM 2538 C CA . ASP A 1 354 ? 17.415 -6.106 -22.797 1.00 90.31 354 ASP A CA 1
ATOM 2539 C C . ASP A 1 354 ? 17.626 -5.598 -24.230 1.00 90.31 354 ASP A C 1
ATOM 2541 O O . ASP A 1 354 ? 18.167 -4.514 -24.436 1.00 90.31 354 ASP A O 1
ATOM 2545 N N . MET A 1 355 ? 17.121 -6.320 -25.239 1.00 88.94 355 MET A N 1
ATOM 2546 C CA . MET A 1 355 ? 17.182 -5.869 -26.637 1.00 88.94 355 MET A CA 1
ATOM 2547 C C . MET A 1 355 ? 16.455 -4.539 -26.872 1.00 88.94 355 MET A C 1
ATOM 2549 O O . MET A 1 355 ? 16.883 -3.754 -27.717 1.00 88.94 355 MET A O 1
ATOM 2553 N N . LEU A 1 356 ? 15.334 -4.295 -26.185 1.00 88.94 356 LEU A N 1
ATOM 2554 C CA . LEU A 1 356 ? 14.588 -3.040 -26.311 1.00 88.94 356 LEU A CA 1
ATOM 2555 C C . LEU A 1 356 ? 15.295 -1.897 -25.573 1.00 88.94 356 LEU A C 1
ATOM 2557 O O . LEU A 1 356 ? 15.360 -0.793 -26.108 1.00 88.94 356 LEU A O 1
ATOM 2561 N N . ALA A 1 357 ? 15.862 -2.168 -24.397 1.00 88.62 357 ALA A N 1
ATOM 2562 C CA . ALA A 1 357 ? 16.649 -1.200 -23.639 1.00 88.62 357 ALA A CA 1
ATOM 2563 C C . ALA A 1 357 ? 17.922 -0.790 -24.394 1.00 88.62 357 ALA A C 1
ATOM 2565 O O . ALA A 1 357 ? 18.213 0.397 -24.499 1.00 88.62 357 ALA A O 1
ATOM 2566 N N . ALA A 1 358 ? 18.625 -1.741 -25.018 1.00 85.19 358 ALA A N 1
ATOM 2567 C CA . ALA A 1 358 ? 19.828 -1.481 -25.813 1.00 85.19 358 ALA A CA 1
ATOM 2568 C C . ALA A 1 358 ? 19.575 -0.603 -27.054 1.00 85.19 358 ALA A C 1
ATOM 2570 O O . ALA A 1 358 ? 20.497 0.009 -27.589 1.00 85.19 358 ALA A O 1
ATOM 2571 N N . GLN A 1 359 ? 18.327 -0.533 -27.529 1.00 80.12 359 GLN A N 1
ATOM 2572 C CA . GLN A 1 359 ? 17.931 0.349 -28.630 1.00 80.12 359 GLN A CA 1
ATOM 2573 C C . GLN A 1 359 ? 17.640 1.783 -28.164 1.00 80.12 359 GLN A C 1
ATOM 2575 O O . GLN A 1 359 ? 17.515 2.670 -29.008 1.00 80.12 359 GLN A O 1
ATOM 2580 N N . ALA A 1 360 ? 17.514 2.022 -26.854 1.00 76.88 360 ALA A N 1
ATOM 2581 C CA . ALA A 1 360 ? 17.210 3.327 -26.288 1.00 76.88 360 ALA A CA 1
ATOM 2582 C C . ALA A 1 360 ? 18.504 4.127 -26.030 1.00 76.88 360 ALA A C 1
ATOM 2584 O O . ALA A 1 360 ? 19.302 3.746 -25.174 1.00 76.88 360 ALA A O 1
ATOM 2585 N N . PRO A 1 361 ? 18.710 5.286 -26.685 1.00 64.94 361 PRO A N 1
ATOM 2586 C CA . PRO A 1 361 ? 19.905 6.110 -26.472 1.00 64.94 361 PRO A CA 1
ATOM 2587 C C . PRO A 1 361 ? 20.023 6.663 -25.042 1.00 64.94 361 PRO A C 1
ATOM 2589 O O . PRO A 1 361 ? 21.122 6.963 -24.585 1.00 64.94 361 PRO A O 1
ATOM 2592 N N . ALA A 1 362 ? 18.893 6.779 -24.330 1.00 60.59 362 ALA A N 1
ATOM 2593 C CA . ALA A 1 362 ? 18.822 7.233 -22.939 1.00 60.59 362 ALA A CA 1
ATOM 2594 C C . ALA A 1 362 ? 19.524 6.280 -21.947 1.00 60.59 362 ALA A C 1
ATOM 2596 O O . ALA A 1 362 ? 19.889 6.691 -20.848 1.00 60.59 362 ALA A O 1
ATOM 2597 N N . ALA A 1 363 ? 19.777 5.032 -22.350 1.00 59.06 363 ALA A N 1
ATOM 2598 C CA . ALA A 1 363 ? 20.482 4.023 -21.570 1.00 59.06 363 ALA A CA 1
ATOM 2599 C C . ALA A 1 363 ? 22.007 4.029 -21.814 1.00 59.06 363 ALA A C 1
ATOM 2601 O O . ALA A 1 363 ? 22.650 2.982 -21.834 1.00 59.06 363 ALA A O 1
ATOM 2602 N N . ALA A 1 364 ? 22.612 5.201 -22.037 1.00 58.84 364 ALA A N 1
ATOM 2603 C CA . ALA A 1 364 ? 24.061 5.313 -22.188 1.00 58.84 364 ALA A CA 1
ATOM 2604 C C . ALA A 1 364 ? 24.764 4.952 -20.862 1.00 58.84 364 ALA A C 1
ATOM 2606 O O . ALA A 1 364 ? 24.853 5.768 -19.938 1.00 58.84 364 ALA A O 1
ATOM 2607 N N . GLY A 1 365 ? 25.233 3.706 -20.779 1.00 68.94 365 GLY A N 1
ATOM 2608 C CA . GLY A 1 365 ? 25.860 3.094 -19.608 1.00 68.94 365 GLY A CA 1
ATOM 2609 C C . GLY A 1 365 ? 25.182 1.772 -19.249 1.00 68.94 365 GLY A C 1
ATOM 2610 O O . GLY A 1 365 ? 23.957 1.691 -19.261 1.00 68.94 365 GLY A O 1
ATOM 2611 N N . ASP A 1 366 ? 25.984 0.758 -18.921 1.00 75.62 366 ASP A N 1
ATOM 2612 C CA . ASP A 1 366 ? 25.507 -0.608 -18.664 1.00 75.62 366 ASP A CA 1
ATOM 2613 C C . ASP A 1 366 ? 24.397 -0.632 -17.598 1.00 75.62 366 ASP A C 1
ATOM 2615 O O . ASP A 1 366 ? 23.296 -1.109 -17.841 1.00 75.62 366 ASP A O 1
ATOM 2619 N N . GLU A 1 367 ? 24.617 0.054 -16.478 1.00 80.62 367 GLU A N 1
ATOM 2620 C CA . GLU A 1 367 ? 23.659 0.139 -15.371 1.00 80.62 367 GLU A CA 1
ATOM 2621 C C . GLU A 1 367 ? 22.297 0.746 -15.765 1.00 80.62 367 GLU A C 1
ATOM 2623 O O . GLU A 1 367 ? 21.251 0.199 -15.434 1.00 80.62 367 GLU A O 1
ATOM 2628 N N . ARG A 1 368 ? 22.276 1.835 -16.544 1.00 82.88 368 ARG A N 1
ATOM 2629 C CA . ARG A 1 368 ? 21.013 2.462 -16.988 1.00 82.88 368 ARG A CA 1
ATOM 2630 C C . ARG A 1 368 ? 20.247 1.579 -17.967 1.00 82.88 368 ARG A C 1
ATOM 2632 O O . ARG A 1 368 ? 19.017 1.603 -17.990 1.00 82.88 368 ARG A O 1
ATOM 2639 N N . ALA A 1 369 ? 20.961 0.804 -18.783 1.00 85.94 369 ALA A N 1
ATOM 2640 C CA . ALA A 1 369 ? 20.342 -0.181 -19.663 1.00 85.94 369 ALA A CA 1
ATOM 2641 C C . ALA A 1 369 ? 19.684 -1.308 -18.866 1.00 85.94 369 ALA A C 1
ATOM 2643 O O . ALA A 1 369 ? 18.601 -1.757 -19.241 1.00 85.94 369 ALA A O 1
ATOM 2644 N N . ARG A 1 370 ? 20.286 -1.716 -17.743 1.00 88.00 370 ARG A N 1
ATOM 2645 C CA . ARG A 1 370 ? 19.694 -2.690 -16.818 1.00 88.00 370 ARG A CA 1
ATOM 2646 C C . ARG A 1 370 ? 18.424 -2.154 -16.173 1.00 88.00 370 ARG A C 1
ATOM 2648 O O . ARG A 1 370 ? 17.380 -2.791 -16.298 1.00 88.00 370 ARG A O 1
ATOM 2655 N N . GLU A 1 371 ? 18.487 -0.951 -15.604 1.00 91.56 371 GLU A N 1
ATOM 2656 C CA . GLU A 1 371 ? 17.335 -0.294 -14.976 1.00 91.56 371 GLU A CA 1
ATOM 2657 C C . GLU A 1 371 ? 16.155 -0.165 -15.958 1.00 91.56 371 GLU A C 1
ATOM 2659 O O . GLU A 1 371 ? 15.007 -0.502 -15.647 1.00 91.56 371 GLU A O 1
ATOM 2664 N N . LEU A 1 372 ? 16.441 0.270 -17.190 1.00 92.75 372 LEU A N 1
ATOM 2665 C CA . LEU A 1 372 ? 15.434 0.392 -18.241 1.00 92.75 372 LEU A CA 1
ATOM 2666 C C . LEU A 1 372 ? 14.922 -0.975 -18.715 1.00 92.75 372 LEU A C 1
ATOM 2668 O O . LEU A 1 372 ? 13.734 -1.117 -19.003 1.00 92.75 372 LEU A O 1
ATOM 2672 N N . SER A 1 373 ? 15.786 -1.987 -18.792 1.00 93.56 373 SER A N 1
ATOM 2673 C CA . SER A 1 373 ? 15.385 -3.346 -19.159 1.00 93.56 373 SER A CA 1
ATOM 2674 C C . SER A 1 373 ? 14.401 -3.927 -18.149 1.00 93.56 373 SER A C 1
ATOM 2676 O O . SER A 1 373 ? 13.359 -4.446 -18.554 1.00 93.56 373 SER A O 1
ATOM 2678 N N . LEU A 1 374 ? 14.658 -3.775 -16.846 1.00 95.00 374 LEU A N 1
ATOM 2679 C CA . LEU A 1 374 ? 13.721 -4.217 -15.812 1.00 95.00 374 LEU A CA 1
ATOM 2680 C C . LEU A 1 374 ? 12.380 -3.484 -15.949 1.00 95.00 374 LEU A C 1
ATOM 2682 O O . LEU A 1 374 ? 11.324 -4.116 -15.963 1.00 95.00 374 LEU A O 1
ATOM 2686 N N . SER A 1 375 ? 12.424 -2.169 -16.163 1.00 96.12 375 SER A N 1
ATOM 2687 C CA . SER A 1 375 ? 11.233 -1.339 -16.377 1.00 96.12 375 SER A CA 1
ATOM 2688 C C . SER A 1 375 ? 10.397 -1.797 -17.577 1.00 96.12 375 SER A C 1
ATOM 2690 O O . SER A 1 375 ? 9.171 -1.901 -17.495 1.00 96.12 375 SER A O 1
ATOM 2692 N N . ILE A 1 376 ? 11.053 -2.136 -18.690 1.00 95.31 376 ILE A N 1
ATOM 2693 C CA . ILE A 1 376 ? 10.408 -2.678 -19.891 1.00 95.31 376 ILE A CA 1
ATOM 2694 C C . ILE A 1 376 ? 9.797 -4.054 -19.613 1.00 95.31 376 ILE A C 1
ATOM 2696 O O . ILE A 1 376 ? 8.677 -4.313 -20.059 1.00 95.31 376 ILE A O 1
ATOM 2700 N N . ALA A 1 377 ? 10.502 -4.928 -18.890 1.00 95.81 377 ALA A N 1
ATOM 2701 C CA . ALA A 1 377 ? 10.002 -6.250 -18.526 1.00 95.81 377 ALA A CA 1
ATOM 2702 C C . ALA A 1 377 ? 8.739 -6.148 -17.657 1.00 95.81 377 ALA A C 1
ATOM 2704 O O . ALA A 1 377 ? 7.727 -6.774 -17.970 1.00 95.81 377 ALA A O 1
ATOM 2705 N N . MET A 1 378 ? 8.754 -5.287 -16.636 1.00 96.62 378 MET A N 1
ATOM 2706 C CA . MET A 1 378 ? 7.602 -5.026 -15.764 1.00 96.62 378 MET A CA 1
ATOM 2707 C C . MET A 1 378 ? 6.413 -4.445 -16.530 1.00 96.62 378 MET A C 1
ATOM 2709 O O . MET A 1 378 ? 5.293 -4.931 -16.386 1.00 96.62 378 MET A O 1
ATOM 2713 N N . ALA A 1 379 ? 6.640 -3.468 -17.410 1.00 95.75 379 ALA A N 1
ATOM 2714 C CA . ALA A 1 379 ? 5.576 -2.919 -18.248 1.00 95.75 379 ALA A CA 1
ATOM 2715 C C . ALA A 1 379 ? 4.986 -3.973 -19.199 1.00 95.75 379 ALA A C 1
ATOM 2717 O O . ALA A 1 379 ? 3.772 -4.036 -19.390 1.00 95.75 379 ALA A O 1
ATOM 2718 N N . MET A 1 380 ? 5.821 -4.830 -19.794 1.00 95.19 380 MET A N 1
ATOM 2719 C CA . MET A 1 380 ? 5.339 -5.932 -20.626 1.00 95.19 380 MET A CA 1
ATOM 2720 C C . MET A 1 380 ? 4.533 -6.959 -19.826 1.00 95.19 380 MET A C 1
ATOM 2722 O O . MET A 1 380 ? 3.518 -7.439 -20.331 1.00 95.19 380 MET A O 1
ATOM 2726 N N . ALA A 1 381 ? 4.962 -7.279 -18.603 1.00 93.62 381 ALA A N 1
ATOM 2727 C CA . ALA A 1 381 ? 4.248 -8.175 -17.699 1.00 93.62 381 ALA A CA 1
ATOM 2728 C C . ALA A 1 381 ? 2.867 -7.612 -17.326 1.00 93.62 381 ALA A C 1
ATOM 2730 O O . ALA A 1 381 ? 1.890 -8.352 -17.337 1.00 93.62 381 ALA A O 1
ATOM 2731 N N . ALA A 1 382 ? 2.765 -6.292 -17.144 1.00 92.31 382 ALA A N 1
ATOM 2732 C CA . ALA A 1 382 ? 1.501 -5.569 -16.978 1.00 92.31 382 ALA A CA 1
ATOM 2733 C C . ALA A 1 382 ? 0.642 -5.483 -18.263 1.00 92.31 382 ALA A C 1
ATOM 2735 O O . ALA A 1 382 ? -0.434 -4.888 -18.256 1.00 92.31 382 ALA A O 1
ATOM 2736 N N . GLY A 1 383 ? 1.104 -6.038 -19.390 1.00 92.12 383 GLY A N 1
ATOM 2737 C CA . GLY A 1 383 ? 0.359 -6.088 -20.652 1.00 92.12 383 GLY A CA 1
ATOM 2738 C C . GLY A 1 383 ? 0.642 -4.947 -21.636 1.00 92.12 383 GLY A C 1
ATOM 2739 O O . GLY A 1 383 ? -0.032 -4.848 -22.669 1.00 92.12 383 GLY A O 1
ATOM 2740 N N . VAL A 1 384 ? 1.642 -4.092 -21.389 1.00 92.62 384 VAL A N 1
ATOM 2741 C CA . VAL A 1 384 ? 2.007 -3.020 -22.327 1.00 92.62 384 VAL A CA 1
ATOM 2742 C C . VAL A 1 384 ? 2.585 -3.610 -23.617 1.00 92.62 384 VAL A C 1
ATOM 2744 O O . VAL A 1 384 ? 3.522 -4.412 -23.629 1.00 92.62 384 VAL A O 1
ATOM 2747 N N . ARG A 1 385 ? 2.036 -3.183 -24.759 1.00 92.00 385 ARG A N 1
ATOM 2748 C CA . ARG A 1 385 ? 2.452 -3.682 -26.076 1.00 92.00 385 ARG A CA 1
ATOM 2749 C C . ARG A 1 385 ? 3.848 -3.188 -26.451 1.00 92.00 385 ARG A C 1
ATOM 2751 O O . ARG A 1 385 ? 4.163 -2.006 -26.340 1.00 92.00 385 ARG A O 1
ATOM 2758 N N . LYS A 1 386 ? 4.638 -4.072 -27.066 1.00 90.12 386 LYS A N 1
ATOM 2759 C CA . LYS A 1 386 ? 5.995 -3.776 -27.573 1.00 90.12 386 LYS A CA 1
ATOM 2760 C C . LYS A 1 386 ? 6.039 -2.575 -28.525 1.00 90.12 386 LYS A C 1
ATOM 2762 O O . LYS A 1 386 ? 7.002 -1.817 -28.520 1.00 90.12 386 LYS A O 1
ATOM 2767 N N . SER A 1 387 ? 5.013 -2.410 -29.362 1.00 90.06 387 SER A N 1
ATOM 2768 C CA . SER A 1 387 ? 4.887 -1.258 -30.265 1.00 90.06 387 SER A CA 1
ATOM 2769 C C . SER A 1 387 ? 4.815 0.064 -29.503 1.00 90.06 387 SER A C 1
ATOM 2771 O O . SER A 1 387 ? 5.445 1.035 -29.916 1.00 90.06 387 SER A O 1
ATOM 2773 N N . ASN A 1 388 ? 4.094 0.083 -28.381 1.00 90.00 388 ASN A N 1
ATOM 2774 C CA . ASN A 1 388 ? 3.912 1.268 -27.550 1.00 90.00 388 ASN A CA 1
ATOM 2775 C C . ASN A 1 388 ? 5.217 1.594 -26.827 1.00 90.00 388 ASN A C 1
ATOM 2777 O O . ASN A 1 388 ? 5.657 2.733 -26.879 1.00 90.00 388 ASN A O 1
ATOM 2781 N N . ILE A 1 389 ? 5.893 0.573 -26.288 1.00 91.31 389 ILE A N 1
ATOM 2782 C CA . ILE A 1 389 ? 7.222 0.705 -25.675 1.00 91.31 389 ILE A CA 1
ATOM 2783 C C . ILE A 1 389 ? 8.217 1.341 -26.650 1.00 91.31 389 ILE A C 1
ATOM 2785 O O . ILE A 1 389 ? 8.821 2.359 -26.333 1.00 91.31 389 ILE A O 1
ATOM 2789 N N . ARG A 1 390 ? 8.343 0.811 -27.875 1.00 89.50 390 ARG A N 1
ATOM 2790 C CA . ARG A 1 390 ? 9.247 1.398 -28.883 1.00 89.50 390 ARG A CA 1
ATOM 2791 C C . ARG A 1 390 ? 8.873 2.832 -29.249 1.00 89.50 390 ARG A C 1
ATOM 2793 O O . ARG A 1 390 ? 9.758 3.658 -29.442 1.00 89.50 390 ARG A O 1
ATOM 2800 N N . SER A 1 391 ? 7.576 3.113 -29.369 1.00 87.38 391 SER A N 1
ATOM 2801 C CA . SER A 1 391 ? 7.093 4.455 -29.708 1.00 87.38 391 SER A CA 1
ATOM 2802 C C . SER A 1 391 ? 7.429 5.451 -28.598 1.00 87.38 391 SER A C 1
ATOM 2804 O O . SER A 1 391 ? 7.947 6.523 -28.883 1.00 87.38 391 SER A O 1
ATOM 2806 N N . ALA A 1 392 ? 7.220 5.065 -27.341 1.00 87.12 392 ALA A N 1
ATOM 2807 C CA . ALA A 1 392 ? 7.498 5.891 -26.175 1.00 87.12 392 ALA A CA 1
ATOM 2808 C C . ALA A 1 392 ? 9.003 6.161 -26.001 1.00 87.12 392 ALA A C 1
ATOM 2810 O O . ALA A 1 392 ? 9.406 7.310 -25.837 1.00 87.12 392 ALA A O 1
ATOM 2811 N N . LEU A 1 393 ? 9.847 5.131 -26.159 1.00 87.25 393 LEU A N 1
ATOM 2812 C CA . LEU A 1 393 ? 11.310 5.277 -26.149 1.00 87.25 393 LEU A CA 1
ATOM 2813 C C . LEU A 1 393 ? 11.802 6.230 -27.246 1.00 87.25 393 LEU A C 1
ATOM 2815 O O . LEU A 1 393 ? 12.700 7.039 -27.018 1.00 87.25 393 LEU A O 1
ATOM 2819 N N . ARG A 1 394 ? 11.195 6.165 -28.437 1.00 84.31 394 ARG A N 1
ATOM 2820 C CA . ARG A 1 394 ? 11.520 7.072 -29.539 1.00 84.31 394 ARG A CA 1
ATOM 2821 C C . ARG A 1 394 ? 11.103 8.515 -29.243 1.00 84.31 394 ARG A C 1
ATOM 2823 O O . ARG A 1 394 ? 11.897 9.418 -29.477 1.00 84.31 394 ARG A O 1
ATOM 2830 N N . VAL A 1 395 ? 9.888 8.736 -28.740 1.00 82.44 395 VAL A N 1
ATOM 2831 C CA . VAL A 1 395 ? 9.384 10.083 -28.417 1.00 82.44 395 VAL A CA 1
ATOM 2832 C C . VAL A 1 395 ? 10.215 10.729 -27.310 1.00 82.44 395 VAL A C 1
ATOM 2834 O O . VAL A 1 395 ? 10.627 11.876 -27.454 1.00 82.44 395 VAL A O 1
ATOM 2837 N N . SER A 1 396 ? 10.528 9.986 -26.246 1.00 80.38 396 SER A N 1
ATOM 2838 C CA . SER A 1 396 ? 11.399 10.467 -25.166 1.00 80.38 396 SER A CA 1
ATOM 2839 C C . SER A 1 396 ? 12.775 10.897 -25.690 1.00 80.38 396 SER A C 1
ATOM 2841 O O . SER A 1 396 ? 13.292 11.939 -25.290 1.00 80.38 396 SER A O 1
ATOM 2843 N N . HIS A 1 397 ? 13.336 10.159 -26.653 1.00 76.31 397 HIS A N 1
ATOM 2844 C CA . HIS A 1 397 ? 14.584 10.550 -27.302 1.00 76.31 397 HIS A CA 1
ATOM 2845 C C . HIS A 1 397 ? 14.457 11.851 -28.109 1.00 76.31 397 HIS A C 1
ATOM 2847 O O . HIS A 1 397 ? 15.300 12.736 -27.972 1.00 76.31 397 HIS A O 1
ATOM 2853 N N . GLU A 1 398 ? 13.412 11.986 -28.931 1.00 75.00 398 GLU A N 1
ATOM 2854 C CA . GLU A 1 398 ? 13.190 13.190 -29.742 1.00 75.00 398 GLU A CA 1
ATOM 2855 C C . GLU A 1 398 ? 13.061 14.446 -28.857 1.00 75.00 398 GLU A C 1
ATOM 2857 O O . GLU A 1 398 ? 13.659 15.474 -29.179 1.00 75.00 398 GLU A O 1
ATOM 2862 N N . LEU A 1 399 ? 12.388 14.349 -27.705 1.00 70.31 399 LEU A N 1
ATOM 2863 C CA . LEU A 1 399 ? 12.264 15.449 -26.740 1.00 70.31 399 LEU A CA 1
ATOM 2864 C C . LEU A 1 399 ? 13.611 15.843 -26.114 1.00 70.31 399 LEU A C 1
ATOM 2866 O O . LEU A 1 399 ? 13.976 17.016 -26.174 1.00 70.31 399 LEU A O 1
ATOM 2870 N N . ASN A 1 400 ? 14.398 14.881 -25.619 1.00 68.12 400 ASN A N 1
ATOM 2871 C CA . ASN A 1 400 ? 15.723 15.175 -25.053 1.00 68.12 400 ASN A CA 1
ATOM 2872 C C . ASN A 1 400 ? 16.652 15.850 -26.074 1.00 68.12 400 ASN A C 1
ATOM 2874 O O . ASN A 1 400 ? 17.348 16.808 -25.749 1.00 68.12 400 ASN A O 1
ATOM 2878 N N . THR A 1 401 ? 16.644 15.392 -27.331 1.00 67.81 401 THR A N 1
ATOM 2879 C CA . THR A 1 401 ? 17.489 16.002 -28.375 1.00 67.81 401 THR A CA 1
ATOM 2880 C C . THR A 1 401 ? 17.060 17.424 -28.749 1.00 67.81 401 THR A C 1
ATOM 2882 O O . THR A 1 401 ? 17.894 18.220 -29.176 1.00 67.81 401 THR A O 1
ATOM 2885 N N . GLN A 1 402 ? 15.777 17.769 -28.591 1.00 61.09 402 GLN A N 1
ATOM 2886 C CA . GLN A 1 402 ? 15.279 19.130 -28.811 1.00 61.09 402 GLN A CA 1
ATOM 2887 C C . GLN A 1 402 ? 15.630 20.069 -27.654 1.00 61.09 402 GLN A C 1
ATOM 2889 O O . GLN A 1 402 ? 15.928 21.238 -27.901 1.00 61.09 402 GLN A O 1
ATOM 2894 N N . GLU A 1 403 ? 15.630 19.578 -26.415 1.00 60.38 403 GLU A N 1
ATOM 2895 C CA . GLU A 1 403 ? 16.068 20.349 -25.245 1.00 60.38 403 GLU A CA 1
ATOM 2896 C C . GLU A 1 403 ? 17.565 20.675 -25.311 1.00 60.38 403 GLU A C 1
ATOM 2898 O O . GLU A 1 403 ? 17.945 21.827 -25.112 1.00 60.38 403 GLU A O 1
ATOM 2903 N N . GLU A 1 404 ? 18.405 19.712 -25.705 1.00 60.28 404 GLU A N 1
ATOM 2904 C CA . GLU A 1 404 ? 19.850 19.921 -25.892 1.00 60.28 404 GLU A CA 1
ATOM 2905 C C . GLU A 1 404 ? 20.187 20.906 -27.021 1.00 60.28 404 GLU A C 1
ATOM 2907 O O . GLU A 1 404 ? 21.235 21.544 -26.987 1.00 60.28 404 GLU A O 1
ATOM 2912 N N . HIS A 1 405 ? 19.322 21.041 -28.032 1.00 58.06 405 HIS A N 1
ATOM 2913 C CA . HIS A 1 405 ? 19.535 21.973 -29.146 1.00 58.06 405 HIS A CA 1
ATOM 2914 C C . HIS A 1 405 ? 19.050 23.401 -28.846 1.00 58.06 405 HIS A C 1
ATOM 2916 O O . HIS A 1 405 ? 19.419 24.338 -29.558 1.00 58.06 405 HIS A O 1
ATOM 2922 N N . ASN A 1 406 ? 18.199 23.562 -27.829 1.00 53.12 406 ASN A N 1
ATOM 2923 C CA . ASN A 1 406 ? 17.618 24.841 -27.416 1.00 53.12 406 ASN A CA 1
ATOM 2924 C C . ASN A 1 406 ? 18.315 25.467 -26.192 1.00 53.12 406 ASN A C 1
ATOM 2926 O O . ASN A 1 406 ? 17.993 26.608 -25.847 1.00 53.12 406 ASN A O 1
ATOM 2930 N N . ALA A 1 407 ? 19.234 24.741 -25.550 1.00 49.78 407 ALA A N 1
ATOM 2931 C CA . ALA A 1 407 ? 20.153 25.232 -24.520 1.00 49.78 407 ALA A CA 1
ATOM 2932 C C . ALA A 1 407 ? 21.475 25.704 -25.146 1.00 49.78 407 ALA A C 1
ATOM 2934 O O . ALA A 1 407 ? 22.042 26.699 -24.631 1.00 49.78 407 ALA A O 1
#

Foldseek 3Di:
DFKFFFDPPDWDFPLNLCVVVVWDKPPPVRRRQTAGMEDQDLVHQAARYEYEHPDDDDPVSLLSSVVRHHQAYEEEAPSCPPCSPPPQQPDAPPVRHRDDRRPHMYTYYHDDLLSVLQVSCVRLVNLLVQAQEEEEEEPDLVLLQLLLVLLQVLVVLLVFQEWEQHLVWTDQRPHTDDDDPQAAQRRVSRVSSVSVVSPGRYYYYRLDRRHHAFQRQRSHAHQEYEYDYVVVVVVVVVVVVPPVVPDDDDDDDDDDDDDDDDDDDDDDDDDDDDDDDDDDDDDDDDDDDDDDDDDDDDDDDDDDDPPPDPPPDPVNVVVVVVVVQVVVVVVSCNGHVHDYDPNRHRDYADPVLLVLLVVQPVQPDPSSSRSSRSSSGRCVSVPDDPVSSNVSSVVVVVVVVVVVVVD

Radius of gyration: 29.43 Å; chains: 1; bounding box: 64×82×109 Å

Organism: NCBI:txid2650774

Sequence (407 aa):
MSVVSEAVGRRVTLGYLADRYGLELDPSFATGVTVTSMADDIESVRPGGLYAPADDVDLKRLEEARARGAYAVLMPAGTLPERATADAATETGEDGSPAQVPQIPLLAGDLDDRLIGEIAADLAGTPANALAVFAVSDDDPERCERHAASVASFLHILGNPVGLISASGSKSLERDLDVQYPLGILDIQQLLSVCVEDGAAAIVFALDERTLTAEALSGVNVDVIGLDSAADSDATDSDATDMDAATSHVGRNAGGESAQGGAATNADDERTEVIAKHGADGVADNGGTDGGAGAVRGLDTSQAPTISLPKLGAGALLNSLHADRRAWAQRLSDTYGFIMDGQTHVTAREAQSDMLAAQAPAAAGDERARELSLSIAMAMAAGVRKSNIRSALRVSHELNTQEEHNA

Secondary structure (DSSP, 8-state):
--EEE--TT--EEHHHHHHHHTPEEESGGGGG-EE-EEESSGGG--TTEEE--SS---HHHHHHHHHHT-SEEEEETT-S-TTTSTTGGGPBPTTSPBP----S-EEEE---HHHHHHHHHHHTT-GGGGSEEEEEEESSHHHHHHHHHHHHHHHHHTT--EEEE-TT-EEETTEEE--PSSB-HHHHHHHHHHHHHHT-SEEEEE-STTTB-TTTTTT-B-SEEEEE-THHHHHHHHHSSSSTTS-------------------------------------------------------------------HHHHHHHHHHHHHHHHHHHHHHH-PBP-TT-EEE---HHHHHHHTT-GGG-SHHHHHHHHHHHHHHHHTT--HHHHHHHHHHHHHHHHHHHHH-